Protein AF-0000000076754162 (afdb_homodimer)

Structure (mmCIF, N/CA/C/O backbone):
data_AF-0000000076754162-model_v1
#
loop_
_entity.id
_entity.type
_entity.pdbx_description
1 polymer 'Kinase, PfkB family'
#
loop_
_atom_site.group_PDB
_atom_site.id
_atom_site.type_symbol
_atom_site.label_atom_id
_atom_site.label_alt_id
_atom_site.label_comp_id
_atom_site.label_asym_id
_atom_site.label_entity_id
_atom_site.label_seq_id
_atom_site.pdbx_PDB_ins_code
_atom_site.Cartn_x
_atom_site.Cartn_y
_atom_site.Cartn_z
_atom_site.occupancy
_atom_site.B_iso_or_equiv
_atom_site.auth_seq_id
_atom_site.auth_comp_id
_atom_site.auth_asym_id
_atom_site.auth_atom_id
_atom_site.pdbx_PDB_model_num
ATOM 1 N N . MET A 1 1 ? 16.188 1.505 48.281 1 73.06 1 MET A N 1
ATOM 2 C CA . MET A 1 1 ? 14.836 0.944 48.281 1 73.06 1 MET A CA 1
ATOM 3 C C . MET A 1 1 ? 13.789 2.021 48 1 73.06 1 MET A C 1
ATOM 5 O O . MET A 1 1 ? 13.914 3.148 48.5 1 73.06 1 MET A O 1
ATOM 9 N N . LEU A 1 2 ? 12.82 1.829 47.125 1 81.56 2 LEU A N 1
ATOM 10 C CA . LEU A 1 2 ? 11.789 2.803 46.781 1 81.56 2 LEU A CA 1
ATOM 11 C C . LEU A 1 2 ? 10.68 2.809 47.812 1 81.56 2 LEU A C 1
ATOM 13 O O . LEU A 1 2 ? 10.305 1.755 48.344 1 81.56 2 LEU A O 1
ATOM 17 N N . THR A 1 3 ? 10.375 4.055 48.312 1 85.56 3 THR A N 1
ATOM 18 C CA . THR A 1 3 ? 9.172 4.156 49.125 1 85.56 3 THR A CA 1
ATOM 19 C C . THR A 1 3 ? 7.941 3.688 48.344 1 85.56 3 THR A C 1
ATOM 21 O O . THR A 1 3 ? 7.969 3.607 47.125 1 85.56 3 THR A O 1
ATOM 24 N N . PRO A 1 4 ? 7.012 3.34 49.125 1 84.44 4 PRO A N 1
ATOM 25 C CA . PRO A 1 4 ? 5.793 2.916 48.438 1 84.44 4 PRO A CA 1
ATOM 26 C C . PRO A 1 4 ? 5.293 3.957 47.438 1 84.44 4 PRO A C 1
ATOM 28 O O . PRO A 1 4 ? 4.867 3.604 46.344 1 84.44 4 PRO A O 1
ATOM 31 N N . ASN A 1 5 ? 5.359 5.281 47.875 1 86.5 5 ASN A N 1
ATOM 32 C CA . ASN A 1 5 ? 4.918 6.328 46.938 1 86.5 5 ASN A CA 1
ATOM 33 C C . ASN A 1 5 ? 5.855 6.453 45.75 1 86.5 5 ASN A C 1
ATOM 35 O O . ASN A 1 5 ? 5.402 6.68 44.625 1 86.5 5 ASN A O 1
ATOM 39 N N . GLU A 1 6 ? 7.074 6.328 46.031 1 84.25 6 GLU A N 1
ATOM 40 C CA . GLU A 1 6 ? 8.047 6.328 44.938 1 84.25 6 GLU A CA 1
ATOM 41 C C . GLU A 1 6 ? 7.793 5.172 43.969 1 84.25 6 GLU A C 1
ATOM 43 O O . GLU A 1 6 ? 7.836 5.352 42.75 1 84.25 6 GLU A O 1
ATOM 48 N N . ALA A 1 7 ? 7.613 4.051 44.438 1 82.62 7 ALA A N 1
ATOM 49 C CA . ALA A 1 7 ? 7.344 2.871 43.625 1 82.62 7 ALA A CA 1
ATOM 50 C C . ALA A 1 7 ? 6.074 3.055 42.781 1 82.62 7 ALA A C 1
ATOM 52 O O . ALA A 1 7 ? 6.023 2.654 41.625 1 82.62 7 ALA A O 1
ATOM 53 N N . LYS A 1 8 ? 5.078 3.65 43.375 1 84.19 8 LYS A N 1
ATOM 54 C CA . LYS A 1 8 ? 3.824 3.916 42.656 1 84.19 8 LYS A CA 1
ATOM 55 C C . LYS A 1 8 ? 4.02 4.93 41.531 1 84.19 8 LYS A C 1
ATOM 57 O O . LYS A 1 8 ? 3.506 4.75 40.438 1 84.19 8 LYS A O 1
ATOM 62 N N . VAL A 1 9 ? 4.758 5.984 41.969 1 79.38 9 VAL A N 1
ATOM 63 C CA . VAL A 1 9 ? 5.051 6.984 40.938 1 79.38 9 VAL A CA 1
ATOM 64 C C . VAL A 1 9 ? 5.82 6.344 39.781 1 79.38 9 VAL A C 1
ATOM 66 O O . VAL A 1 9 ? 5.496 6.559 38.625 1 79.38 9 VAL A O 1
ATOM 69 N N . LEU A 1 10 ? 6.703 5.586 40.062 1 76 10 LEU A N 1
ATOM 70 C CA . LEU A 1 10 ? 7.52 4.922 39.062 1 76 10 LEU A CA 1
ATOM 71 C C . LEU A 1 10 ? 6.676 3.982 38.219 1 76 10 LEU A C 1
ATOM 73 O O . LEU A 1 10 ? 6.816 3.953 37 1 76 10 LEU A O 1
ATOM 77 N N . ALA A 1 11 ? 5.828 3.219 38.75 1 78.19 11 ALA A N 1
ATOM 78 C CA . ALA A 1 11 ? 4.945 2.305 38.031 1 78.19 11 ALA A CA 1
ATOM 79 C C . ALA A 1 11 ? 4.027 3.066 37.062 1 78.19 11 ALA A C 1
ATOM 81 O O . ALA A 1 11 ? 3.807 2.637 35.938 1 78.19 11 ALA A O 1
ATOM 82 N N . LEU A 1 12 ? 3.547 4.211 37.656 1 75.31 12 LEU A N 1
ATOM 83 C CA . LEU A 1 12 ? 2.641 5.016 36.844 1 75.31 12 LEU A CA 1
ATOM 84 C C . LEU A 1 12 ? 3.377 5.641 35.656 1 75.31 12 LEU A C 1
ATOM 86 O O . LEU A 1 12 ? 2.824 5.742 34.562 1 75.31 12 LEU A O 1
ATOM 90 N N . ILE A 1 13 ? 4.594 5.992 35.938 1 70.38 13 ILE A N 1
ATOM 91 C CA . ILE A 1 13 ? 5.426 6.555 34.875 1 70.38 13 ILE A CA 1
ATOM 92 C C . ILE A 1 13 ? 5.789 5.469 33.875 1 70.38 13 ILE A C 1
ATOM 94 O O . ILE A 1 13 ? 5.797 5.707 32.656 1 70.38 13 ILE A O 1
ATOM 98 N N . GLU A 1 14 ? 5.945 4.301 34.344 1 68.06 14 GLU A N 1
ATOM 99 C CA . GLU A 1 14 ? 6.27 3.18 33.469 1 68.06 14 GLU A CA 1
ATOM 100 C C . GLU A 1 14 ? 5.07 2.785 32.594 1 68.06 14 GLU A C 1
ATOM 102 O O . GLU A 1 14 ? 5.23 2.396 31.438 1 68.06 14 GLU A O 1
ATOM 107 N N . GLU A 1 15 ? 3.955 2.84 33.188 1 65.31 15 GLU A N 1
ATOM 108 C CA . GLU A 1 15 ? 2.717 2.557 32.469 1 65.31 15 GLU A CA 1
ATOM 109 C C . GLU A 1 15 ? 2.488 3.562 31.344 1 65.31 15 GLU A C 1
ATOM 111 O O . GLU A 1 15 ? 2.088 3.189 30.234 1 65.31 15 GLU A O 1
ATOM 116 N N . ASP A 1 16 ? 2.715 4.84 31.781 1 60.84 16 ASP A N 1
ATOM 117 C CA . ASP A 1 16 ? 2.574 5.938 30.844 1 60.84 16 ASP A CA 1
ATOM 118 C C . ASP A 1 16 ? 3.613 7.027 31.094 1 60.84 16 ASP A C 1
ATOM 120 O O . ASP A 1 16 ? 3.422 7.875 31.969 1 60.84 16 ASP A O 1
ATOM 124 N N . PRO A 1 17 ? 4.672 6.844 30.328 1 57.84 17 PRO A N 1
ATOM 125 C CA . PRO A 1 17 ? 5.773 7.77 30.594 1 57.84 17 PRO A CA 1
ATOM 126 C C . PRO A 1 17 ? 5.426 9.219 30.25 1 57.84 17 PRO A C 1
ATOM 128 O O . PRO A 1 17 ? 6.191 10.133 30.578 1 57.84 17 PRO A O 1
ATOM 131 N N . PHE A 1 18 ? 4.23 9.398 29.828 1 54.72 18 PHE A N 1
ATOM 132 C CA . PHE A 1 18 ? 3.871 10.742 29.406 1 54.72 18 PHE A CA 1
ATOM 133 C C . PHE A 1 18 ? 2.963 11.414 30.422 1 54.72 18 PHE A C 1
ATOM 135 O O . PHE A 1 18 ? 2.494 12.531 30.203 1 54.72 18 PHE A O 1
ATOM 142 N N . ARG A 1 19 ? 2.793 10.75 31.578 1 65 19 ARG A N 1
ATOM 143 C CA . ARG A 1 19 ? 1.971 11.336 32.625 1 65 19 ARG A CA 1
ATOM 144 C C . ARG A 1 19 ? 2.654 12.555 33.25 1 65 19 ARG A C 1
ATOM 146 O O . ARG A 1 19 ? 3.846 12.516 33.562 1 65 19 ARG A O 1
ATOM 153 N N . THR A 1 20 ? 1.903 13.68 33.25 1 64.88 20 THR A N 1
ATOM 154 C CA . THR A 1 20 ? 2.4 14.891 33.906 1 64.88 20 THR A CA 1
ATOM 155 C C . THR A 1 20 ? 2.424 14.719 35.406 1 64.88 20 THR A C 1
ATOM 157 O O . THR A 1 20 ? 1.807 13.797 35.938 1 64.88 20 THR A O 1
ATOM 160 N N . GLN A 1 21 ? 3.289 15.617 36.031 1 69 21 GLN A N 1
ATOM 161 C CA . GLN A 1 21 ? 3.316 15.602 37.469 1 69 21 GLN A CA 1
ATOM 162 C C . GLN A 1 21 ? 1.923 15.836 38.062 1 69 21 GLN A C 1
ATOM 164 O O . GLN A 1 21 ? 1.553 15.219 39.062 1 69 21 GLN A O 1
ATOM 169 N N . GLN A 1 22 ? 1.199 16.547 37.25 1 68.69 22 GLN A N 1
ATOM 170 C CA . GLN A 1 22 ? -0.161 16.812 37.719 1 68.69 22 GLN A CA 1
ATOM 171 C C . GLN A 1 22 ? -1.04 15.578 37.594 1 68.69 22 GLN A C 1
ATOM 173 O O . GLN A 1 22 ? -1.823 15.273 38.5 1 68.69 22 GLN A O 1
ATOM 178 N N . GLU A 1 23 ? -0.893 14.852 36.531 1 70.56 23 GLU A N 1
ATOM 179 C CA . GLU A 1 23 ? -1.645 13.617 36.344 1 70.56 23 GLU A CA 1
ATOM 180 C C . GLU A 1 23 ? -1.269 12.586 37.406 1 70.56 23 GLU A C 1
ATOM 182 O O . GLU A 1 23 ? -2.139 11.906 37.938 1 70.56 23 GLU A O 1
ATOM 187 N N . LEU A 1 24 ? -0.094 12.555 37.656 1 77.06 24 LEU A N 1
ATOM 188 C CA . LEU A 1 24 ? 0.386 11.648 38.688 1 77.06 24 LEU A CA 1
ATOM 189 C C . LEU A 1 24 ? -0.174 12.047 40.031 1 77.06 24 LEU A C 1
ATOM 191 O O . LEU A 1 24 ? -0.569 11.18 40.844 1 77.06 24 LEU A O 1
ATOM 195 N N . ALA A 1 25 ? -0.223 13.391 40.25 1 76.94 25 ALA A N 1
ATOM 196 C CA . ALA A 1 25 ? -0.763 13.914 41.5 1 76.94 25 ALA A CA 1
ATOM 197 C C . ALA A 1 25 ? -2.221 13.5 41.688 1 76.94 25 ALA A C 1
ATOM 199 O O . ALA A 1 25 ? -2.609 13.047 42.781 1 76.94 25 ALA A O 1
ATOM 200 N N . VAL A 1 26 ? -2.93 13.578 40.625 1 79.31 26 VAL A N 1
ATOM 201 C CA . VAL A 1 26 ? -4.344 13.219 40.656 1 79.31 26 VAL A CA 1
ATOM 202 C C . VAL A 1 26 ? -4.496 11.719 40.875 1 79.31 26 VAL A C 1
ATOM 204 O O . VAL A 1 26 ? -5.273 11.281 41.719 1 79.31 26 VAL A O 1
ATOM 207 N N . LEU A 1 27 ? -3.736 10.969 40.188 1 80.62 27 LEU A N 1
ATOM 208 C CA . LEU A 1 27 ? -3.834 9.516 40.25 1 80.62 27 LEU A CA 1
ATOM 209 C C . LEU A 1 27 ? -3.418 9 41.594 1 80.62 27 LEU A C 1
ATOM 211 O O . LEU A 1 27 ? -3.961 8 42.094 1 80.62 27 LEU A O 1
ATOM 215 N N . MET A 1 28 ? -2.588 9.75 42.25 1 84.38 28 MET A N 1
ATOM 216 C CA . MET A 1 28 ? -2.025 9.281 43.5 1 84.38 28 MET A CA 1
ATOM 217 C C . MET A 1 28 ? -2.701 9.961 44.688 1 84.38 28 MET A C 1
ATOM 219 O O . MET A 1 28 ? -2.488 9.57 45.844 1 84.38 28 MET A O 1
ATOM 223 N N . GLY A 1 29 ? -3.531 10.992 44.312 1 84.5 29 GLY A N 1
ATOM 224 C CA . GLY A 1 29 ? -4.203 11.727 45.375 1 84.5 29 GLY A CA 1
ATOM 225 C C . GLY A 1 29 ? -3.254 12.539 46.25 1 84.5 29 GLY A C 1
ATOM 226 O O . GLY A 1 29 ? -3.428 12.625 47.438 1 84.5 29 GLY A O 1
ATOM 227 N N . ILE A 1 30 ? -2.188 12.984 45.75 1 87.5 30 ILE A N 1
ATOM 228 C CA . ILE A 1 30 ? -1.216 13.82 46.469 1 87.5 30 ILE A CA 1
ATOM 229 C C . ILE A 1 30 ? -1.007 15.117 45.688 1 87.5 30 ILE A C 1
ATOM 231 O O . ILE A 1 30 ? -1.525 15.281 44.594 1 87.5 30 ILE A O 1
ATOM 235 N N . SER A 1 31 ? -0.376 16.016 46.375 1 81.12 31 SER A N 1
ATOM 236 C CA . SER A 1 31 ? -0.137 17.297 45.719 1 81.12 31 SER A CA 1
ATOM 237 C C . SER A 1 31 ? 0.893 17.172 44.594 1 81.12 31 SER A C 1
ATOM 239 O O . SER A 1 31 ? 1.726 16.266 44.625 1 81.12 31 SER A O 1
ATOM 241 N N . ARG A 1 32 ? 0.762 18.125 43.656 1 79.25 32 ARG A N 1
ATOM 242 C CA . ARG A 1 32 ? 1.742 18.172 42.562 1 79.25 32 ARG A CA 1
ATOM 243 C C . ARG A 1 32 ? 3.15 18.375 43.125 1 79.25 32 ARG A C 1
ATOM 245 O O . ARG A 1 32 ? 4.109 17.797 42.625 1 79.25 32 ARG A O 1
ATOM 252 N N . SER A 1 33 ? 3.162 19.125 44.156 1 81.06 33 SER A N 1
ATOM 253 C CA . SER A 1 33 ? 4.461 19.391 44.781 1 81.06 33 SER A CA 1
ATOM 254 C C . SER A 1 33 ? 5.055 18.125 45.375 1 81.06 33 SER A C 1
ATOM 256 O O . SER A 1 33 ? 6.266 17.891 45.281 1 81.06 33 SER A O 1
ATOM 258 N N . THR A 1 34 ? 4.293 17.312 45.906 1 84.88 34 THR A N 1
ATOM 259 C CA . THR A 1 34 ? 4.75 16.047 46.469 1 84.88 34 THR A CA 1
ATOM 260 C C . THR A 1 34 ? 5.219 15.102 45.375 1 84.88 34 THR A C 1
ATOM 262 O O . THR A 1 34 ? 6.238 14.422 45.5 1 84.88 34 THR A O 1
ATOM 265 N N . VAL A 1 35 ? 4.418 15.086 44.25 1 80.62 35 VAL A N 1
ATOM 266 C CA . VAL A 1 35 ? 4.82 14.258 43.125 1 80.62 35 VAL A CA 1
ATOM 267 C C . VAL A 1 35 ? 6.184 14.711 42.594 1 80.62 35 VAL A C 1
ATOM 269 O O . VAL A 1 35 ? 7.059 13.883 42.344 1 80.62 35 VAL A O 1
ATOM 272 N N . ALA A 1 36 ? 6.336 15.969 42.531 1 74.62 36 ALA A N 1
ATOM 273 C CA . ALA A 1 36 ? 7.609 16.531 42.094 1 74.62 36 ALA A CA 1
ATOM 274 C C . ALA A 1 36 ? 8.75 16.078 43 1 74.62 36 ALA A C 1
ATOM 276 O O . ALA A 1 36 ? 9.828 15.727 42.531 1 74.62 36 ALA A O 1
ATOM 277 N N . SER A 1 37 ? 8.508 16.062 44.219 1 80.56 37 SER A N 1
ATOM 278 C CA . SER A 1 37 ? 9.508 15.633 45.188 1 80.56 37 SER A CA 1
ATOM 279 C C . SER A 1 37 ? 9.82 14.148 45.031 1 80.56 37 SER A C 1
ATOM 281 O O . SER A 1 37 ? 10.984 13.742 45.156 1 80.56 37 SER A O 1
ATOM 283 N N . LEU A 1 38 ? 8.828 13.375 44.812 1 82.06 38 LEU A N 1
ATOM 284 C CA . LEU A 1 38 ? 9.016 11.945 44.625 1 82.06 38 LEU A CA 1
ATOM 285 C C . LEU A 1 38 ? 9.836 11.656 43.375 1 82.06 38 LEU A C 1
ATOM 287 O O . LEU A 1 38 ? 10.711 10.789 43.375 1 82.06 38 LEU A O 1
ATOM 291 N N . ILE A 1 39 ? 9.516 12.375 42.312 1 76.25 39 ILE A N 1
ATOM 292 C CA . ILE A 1 39 ? 10.227 12.211 41.062 1 76.25 39 ILE A CA 1
ATOM 293 C C . ILE A 1 39 ? 11.695 12.602 41.25 1 76.25 39 ILE A C 1
ATOM 295 O O . ILE A 1 39 ? 12.594 11.891 40.781 1 76.25 39 ILE A O 1
ATOM 299 N N . SER A 1 40 ? 11.859 13.695 41.906 1 73.88 40 SER A N 1
ATOM 300 C CA . SER A 1 40 ? 13.211 14.109 42.25 1 73.88 40 SER A CA 1
ATOM 301 C C . SER A 1 40 ? 13.945 13.023 43.031 1 73.88 40 SER A C 1
ATOM 303 O O . SER A 1 40 ? 15.125 12.75 42.781 1 73.88 40 SER A O 1
ATOM 305 N N . SER A 1 41 ? 13.25 12.445 43.906 1 79.06 41 SER A N 1
ATOM 306 C CA . SER A 1 41 ? 13.836 11.367 44.719 1 79.06 41 SER A CA 1
ATOM 307 C C . SER A 1 41 ? 14.164 10.156 43.844 1 79.06 41 SER A C 1
ATOM 309 O O . SER A 1 41 ? 15.234 9.562 44 1 79.06 41 SER A O 1
ATOM 311 N N . LEU A 1 42 ? 13.289 9.773 42.969 1 77.38 42 LEU A N 1
ATOM 312 C CA . LEU A 1 42 ? 13.508 8.641 42.094 1 77.38 42 LEU A CA 1
ATOM 313 C C . LEU A 1 42 ? 14.703 8.883 41.188 1 77.38 42 LEU A C 1
ATOM 315 O O . LEU A 1 42 ? 15.469 7.953 40.875 1 77.38 42 LEU A O 1
ATOM 319 N N . MET A 1 43 ? 14.859 10.141 40.719 1 70.81 43 MET A N 1
ATOM 320 C CA . MET A 1 43 ? 16 10.523 39.906 1 70.81 43 MET A CA 1
ATOM 321 C C . MET A 1 43 ? 17.297 10.398 40.688 1 70.81 43 MET A C 1
ATOM 323 O O . MET A 1 43 ? 18.297 9.891 40.156 1 70.81 43 MET A O 1
ATOM 327 N N . GLN A 1 44 ? 17.203 10.82 41.844 1 72.19 44 GLN A N 1
ATOM 328 C CA . GLN A 1 44 ? 18.375 10.719 42.719 1 72.19 44 GLN A CA 1
ATOM 329 C C . GLN A 1 44 ? 18.75 9.266 42.969 1 72.19 44 GLN A C 1
ATOM 331 O O . GLN A 1 44 ? 19.922 8.938 43.094 1 72.19 44 GLN A O 1
ATOM 336 N N . LYS A 1 45 ? 17.719 8.586 42.938 1 73.62 45 LYS A N 1
ATOM 337 C CA . LYS A 1 45 ? 17.953 7.168 43.188 1 73.62 45 LYS A CA 1
ATOM 338 C C . LYS A 1 45 ? 18.25 6.402 41.906 1 73.62 45 LYS A C 1
ATOM 340 O O . LYS A 1 45 ? 18.328 5.172 41.938 1 73.62 45 LYS A O 1
ATOM 345 N N . HIS A 1 46 ? 18.344 7.137 40.844 1 66.62 46 HIS A N 1
ATOM 346 C CA . HIS A 1 46 ? 18.656 6.625 39.5 1 66.62 46 HIS A CA 1
ATOM 347 C C . HIS A 1 46 ? 17.641 5.586 39.062 1 66.62 46 HIS A C 1
ATOM 349 O O . HIS A 1 46 ? 17.984 4.621 38.375 1 66.62 46 HIS A O 1
ATOM 355 N N . GLN A 1 47 ? 16.5 5.66 39.562 1 67 47 GLN A N 1
ATOM 356 C CA . GLN A 1 47 ? 15.422 4.758 39.188 1 67 47 GLN A CA 1
ATOM 357 C C . GLN A 1 47 ? 14.617 5.332 38.031 1 67 47 GLN A C 1
ATOM 359 O O . GLN A 1 47 ? 13.844 4.617 37.375 1 67 47 GLN A O 1
ATOM 364 N N . LEU A 1 48 ? 14.492 6.406 38.188 1 58.75 48 LEU A N 1
ATOM 365 C CA . LEU A 1 48 ? 13.953 7.145 37.062 1 58.75 48 LEU A CA 1
ATOM 366 C C . LEU A 1 48 ? 15.055 7.949 36.375 1 58.75 48 LEU A C 1
ATOM 368 O O . LEU A 1 48 ? 15.82 8.648 37.031 1 58.75 48 LEU A O 1
ATOM 372 N N . ARG A 1 49 ? 15.484 7.531 35.469 1 51.25 49 ARG A N 1
ATOM 373 C CA . ARG A 1 49 ? 16.438 8.344 34.719 1 51.25 49 ARG A CA 1
ATOM 374 C C . ARG A 1 49 ? 15.836 9.695 34.344 1 51.25 49 ARG A C 1
ATOM 376 O O . ARG A 1 49 ? 14.719 9.766 33.844 1 51.25 49 ARG A O 1
ATOM 383 N N . GLY A 1 50 ? 16.219 10.68 35.219 1 41.97 50 GLY A N 1
ATOM 384 C CA . GLY A 1 50 ? 15.719 12 35.562 1 41.97 50 GLY A CA 1
ATOM 385 C C . GLY A 1 50 ? 15.062 12.703 34.375 1 41.97 50 GLY A C 1
ATOM 386 O O . GLY A 1 50 ? 14.023 13.352 34.531 1 41.97 50 GLY A O 1
ATOM 387 N N . ARG A 1 51 ? 16.031 13.195 33.562 1 38.31 51 ARG A N 1
ATOM 388 C CA . ARG A 1 51 ? 15.75 14.406 32.781 1 38.31 51 ARG A CA 1
ATOM 389 C C . ARG A 1 51 ? 14.477 14.242 31.969 1 38.31 51 ARG A C 1
ATOM 391 O O . ARG A 1 51 ? 13.812 15.227 31.641 1 38.31 51 ARG A O 1
ATOM 398 N N . ALA A 1 52 ? 14.227 13.164 31.609 1 37.94 52 ALA A N 1
ATOM 399 C CA . ALA A 1 52 ? 13.125 13.062 30.656 1 37.94 52 ALA A CA 1
ATOM 400 C C . ALA A 1 52 ? 11.781 13.281 31.328 1 37.94 52 ALA A C 1
ATOM 402 O O . ALA A 1 52 ? 10.883 13.914 30.766 1 37.94 52 ALA A O 1
ATOM 403 N N . TYR A 1 53 ? 11.477 12.703 32.562 1 39.81 53 TYR A N 1
ATOM 404 C CA . TYR A 1 53 ? 10.219 12.914 33.281 1 39.81 53 TYR A CA 1
ATOM 405 C C . TYR A 1 53 ? 10.172 14.305 33.906 1 39.81 53 TYR A C 1
ATOM 407 O O . TYR A 1 53 ? 9.109 14.93 33.969 1 39.81 53 TYR A O 1
ATOM 415 N N . ILE A 1 54 ? 11.047 14.578 34.906 1 37.31 54 ILE A N 1
ATOM 416 C CA . ILE A 1 54 ? 10.992 15.875 35.594 1 37.31 54 ILE A CA 1
ATOM 417 C C . ILE A 1 54 ? 10.805 16.984 34.562 1 37.31 54 ILE A C 1
ATOM 419 O O . ILE A 1 54 ? 9.977 17.875 34.75 1 37.31 54 ILE A O 1
ATOM 423 N N . LEU A 1 55 ? 11.945 17.359 33.969 1 36.19 55 LEU A N 1
ATOM 424 C CA . LEU A 1 55 ? 12.117 18.562 33.188 1 36.19 55 LEU A CA 1
ATOM 425 C C . LEU A 1 55 ? 11.07 18.641 32.094 1 36.19 55 LEU A C 1
ATOM 427 O O . LEU A 1 55 ? 10.617 19.734 31.734 1 36.19 55 LEU A O 1
ATOM 431 N N . ASN A 1 56 ? 11.234 17.891 31.078 1 39.16 56 ASN A N 1
ATOM 432 C CA . ASN A 1 56 ? 10.672 18.359 29.828 1 39.16 56 ASN A CA 1
ATOM 433 C C . ASN A 1 56 ? 9.148 18.406 29.859 1 39.16 56 ASN A C 1
ATOM 435 O O . ASN A 1 56 ? 8.492 17.375 29.766 1 39.16 56 ASN A O 1
ATOM 439 N N . GLU A 1 57 ? 8.57 19.031 30.875 1 45.59 57 GLU A N 1
ATOM 440 C CA . GLU A 1 57 ? 7.207 19.5 30.625 1 45.59 57 GLU A CA 1
ATOM 441 C C . GLU A 1 57 ? 6.91 19.547 29.125 1 45.59 57 GLU A C 1
ATOM 443 O O . GLU A 1 57 ? 7.012 20.594 28.5 1 45.59 57 GLU A O 1
ATOM 448 N N . ALA A 1 58 ? 7.371 18.688 28.656 1 53.75 58 ALA A N 1
ATOM 449 C CA . ALA A 1 58 ? 7.184 18.688 27.203 1 53.75 58 ALA A CA 1
ATOM 450 C C . ALA A 1 58 ? 5.785 19.156 26.828 1 53.75 58 ALA A C 1
ATOM 452 O O . ALA A 1 58 ? 4.801 18.781 27.469 1 53.75 58 ALA A O 1
ATOM 453 N N . ARG A 1 59 ? 5.742 20.484 26.375 1 69.38 59 ARG A N 1
ATOM 454 C CA . ARG A 1 59 ? 4.492 21 25.828 1 69.38 59 ARG A CA 1
ATOM 455 C C . ARG A 1 59 ? 3.668 19.875 25.203 1 69.38 59 ARG A C 1
ATOM 457 O O . ARG A 1 59 ? 4.215 19 24.531 1 69.38 59 ARG A O 1
ATOM 464 N N . ARG A 1 60 ? 2.475 19.797 25.844 1 85.25 60 ARG A N 1
ATOM 465 C CA . ARG A 1 60 ? 1.508 18.875 25.234 1 85.25 60 ARG A CA 1
ATOM 466 C C . ARG A 1 60 ? 0.917 19.484 23.969 1 85.25 60 ARG A C 1
ATOM 468 O O . ARG A 1 60 ? -0.006 20.297 24.031 1 85.25 60 ARG A O 1
ATOM 475 N N . ILE A 1 61 ? 1.554 19.203 22.875 1 96.56 61 ILE A N 1
ATOM 476 C CA . ILE A 1 61 ? 1.054 19.672 21.594 1 96.56 61 ILE A CA 1
ATOM 477 C C . ILE A 1 61 ? 0.227 18.578 20.922 1 96.56 61 ILE A C 1
ATOM 479 O O . ILE A 1 61 ? 0.706 17.453 20.75 1 96.56 61 ILE A O 1
ATOM 483 N N . TYR A 1 62 ? -1.049 18.828 20.688 1 98.25 62 TYR A N 1
ATOM 484 C CA . TYR A 1 62 ? -1.907 17.875 19.984 1 98.25 62 TYR A CA 1
ATOM 485 C C . TYR A 1 62 ? -2.109 18.297 18.531 1 98.25 62 TYR A C 1
ATOM 487 O O . TYR A 1 62 ? -2.566 19.406 18.25 1 98.25 62 TYR A O 1
ATOM 495 N N . CYS A 1 63 ? -1.664 17.484 17.672 1 98.81 63 CYS A N 1
ATOM 496 C CA . CYS A 1 63 ? -2.018 17.578 16.25 1 98.81 63 CYS A CA 1
ATOM 497 C C . CYS A 1 63 ? -3.205 16.688 15.922 1 98.81 63 CYS A C 1
ATOM 499 O O . CYS A 1 63 ? -3.143 15.469 16.109 1 98.81 63 CYS A O 1
ATOM 501 N N . ILE A 1 64 ? -4.277 17.266 15.43 1 98.88 64 ILE A N 1
ATOM 502 C CA . ILE A 1 64 ? -5.527 16.547 15.227 1 98.88 64 ILE A CA 1
ATOM 503 C C . ILE A 1 64 ? -5.977 16.672 13.773 1 98.88 64 ILE A C 1
ATOM 505 O O . ILE A 1 64 ? -6.281 17.781 13.312 1 98.88 64 ILE A O 1
ATOM 509 N N . GLY A 1 65 ? -5.984 15.609 13.055 1 98.69 65 GLY A N 1
ATOM 510 C CA . GLY A 1 65 ? -6.387 15.719 11.664 1 98.69 65 GLY A CA 1
ATOM 511 C C . GLY A 1 65 ? -5.949 14.531 10.828 1 98.69 65 GLY A C 1
ATOM 512 O O . GLY A 1 65 ? -5.957 13.391 11.297 1 98.69 65 GLY A O 1
ATOM 513 N N . GLY A 1 66 ? -5.668 14.797 9.555 1 97.88 66 GLY A N 1
ATOM 514 C CA . GLY A 1 66 ? -5.555 13.719 8.586 1 97.88 66 GLY A CA 1
ATOM 515 C C . GLY A 1 66 ? -4.152 13.156 8.477 1 97.88 66 GLY A C 1
ATOM 516 O O . GLY A 1 66 ? -3.17 13.891 8.633 1 97.88 66 GLY A O 1
ATOM 517 N N . MET A 1 67 ? -4.039 11.875 8.227 1 97.56 67 MET A N 1
ATOM 518 C CA . MET A 1 67 ? -2.877 11.133 7.738 1 97.56 67 MET A CA 1
ATOM 519 C C . MET A 1 67 ? -3.266 10.203 6.594 1 97.56 67 MET A C 1
ATOM 521 O O . MET A 1 67 ? -4.363 9.648 6.59 1 97.56 67 MET A O 1
ATOM 525 N N . ASN A 1 68 ? -2.428 10.141 5.641 1 96.06 68 ASN A N 1
ATOM 526 C CA . ASN A 1 68 ? -2.807 9.289 4.516 1 96.06 68 ASN A CA 1
ATOM 527 C C . ASN A 1 68 ? -1.582 8.766 3.773 1 96.06 68 ASN A C 1
ATOM 529 O O . ASN A 1 68 ? -0.459 9.203 4.027 1 96.06 68 ASN A O 1
ATOM 533 N N . ILE A 1 69 ? -1.799 7.75 2.914 1 94.38 69 ILE A N 1
ATOM 534 C CA . ILE A 1 69 ? -0.822 7.258 1.95 1 94.38 69 ILE A CA 1
ATOM 535 C C . ILE A 1 69 ? -1.031 7.949 0.604 1 94.38 69 ILE A C 1
ATOM 537 O O . ILE A 1 69 ? -2.156 8.023 0.106 1 94.38 69 ILE A O 1
ATOM 541 N N . ASP A 1 70 ? 0.032 8.438 0.138 1 92.62 70 ASP A N 1
ATOM 542 C CA . ASP A 1 70 ? 0.03 9.016 -1.203 1 92.62 70 ASP A CA 1
ATOM 543 C C . ASP A 1 70 ? 0.738 8.094 -2.197 1 92.62 70 ASP A C 1
ATOM 545 O O . ASP A 1 70 ? 1.892 7.719 -1.984 1 92.62 70 ASP A O 1
ATOM 549 N N . ARG A 1 71 ? 0.028 7.766 -3.268 1 90.94 71 ARG A N 1
ATOM 550 C CA . ARG A 1 71 ? 0.608 6.961 -4.34 1 90.94 71 ARG A CA 1
ATOM 551 C C . ARG A 1 71 ? 0.643 7.742 -5.648 1 90.94 71 ARG A C 1
ATOM 553 O O . ARG A 1 71 ? -0.309 8.453 -5.98 1 90.94 71 ARG A O 1
ATOM 560 N N . LYS A 1 72 ? 1.739 7.625 -6.34 1 90.56 72 LYS A N 1
ATOM 561 C CA . LYS A 1 72 ? 1.86 8.172 -7.688 1 90.56 72 LYS A CA 1
ATOM 562 C C . LYS A 1 72 ? 2.105 7.062 -8.711 1 90.56 72 LYS A C 1
ATOM 564 O O . LYS A 1 72 ? 3.035 6.27 -8.562 1 90.56 72 LYS A O 1
ATOM 569 N N . PHE A 1 73 ? 1.215 6.988 -9.727 1 93.56 73 PHE A N 1
ATOM 570 C CA . PHE A 1 73 ? 1.383 6.105 -10.875 1 93.56 73 PHE A CA 1
ATOM 571 C C . PHE A 1 73 ? 1.779 6.898 -12.117 1 93.56 73 PHE A C 1
ATOM 573 O O . PHE A 1 73 ? 1.066 7.816 -12.523 1 93.56 73 PHE A O 1
ATOM 580 N N . ARG A 1 74 ? 2.877 6.594 -12.625 1 93.06 74 ARG A N 1
ATOM 581 C CA . ARG A 1 74 ? 3.311 7.242 -13.859 1 93.06 74 ARG A CA 1
ATOM 582 C C . ARG A 1 74 ? 3.139 6.316 -15.055 1 93.06 74 ARG A C 1
ATOM 584 O O . ARG A 1 74 ? 3.75 5.246 -15.109 1 93.06 74 ARG A O 1
ATOM 591 N N . LEU A 1 75 ? 2.391 6.695 -16.016 1 93.81 75 LEU A N 1
ATOM 592 C CA . LEU A 1 75 ? 2.094 5.91 -17.219 1 93.81 75 LEU A CA 1
ATOM 593 C C . LEU A 1 75 ? 3.291 5.883 -18.156 1 93.81 75 LEU A C 1
ATOM 595 O O . LEU A 1 75 ? 3.994 6.883 -18.312 1 93.81 75 LEU A O 1
ATOM 599 N N . THR A 1 76 ? 3.645 4.656 -18.734 1 89 76 THR A N 1
ATOM 600 C CA . THR A 1 76 ? 4.637 4.531 -19.797 1 89 76 THR A CA 1
ATOM 601 C C . THR A 1 76 ? 3.994 4.738 -21.172 1 89 76 THR A C 1
ATOM 603 O O . THR A 1 76 ? 4.668 4.633 -22.203 1 89 76 THR A O 1
ATOM 606 N N . GLY A 1 77 ? 3.035 5.52 -21.469 1 88.12 77 GLY A N 1
ATOM 607 C CA . GLY A 1 77 ? 2.281 5.809 -22.672 1 88.12 77 GLY A CA 1
ATOM 608 C C . GLY A 1 77 ? 0.926 6.43 -22.391 1 88.12 77 GLY A C 1
ATOM 609 O O . GLY A 1 77 ? 0.658 6.875 -21.281 1 88.12 77 GLY A O 1
ATOM 610 N N . ALA A 1 78 ? 0.132 6.477 -23.469 1 90.06 78 ALA A N 1
ATOM 611 C CA . ALA A 1 78 ? -1.191 7.078 -23.312 1 90.06 78 ALA A CA 1
ATOM 612 C C . ALA A 1 78 ? -2.113 6.184 -22.5 1 90.06 78 ALA A C 1
ATOM 614 O O . ALA A 1 78 ? -2.074 4.957 -22.625 1 90.06 78 ALA A O 1
ATOM 615 N N . ILE A 1 79 ? -2.875 6.836 -21.672 1 91.56 79 ILE A N 1
ATOM 616 C CA . ILE A 1 79 ? -3.834 6.113 -20.844 1 91.56 79 ILE A CA 1
ATOM 617 C C . ILE A 1 79 ? -4.871 5.43 -21.734 1 91.56 79 ILE A C 1
ATOM 619 O O . ILE A 1 79 ? -5.359 6.023 -22.703 1 91.56 79 ILE A O 1
ATOM 623 N N . GLN A 1 80 ? -5.086 4.188 -21.547 1 89.75 80 GLN A N 1
ATOM 624 C CA . GLN A 1 80 ? -6.094 3.426 -22.281 1 89.75 80 GLN A CA 1
ATOM 625 C C . GLN A 1 80 ? -7.18 2.904 -21.344 1 89.75 80 GLN A C 1
ATOM 627 O O . GLN A 1 80 ? -6.883 2.189 -20.375 1 89.75 80 GLN A O 1
ATOM 632 N N . PHE A 1 81 ? -8.453 3.164 -21.672 1 88.06 81 PHE A N 1
ATOM 633 C CA . PHE A 1 81 ? -9.578 2.729 -20.844 1 88.06 81 PHE A CA 1
ATOM 634 C C . PHE A 1 81 ? -9.93 1.274 -21.141 1 88.06 81 PHE A C 1
ATOM 636 O O . PHE A 1 81 ? -9.688 0.782 -22.25 1 88.06 81 PHE A O 1
ATOM 643 N N . GLY A 1 82 ? -10.477 0.642 -20.125 1 82.69 82 GLY A N 1
ATOM 644 C CA . GLY A 1 82 ? -10.992 -0.709 -20.281 1 82.69 82 GLY A CA 1
ATOM 645 C C . GLY A 1 82 ? -9.906 -1.763 -20.328 1 82.69 82 GLY A C 1
ATOM 646 O O . GLY A 1 82 ? -10.156 -2.912 -20.703 1 82.69 82 GLY A O 1
ATOM 647 N N . THR A 1 83 ? -8.664 -1.363 -20.062 1 83.94 83 THR A N 1
ATOM 648 C CA . THR A 1 83 ? -7.562 -2.314 -20.094 1 83.94 83 THR A CA 1
ATOM 649 C C . THR A 1 83 ? -6.496 -1.947 -19.062 1 83.94 83 THR A C 1
ATOM 651 O O . THR A 1 83 ? -6.641 -0.962 -18.344 1 83.94 83 THR A O 1
ATOM 654 N N . SER A 1 84 ? -5.512 -2.797 -18.984 1 86.88 84 SER A N 1
ATOM 655 C CA . SER A 1 84 ? -4.383 -2.564 -18.094 1 86.88 84 SER A CA 1
ATOM 656 C C . SER A 1 84 ? -3.35 -1.644 -18.734 1 86.88 84 SER A C 1
ATOM 658 O O . SER A 1 84 ? -3.027 -1.786 -19.906 1 86.88 84 SER A O 1
ATOM 660 N N . ASN A 1 85 ? -2.896 -0.636 -18.016 1 92 85 ASN A N 1
ATOM 661 C CA . ASN A 1 85 ? -1.864 0.304 -18.438 1 92 85 ASN A CA 1
ATOM 662 C C . ASN A 1 85 ? -0.575 0.116 -17.641 1 92 85 ASN A C 1
ATOM 664 O O . ASN A 1 85 ? -0.598 0.097 -16.406 1 92 85 ASN A O 1
ATOM 668 N N . PRO A 1 86 ? 0.515 -0.078 -18.359 1 91.38 86 PRO A N 1
ATOM 669 C CA . PRO A 1 86 ? 1.779 -0.161 -17.625 1 91.38 86 PRO A CA 1
ATOM 670 C C . PRO A 1 86 ? 2.141 1.146 -16.922 1 91.38 86 PRO A C 1
ATOM 672 O O . PRO A 1 86 ? 1.963 2.227 -17.484 1 91.38 86 PRO A O 1
ATOM 675 N N . VAL A 1 87 ? 2.586 1.037 -15.656 1 94 87 VAL A N 1
ATOM 676 C CA . VAL A 1 87 ? 2.961 2.217 -14.883 1 94 87 VAL A CA 1
ATOM 677 C C . VAL A 1 87 ? 4.191 1.911 -14.039 1 94 87 VAL A C 1
ATOM 679 O O . VAL A 1 87 ? 4.559 0.746 -13.859 1 94 87 VAL A O 1
ATOM 682 N N . THR A 1 88 ? 4.812 2.959 -13.641 1 90.5 88 THR A N 1
ATOM 683 C CA . THR A 1 88 ? 5.668 2.918 -12.461 1 90.5 88 THR A CA 1
ATOM 684 C C . THR A 1 88 ? 4.973 3.568 -11.266 1 90.5 88 THR A C 1
ATOM 686 O O . THR A 1 88 ? 4.188 4.504 -11.43 1 90.5 88 THR A O 1
ATOM 689 N N . SER A 1 89 ? 5.258 3.021 -10.094 1 89.88 89 SER A N 1
ATOM 690 C CA . SER A 1 89 ? 4.547 3.537 -8.93 1 89.88 89 SER A CA 1
ATOM 691 C C . SER A 1 89 ? 5.52 3.93 -7.816 1 89.88 89 SER A C 1
ATOM 693 O O . SER A 1 89 ? 6.578 3.32 -7.668 1 89.88 89 SER A O 1
ATOM 695 N N . THR A 1 90 ? 5.164 4.984 -7.121 1 84.81 90 THR A N 1
ATOM 696 C CA . THR A 1 90 ? 5.871 5.398 -5.914 1 84.81 90 THR A CA 1
ATOM 697 C C . THR A 1 90 ? 4.891 5.652 -4.773 1 84.81 90 THR A C 1
ATOM 699 O O . THR A 1 90 ? 3.719 5.953 -5.012 1 84.81 90 THR A O 1
ATOM 702 N N . LEU A 1 91 ? 5.375 5.387 -3.557 1 86.81 91 LEU A N 1
ATOM 703 C CA . LEU A 1 91 ? 4.559 5.543 -2.357 1 86.81 91 LEU A CA 1
ATOM 704 C C . LEU A 1 91 ? 5.191 6.547 -1.396 1 86.81 91 LEU A C 1
ATOM 706 O O . LEU A 1 91 ? 6.414 6.578 -1.242 1 86.81 91 LEU A O 1
ATOM 710 N N . SER A 1 92 ? 4.402 7.434 -0.786 1 88.06 92 SER A N 1
ATOM 711 C CA . SER A 1 92 ? 4.84 8.32 0.285 1 88.06 92 SER A CA 1
ATOM 712 C C . SER A 1 92 ? 3.744 8.508 1.33 1 88.06 92 SER A C 1
ATOM 714 O O . SER A 1 92 ? 2.588 8.156 1.096 1 88.06 92 SER A O 1
ATOM 716 N N . VAL A 1 93 ? 4.148 8.922 2.5 1 93.75 93 VAL A N 1
ATOM 717 C CA . VAL A 1 93 ? 3.193 9.219 3.562 1 93.75 93 VAL A CA 1
ATOM 718 C C . VAL A 1 93 ? 2.818 10.695 3.52 1 93.75 93 VAL A C 1
ATOM 720 O O . VAL A 1 93 ? 3.67 11.555 3.271 1 93.75 93 VAL A O 1
ATOM 723 N N . GLY A 1 94 ? 1.507 10.93 3.686 1 95.44 94 GLY A N 1
ATOM 724 C CA . GLY A 1 94 ? 1.03 12.297 3.625 1 95.44 94 GLY A CA 1
ATOM 725 C C . GLY A 1 94 ? 0.006 12.625 4.695 1 95.44 94 GLY A C 1
ATOM 726 O O . GLY A 1 94 ? -0.036 11.969 5.738 1 95.44 94 GLY A O 1
ATOM 727 N N . GLY A 1 95 ? -0.707 13.695 4.406 1 96.19 95 GLY A N 1
ATOM 728 C CA . GLY A 1 95 ? -1.62 14.297 5.367 1 96.19 95 GLY A CA 1
ATOM 729 C C . GLY A 1 95 ? -1.091 15.578 5.973 1 96.19 95 GLY A C 1
ATOM 730 O O . GLY A 1 95 ? 0.013 15.602 6.523 1 96.19 95 GLY A O 1
ATOM 731 N N . VAL A 1 96 ? -1.908 16.5 5.891 1 97 96 VAL A N 1
ATOM 732 C CA . VAL A 1 96 ? -1.46 17.828 6.297 1 97 96 VAL A CA 1
ATOM 733 C C . VAL A 1 96 ? -1.025 17.812 7.762 1 97 96 VAL A C 1
ATOM 735 O O . VAL A 1 96 ? 0.13 18.094 8.078 1 97 96 VAL A O 1
ATOM 738 N N . VAL A 1 97 ? -1.863 17.422 8.648 1 98.06 97 VAL A N 1
ATOM 739 C CA . VAL A 1 97 ? -1.568 17.484 10.078 1 98.06 97 VAL A CA 1
ATOM 740 C C . VAL A 1 97 ? -0.476 16.469 10.422 1 98.06 97 VAL A C 1
ATOM 742 O O . VAL A 1 97 ? 0.361 16.734 11.289 1 98.06 97 VAL A O 1
ATOM 745 N N . ARG A 1 98 ? -0.503 15.312 9.805 1 98.38 98 ARG A N 1
ATOM 746 C CA . ARG A 1 98 ? 0.57 14.352 10.016 1 98.38 98 ARG A CA 1
ATOM 747 C C . ARG A 1 98 ? 1.921 14.938 9.625 1 98.38 98 ARG A C 1
ATOM 749 O O . ARG A 1 98 ? 2.904 14.789 10.352 1 98.38 98 ARG A O 1
ATOM 756 N N . ASN A 1 99 ? 1.984 15.555 8.453 1 98.12 99 ASN A N 1
ATOM 757 C CA . ASN A 1 99 ? 3.221 16.188 8 1 98.12 99 ASN A CA 1
ATOM 758 C C . ASN A 1 99 ? 3.684 17.266 8.961 1 98.12 99 ASN A C 1
ATOM 760 O O . ASN A 1 99 ? 4.871 17.359 9.281 1 98.12 99 ASN A O 1
ATOM 764 N N . VAL A 1 100 ? 2.76 18.062 9.398 1 98.81 100 VAL A N 1
ATOM 765 C CA . VAL A 1 100 ? 3.082 19.125 10.352 1 98.81 100 VAL A CA 1
ATOM 766 C C . VAL A 1 100 ? 3.613 18.516 11.641 1 98.81 100 VAL A C 1
ATOM 768 O O . VAL A 1 100 ? 4.625 18.969 12.188 1 98.81 100 VAL A O 1
ATOM 771 N N . ALA A 1 101 ? 2.957 17.453 12.102 1 98.69 101 ALA A N 1
ATOM 772 C CA . ALA A 1 101 ? 3.373 16.766 13.32 1 98.69 101 ALA A CA 1
ATOM 773 C C . ALA A 1 101 ? 4.793 16.219 13.188 1 98.69 101 ALA A C 1
ATOM 775 O O . ALA A 1 101 ? 5.613 16.391 14.094 1 98.69 101 ALA A O 1
ATOM 776 N N . GLU A 1 102 ? 5.055 15.609 12.094 1 98.44 102 GLU A N 1
ATOM 777 C CA . GLU A 1 102 ? 6.395 15.062 11.906 1 98.44 102 GLU A CA 1
ATOM 778 C C . GLU A 1 102 ? 7.445 16.172 11.852 1 98.44 102 GLU A C 1
ATOM 780 O O . GLU A 1 102 ? 8.531 16.016 12.414 1 98.44 102 GLU A O 1
ATOM 785 N N . ASN A 1 103 ? 7.145 17.25 11.109 1 98.75 103 ASN A N 1
ATOM 786 C CA . ASN A 1 103 ? 8.055 18.391 11.109 1 98.75 103 ASN A CA 1
ATOM 787 C C . ASN A 1 103 ? 8.367 18.859 12.523 1 98.75 103 ASN A C 1
ATOM 789 O O . ASN A 1 103 ? 9.531 19.016 12.898 1 98.75 103 ASN A O 1
ATOM 793 N N . LEU A 1 104 ? 7.344 19.078 13.305 1 98.5 104 LEU A N 1
ATOM 794 C CA . LEU A 1 104 ? 7.508 19.578 14.664 1 98.5 104 LEU A CA 1
ATOM 795 C C . LEU A 1 104 ? 8.281 18.578 15.523 1 98.5 104 LEU A C 1
ATOM 797 O O . LEU A 1 104 ? 9.125 18.969 16.328 1 98.5 104 LEU A O 1
ATOM 801 N N . GLY A 1 105 ? 7.938 17.312 15.344 1 97.25 105 GLY A N 1
ATOM 802 C CA . GLY A 1 105 ? 8.703 16.281 16.031 1 97.25 105 GLY A CA 1
ATOM 803 C C . GLY A 1 105 ? 10.188 16.328 15.711 1 97.25 105 GLY A C 1
ATOM 804 O O . GLY A 1 105 ? 11.023 16.266 16.609 1 97.25 105 GLY A O 1
ATOM 805 N N . ARG A 1 106 ? 10.523 16.422 14.445 1 96.81 106 ARG A N 1
ATOM 806 C CA . ARG A 1 106 ? 11.914 16.516 14.016 1 96.81 106 ARG A CA 1
ATOM 807 C C . ARG A 1 106 ? 12.578 17.766 14.578 1 96.81 106 ARG A C 1
ATOM 809 O O . ARG A 1 106 ? 13.781 17.766 14.836 1 96.81 106 ARG A O 1
ATOM 816 N N . LEU A 1 107 ? 11.773 18.75 14.836 1 97 107 LEU A N 1
ATOM 817 C CA . LEU A 1 107 ? 12.273 20.016 15.398 1 97 107 LEU A CA 1
ATOM 818 C C . LEU A 1 107 ? 12.367 19.922 16.922 1 97 107 LEU A C 1
ATOM 820 O O . LEU A 1 107 ? 12.617 20.938 17.594 1 97 107 LEU A O 1
ATOM 824 N N . GLY A 1 108 ? 12.07 18.797 17.531 1 92.81 108 GLY A N 1
ATOM 825 C CA . GLY A 1 108 ? 12.32 18.547 18.938 1 92.81 108 GLY A CA 1
ATOM 826 C C . GLY A 1 108 ? 11.102 18.766 19.812 1 92.81 108 GLY A C 1
ATOM 827 O O . GLY A 1 108 ? 11.203 18.766 21.031 1 92.81 108 GLY A O 1
ATOM 828 N N . GLN A 1 109 ? 9.953 18.984 19.203 1 94.12 109 GLN A N 1
ATOM 829 C CA . GLN A 1 109 ? 8.734 19.172 19.984 1 94.12 109 GLN A CA 1
ATOM 830 C C . GLN A 1 109 ? 8.078 17.844 20.344 1 94.12 109 GLN A C 1
ATOM 832 O O . GLN A 1 109 ? 8.148 16.891 19.547 1 94.12 109 GLN A O 1
ATOM 837 N N . SER A 1 110 ? 7.516 17.781 21.484 1 92.31 110 SER A N 1
ATOM 838 C CA . SER A 1 110 ? 6.727 16.609 21.875 1 92.31 110 SER A CA 1
ATOM 839 C C . SER A 1 110 ? 5.297 16.719 21.359 1 92.31 110 SER A C 1
ATOM 841 O O . SER A 1 110 ? 4.477 17.438 21.922 1 92.31 110 SER A O 1
ATOM 843 N N . VAL A 1 111 ? 4.996 15.961 20.312 1 96.44 111 VAL A N 1
ATOM 844 C CA . VAL A 1 111 ? 3.719 16.094 19.609 1 96.44 111 VAL A CA 1
ATOM 845 C C . VAL A 1 111 ? 2.939 14.781 19.719 1 96.44 111 VAL A C 1
ATOM 847 O O . VAL A 1 111 ? 3.502 13.703 19.531 1 96.44 111 VAL A O 1
ATOM 850 N N . GLN A 1 112 ? 1.692 14.859 20.078 1 96.81 112 GLN A N 1
ATOM 851 C CA . GLN A 1 112 ? 0.761 13.734 20.016 1 96.81 112 GLN A CA 1
ATOM 852 C C . GLN A 1 112 ? -0.187 13.883 18.828 1 96.81 112 GLN A C 1
ATOM 854 O O . GLN A 1 112 ? -0.768 14.945 18.609 1 96.81 112 GLN A O 1
ATOM 859 N N . LEU A 1 113 ? -0.269 12.812 18.062 1 98.38 113 LEU A N 1
ATOM 860 C CA . LEU A 1 113 ? -1.169 12.828 16.922 1 98.38 113 LEU A CA 1
ATOM 861 C C . LEU A 1 113 ? -2.49 12.141 17.266 1 98.38 113 LEU A C 1
ATOM 863 O O . LEU A 1 113 ? -2.504 11.008 17.734 1 98.38 113 LEU A O 1
ATOM 867 N N . LEU A 1 114 ? -3.572 12.867 17.141 1 98.62 114 LEU A N 1
ATOM 868 C CA . LEU A 1 114 ? -4.914 12.289 17.172 1 98.62 114 LEU A CA 1
ATOM 869 C C . LEU A 1 114 ? -5.488 12.18 15.766 1 98.62 114 LEU A C 1
ATOM 871 O O . LEU A 1 114 ? -5.676 13.195 15.086 1 98.62 114 LEU A O 1
ATOM 875 N N . SER A 1 115 ? -5.652 11.008 15.32 1 98.75 115 SER A N 1
ATOM 876 C CA . SER A 1 115 ? -6.16 10.695 13.984 1 98.75 115 SER A CA 1
ATOM 877 C C . SER A 1 115 ? -6.836 9.328 13.953 1 98.75 115 SER A C 1
ATOM 879 O O . SER A 1 115 ? -7.012 8.695 15 1 98.75 115 SER A O 1
ATOM 881 N N . VAL A 1 116 ? -7.363 8.977 12.742 1 98.62 116 VAL A N 1
ATOM 882 C CA . VAL A 1 116 ? -8.023 7.691 12.562 1 98.62 116 VAL A CA 1
ATOM 883 C C . VAL A 1 116 ? -7.359 6.93 11.414 1 98.62 116 VAL A C 1
ATOM 885 O O . VAL A 1 116 ? -6.801 7.539 10.5 1 98.62 116 VAL A O 1
ATOM 888 N N . ALA A 1 117 ? -7.352 5.645 11.508 1 97.81 117 ALA A N 1
ATOM 889 C CA . ALA A 1 117 ? -6.805 4.762 10.484 1 97.81 117 ALA A CA 1
ATOM 890 C C . ALA A 1 117 ? -7.527 3.418 10.477 1 97.81 117 ALA A C 1
ATOM 892 O O . ALA A 1 117 ? -8.242 3.086 11.422 1 97.81 117 ALA A O 1
ATOM 893 N N . GLY A 1 118 ? -7.426 2.742 9.359 1 94.62 118 GLY A N 1
ATOM 894 C CA . GLY A 1 118 ? -7.891 1.363 9.328 1 94.62 118 GLY A CA 1
ATOM 895 C C . GLY A 1 118 ? -6.945 0.401 10.023 1 94.62 118 GLY A C 1
ATOM 896 O O . GLY A 1 118 ? -5.871 0.797 10.484 1 94.62 118 GLY A O 1
ATOM 897 N N . LEU A 1 119 ? -7.434 -0.826 10.258 1 90.19 119 LEU A N 1
ATOM 898 C CA . LEU A 1 119 ? -6.551 -1.923 10.641 1 90.19 119 LEU A CA 1
ATOM 899 C C . LEU A 1 119 ? -5.918 -2.564 9.414 1 90.19 119 LEU A C 1
ATOM 901 O O . LEU A 1 119 ? -6.328 -3.645 8.984 1 90.19 119 LEU A O 1
ATOM 905 N N . ASP A 1 120 ? -4.875 -1.812 8.93 1 85.94 120 ASP A N 1
ATOM 906 C CA . ASP A 1 120 ? -4.352 -2.268 7.645 1 85.94 120 ASP A CA 1
ATOM 907 C C . ASP A 1 120 ? -2.885 -1.881 7.48 1 85.94 120 ASP A C 1
ATOM 909 O O . ASP A 1 120 ? -2.297 -1.261 8.367 1 85.94 120 ASP A O 1
ATOM 913 N N . GLN A 1 121 ? -2.305 -2.285 6.395 1 82.12 121 GLN A N 1
ATOM 914 C CA . GLN A 1 121 ? -0.878 -2.119 6.133 1 82.12 121 GLN A CA 1
ATOM 915 C C . GLN A 1 121 ? -0.534 -0.658 5.863 1 82.12 121 GLN A C 1
ATOM 917 O O . GLN A 1 121 ? 0.576 -0.211 6.164 1 82.12 121 GLN A O 1
ATOM 922 N N . ASP A 1 122 ? -1.502 -0.033 5.219 1 90.5 122 ASP A N 1
ATOM 923 C CA . ASP A 1 122 ? -1.248 1.383 4.973 1 90.5 122 ASP A CA 1
ATOM 924 C C . ASP A 1 122 ? -0.96 2.125 6.273 1 90.5 122 ASP A C 1
ATOM 926 O O . ASP A 1 122 ? 0.015 2.873 6.367 1 90.5 122 ASP A O 1
ATOM 930 N N . TYR A 1 123 ? -1.721 1.823 7.324 1 94.62 123 TYR A N 1
ATOM 931 C CA . TYR A 1 123 ? -1.452 2.443 8.617 1 94.62 123 TYR A CA 1
ATOM 932 C C . TYR A 1 123 ? -0.129 1.952 9.195 1 94.62 123 TYR A C 1
ATOM 934 O O . TYR A 1 123 ? 0.62 2.727 9.789 1 94.62 123 TYR A O 1
ATOM 942 N N . ASP A 1 124 ? 0.144 0.735 9.023 1 88.19 124 ASP A N 1
ATOM 943 C CA . ASP A 1 124 ? 1.413 0.212 9.523 1 88.19 124 ASP A CA 1
ATOM 944 C C . ASP A 1 124 ? 2.594 0.973 8.922 1 88.19 124 ASP A C 1
ATOM 946 O O . ASP A 1 124 ? 3.57 1.258 9.617 1 88.19 124 ASP A O 1
ATOM 950 N N . TRP A 1 125 ? 2.475 1.282 7.734 1 87.88 125 TRP A N 1
ATOM 951 C CA . TRP A 1 125 ? 3.549 2.002 7.059 1 87.88 125 TRP A CA 1
ATOM 952 C C . TRP A 1 125 ? 3.641 3.439 7.559 1 87.88 125 TRP A C 1
ATOM 954 O O . TRP A 1 125 ? 4.738 3.951 7.797 1 87.88 125 TRP A O 1
ATOM 964 N N . ILE A 1 126 ? 2.508 4.07 7.68 1 95.62 126 ILE A N 1
ATOM 965 C CA . ILE A 1 126 ? 2.492 5.43 8.219 1 95.62 126 ILE A CA 1
ATOM 966 C C . ILE A 1 126 ? 3.164 5.453 9.586 1 95.62 126 ILE A C 1
ATOM 968 O O . ILE A 1 126 ? 4.012 6.305 9.852 1 95.62 126 ILE A O 1
ATOM 972 N N . LYS A 1 127 ? 2.793 4.508 10.398 1 94.5 127 LYS A N 1
ATOM 973 C CA . LYS A 1 127 ? 3.336 4.422 11.75 1 94.5 127 LYS A CA 1
ATOM 974 C C . LYS A 1 127 ? 4.848 4.223 11.727 1 94.5 127 LYS A C 1
ATOM 976 O O . LYS A 1 127 ? 5.578 4.887 12.461 1 94.5 127 LYS A O 1
ATOM 981 N N . GLN A 1 128 ? 5.312 3.393 10.883 1 88 128 GLN A N 1
ATOM 982 C CA . GLN A 1 128 ? 6.742 3.117 10.766 1 88 128 GLN A CA 1
ATOM 983 C C . GLN A 1 128 ? 7.516 4.375 10.383 1 88 128 GLN A C 1
ATOM 985 O O . GLN A 1 128 ? 8.617 4.605 10.883 1 88 128 GLN A O 1
ATOM 990 N N . GLN A 1 129 ? 6.938 5.176 9.555 1 90.88 129 GLN A N 1
ATOM 991 C CA . GLN A 1 129 ? 7.629 6.352 9.031 1 90.88 129 GLN A CA 1
ATOM 992 C C . GLN A 1 129 ? 7.543 7.52 10.008 1 90.88 129 GLN A C 1
ATOM 994 O O . GLN A 1 129 ? 8.359 8.438 9.961 1 90.88 129 GLN A O 1
ATOM 999 N N . THR A 1 130 ? 6.586 7.492 10.906 1 96.69 130 THR A N 1
ATOM 1000 C CA . THR A 1 130 ? 6.238 8.711 11.633 1 96.69 130 THR A CA 1
ATOM 1001 C C . THR A 1 130 ? 6.527 8.555 13.117 1 96.69 130 THR A C 1
ATOM 1003 O O . THR A 1 130 ? 6.883 9.523 13.797 1 96.69 130 THR A O 1
ATOM 1006 N N . GLN A 1 131 ? 6.523 7.324 13.672 1 94.19 131 GLN A N 1
ATOM 1007 C CA . GLN A 1 131 ? 6.426 7.094 15.109 1 94.19 131 GLN A CA 1
ATOM 1008 C C . GLN A 1 131 ? 7.719 7.484 15.812 1 94.19 131 GLN A C 1
ATOM 1010 O O . GLN A 1 131 ? 7.723 7.719 17.031 1 94.19 131 GLN A O 1
ATOM 1015 N N . ALA A 1 132 ? 8.844 7.57 15.109 1 93.06 132 ALA A N 1
ATOM 1016 C CA . ALA A 1 132 ? 10.109 7.988 15.719 1 93.06 132 ALA A CA 1
ATOM 1017 C C . ALA A 1 132 ? 10.055 9.453 16.141 1 93.06 132 ALA A C 1
ATOM 1019 O O . ALA A 1 132 ? 10.812 9.891 17 1 93.06 132 ALA A O 1
ATOM 1020 N N . TYR A 1 133 ? 9.102 10.227 15.625 1 95.56 133 TYR A N 1
ATOM 1021 C CA . TYR A 1 133 ? 9.086 11.68 15.805 1 95.56 133 TYR A CA 1
ATOM 1022 C C . TYR A 1 133 ? 7.777 12.133 16.438 1 95.56 133 TYR A C 1
ATOM 1024 O O . TYR A 1 133 ? 7.699 13.242 16.984 1 95.56 133 TYR A O 1
ATOM 1032 N N . VAL A 1 134 ? 6.754 11.328 16.328 1 97.25 134 VAL A N 1
ATOM 1033 C CA . VAL A 1 134 ? 5.406 11.688 16.75 1 97.25 134 VAL A CA 1
ATOM 1034 C C . VAL A 1 134 ? 4.82 10.57 17.609 1 97.25 134 VAL A C 1
ATOM 1036 O O . VAL A 1 134 ? 4.953 9.391 17.281 1 97.25 134 VAL A O 1
ATOM 1039 N N . ASP A 1 135 ? 4.277 10.93 18.797 1 95.5 135 ASP A N 1
ATOM 1040 C CA . ASP A 1 135 ? 3.527 9.953 19.578 1 95.5 135 ASP A CA 1
ATOM 1041 C C . ASP A 1 135 ? 2.215 9.586 18.891 1 95.5 135 ASP A C 1
ATOM 1043 O O . ASP A 1 135 ? 1.288 10.391 18.828 1 95.5 135 ASP A O 1
ATOM 1047 N N . MET A 1 136 ? 2.1 8.398 18.406 1 96.75 136 MET A N 1
ATOM 1048 C CA . MET A 1 136 ? 0.94 7.941 17.641 1 96.75 136 MET A CA 1
ATOM 1049 C C . MET A 1 136 ? 0.097 6.969 18.453 1 96.75 136 MET A C 1
ATOM 1051 O O . MET A 1 136 ? -0.761 6.273 17.906 1 96.75 136 MET A O 1
ATOM 1055 N N . SER A 1 137 ? 0.319 6.906 19.766 1 93.44 137 SER A N 1
ATOM 1056 C CA . SER A 1 137 ? -0.301 5.906 20.625 1 93.44 137 SER A CA 1
ATOM 1057 C C . SER A 1 137 ? -1.811 6.105 20.719 1 93.44 137 SER A C 1
ATOM 1059 O O . SER A 1 137 ? -2.545 5.184 21.078 1 93.44 137 SER A O 1
ATOM 1061 N N . GLN A 1 138 ? -2.307 7.301 20.297 1 93.5 138 GLN A N 1
ATOM 1062 C CA . GLN A 1 138 ? -3.729 7.59 20.438 1 93.5 138 GLN A CA 1
ATOM 1063 C C . GLN A 1 138 ? -4.434 7.609 19.094 1 93.5 138 GLN A C 1
ATOM 1065 O O . GLN A 1 138 ? -5.566 8.094 18.984 1 93.5 138 GLN A O 1
ATOM 1070 N N . VAL A 1 139 ? -3.768 7.184 18.047 1 97.94 139 VAL A N 1
ATOM 1071 C CA . VAL A 1 139 ? -4.453 7.012 16.781 1 97.94 139 VAL A CA 1
ATOM 1072 C C . VAL A 1 139 ? -5.504 5.906 16.906 1 97.94 139 VAL A C 1
ATOM 1074 O O . VAL A 1 139 ? -5.199 4.801 17.359 1 97.94 139 VAL A O 1
ATOM 1077 N N . THR A 1 140 ? -6.738 6.27 16.562 1 98.06 140 THR A N 1
ATOM 1078 C CA . THR A 1 140 ? -7.836 5.312 16.656 1 98.06 140 THR A CA 1
ATOM 1079 C C . THR A 1 140 ? -7.906 4.453 15.391 1 98.06 140 THR A C 1
ATOM 1081 O O . THR A 1 140 ? -8.031 4.98 14.281 1 98.06 140 THR A O 1
ATOM 1084 N N . GLN A 1 141 ? -7.777 3.172 15.562 1 96.81 141 GLN A N 1
ATOM 1085 C CA . GLN A 1 141 ? -7.926 2.266 14.43 1 96.81 141 GLN A CA 1
ATOM 1086 C C . GLN A 1 141 ? -9.359 1.758 14.312 1 96.81 141 GLN A C 1
ATOM 1088 O O . GLN A 1 141 ? -9.961 1.355 15.305 1 96.81 141 GLN A O 1
ATOM 1093 N N . ILE A 1 142 ? -9.922 1.89 13.148 1 95.94 142 ILE A N 1
ATOM 1094 C CA . ILE A 1 142 ? -11.281 1.479 12.844 1 95.94 142 ILE A CA 1
ATOM 1095 C C . ILE A 1 142 ? -11.266 0.257 11.93 1 95.94 142 ILE A C 1
ATOM 1097 O O . ILE A 1 142 ? -11 0.376 10.727 1 95.94 142 ILE A O 1
ATOM 1101 N N . PRO A 1 143 ? -11.57 -0.948 12.391 1 89.44 143 PRO A N 1
ATOM 1102 C CA . PRO A 1 143 ? -11.414 -2.199 11.641 1 89.44 143 PRO A CA 1
ATOM 1103 C C . PRO A 1 143 ? -12.211 -2.221 10.344 1 89.44 143 PRO A C 1
ATOM 1105 O O . PRO A 1 143 ? -11.766 -2.803 9.352 1 89.44 143 PRO A O 1
ATOM 1108 N N . GLU A 1 144 ? -13.352 -1.577 10.297 1 88.06 144 GLU A N 1
ATOM 1109 C CA . GLU A 1 144 ? -14.258 -1.688 9.156 1 88.06 144 GLU A CA 1
ATOM 1110 C C . GLU A 1 144 ? -13.953 -0.624 8.109 1 88.06 144 GLU A C 1
ATOM 1112 O O . GLU A 1 144 ? -14.68 -0.496 7.117 1 88.06 144 GLU A O 1
ATOM 1117 N N . ALA A 1 145 ? -12.906 0.131 8.305 1 91.56 145 ALA A N 1
ATOM 1118 C CA . ALA A 1 145 ? -12.578 1.217 7.387 1 91.56 145 ALA A CA 1
ATOM 1119 C C . ALA A 1 145 ? -11.148 1.081 6.871 1 91.56 145 ALA A C 1
ATOM 1121 O O . ALA A 1 145 ? -10.312 0.425 7.496 1 91.56 145 ALA A O 1
ATOM 1122 N N . ALA A 1 146 ? -10.922 1.683 5.668 1 92.19 146 ALA A N 1
ATOM 1123 C CA . ALA A 1 146 ? -9.578 1.729 5.105 1 92.19 146 ALA A CA 1
ATOM 1124 C C . ALA A 1 146 ? -8.852 3.008 5.52 1 92.19 146 ALA A C 1
ATOM 1126 O O . ALA A 1 146 ? -9.469 4.078 5.594 1 92.19 146 ALA A O 1
ATOM 1127 N N . THR A 1 147 ? -7.57 2.812 5.816 1 95.81 147 THR A N 1
ATOM 1128 C CA . THR A 1 147 ? -6.75 4.008 5.98 1 95.81 147 THR A CA 1
ATOM 1129 C C . THR A 1 147 ? -6.852 4.906 4.75 1 95.81 147 THR A C 1
ATOM 1131 O O . THR A 1 147 ? -6.867 4.418 3.619 1 95.81 147 THR A O 1
ATOM 1134 N N . SER A 1 148 ? -6.906 6.207 4.977 1 96.62 148 SER A N 1
ATOM 1135 C CA . SER A 1 148 ? -7.035 7.18 3.898 1 96.62 148 SER A CA 1
ATOM 1136 C C . SER A 1 148 ? -5.895 7.051 2.896 1 96.62 148 SER A C 1
ATOM 1138 O O . SER A 1 148 ? -4.734 6.895 3.287 1 96.62 148 SER A O 1
ATOM 1140 N N . THR A 1 149 ? -6.238 7.141 1.584 1 94.75 149 THR A N 1
ATOM 1141 C CA . THR A 1 149 ? -5.242 7.07 0.521 1 94.75 149 THR A CA 1
ATOM 1142 C C . THR A 1 149 ? -5.574 8.055 -0.599 1 94.75 149 THR A C 1
ATOM 1144 O O . THR A 1 149 ? -6.746 8.367 -0.83 1 94.75 149 THR A O 1
ATOM 1147 N N . TYR A 1 150 ? -4.598 8.602 -1.158 1 93.56 150 TYR A N 1
ATOM 1148 C CA . TYR A 1 150 ? -4.68 9.422 -2.361 1 93.56 150 TYR A CA 1
ATOM 1149 C C . TYR A 1 150 ? -3.771 8.875 -3.457 1 93.56 150 TYR A C 1
ATOM 1151 O O . TYR A 1 150 ? -2.57 8.695 -3.242 1 93.56 150 TYR A O 1
ATOM 1159 N N . SER A 1 151 ? -4.312 8.539 -4.676 1 94.44 151 SER A N 1
ATOM 1160 C CA . SER A 1 151 ? -3.555 8.008 -5.801 1 94.44 151 SER A CA 1
ATOM 1161 C C . SER A 1 151 ? -3.652 8.922 -7.02 1 94.44 151 SER A C 1
ATOM 1163 O O . SER A 1 151 ? -4.742 9.148 -7.543 1 94.44 151 SER A O 1
ATOM 1165 N N . ALA A 1 152 ? -2.531 9.445 -7.418 1 92.88 152 ALA A N 1
ATOM 1166 C CA . ALA A 1 152 ? -2.463 10.266 -8.625 1 92.88 152 ALA A CA 1
ATOM 1167 C C . ALA A 1 152 ? -1.948 9.453 -9.812 1 92.88 152 ALA A C 1
ATOM 1169 O O . ALA A 1 152 ? -0.94 8.75 -9.695 1 92.88 152 ALA A O 1
ATOM 1170 N N . ILE A 1 153 ? -2.637 9.461 -10.898 1 94.56 153 ILE A N 1
ATOM 1171 C CA . ILE A 1 153 ? -2.215 8.852 -12.156 1 94.56 153 ILE A CA 1
ATOM 1172 C C . ILE A 1 153 ? -1.704 9.938 -13.102 1 94.56 153 ILE A C 1
ATOM 1174 O O . ILE A 1 153 ? -2.469 10.797 -13.539 1 94.56 153 ILE A O 1
ATOM 1178 N N . LEU A 1 154 ? -0.433 9.891 -13.414 1 93.75 154 LEU A N 1
ATOM 1179 C CA . LEU A 1 154 ? 0.256 10.93 -14.172 1 93.75 154 LEU A CA 1
ATOM 1180 C C . LEU A 1 154 ? 0.661 10.414 -15.547 1 93.75 154 LEU A C 1
ATOM 1182 O O . LEU A 1 154 ? 0.994 9.234 -15.703 1 93.75 154 LEU A O 1
ATOM 1186 N N . ASP A 1 155 ? 0.636 11.281 -16.516 1 92.19 155 ASP A N 1
ATOM 1187 C CA . ASP A 1 155 ? 1.173 10.898 -17.812 1 92.19 155 ASP A CA 1
ATOM 1188 C C . ASP A 1 155 ? 2.695 11.023 -17.844 1 92.19 155 ASP A C 1
ATOM 1190 O O . ASP A 1 155 ? 3.318 11.281 -16.812 1 92.19 155 ASP A O 1
ATOM 1194 N N . GLU A 1 156 ? 3.287 10.82 -18.969 1 88.19 156 GLU A N 1
ATOM 1195 C CA . GLU A 1 156 ? 4.742 10.805 -19.094 1 88.19 156 GLU A CA 1
ATOM 1196 C C . GLU A 1 156 ? 5.348 12.172 -18.797 1 88.19 156 GLU A C 1
ATOM 1198 O O . GLU A 1 156 ? 6.484 12.258 -18.328 1 88.19 156 GLU A O 1
ATOM 1203 N N . SER A 1 157 ? 4.566 13.25 -18.969 1 85.56 157 SER A N 1
ATOM 1204 C CA . SER A 1 157 ? 5.039 14.609 -18.734 1 85.56 157 SER A CA 1
ATOM 1205 C C . SER A 1 157 ? 4.875 15.008 -17.266 1 85.56 157 SER A C 1
ATOM 1207 O O . SER A 1 157 ? 5.371 16.047 -16.844 1 85.56 157 SER A O 1
ATOM 1209 N N . GLY A 1 158 ? 4.168 14.141 -16.547 1 85.06 158 GLY A N 1
ATOM 1210 C CA . GLY A 1 158 ? 3.963 14.438 -15.141 1 85.06 158 GLY A CA 1
ATOM 1211 C C . GLY A 1 158 ? 2.631 15.109 -14.859 1 85.06 158 GLY A C 1
ATOM 1212 O O . GLY A 1 158 ? 2.334 15.453 -13.719 1 85.06 158 GLY A O 1
ATOM 1213 N N . ASP A 1 159 ? 1.862 15.273 -15.906 1 85.5 159 ASP A N 1
ATOM 1214 C CA . ASP A 1 159 ? 0.549 15.883 -15.727 1 85.5 159 ASP A CA 1
ATOM 1215 C C . ASP A 1 159 ? -0.456 14.875 -15.18 1 85.5 159 ASP A C 1
ATOM 1217 O O . ASP A 1 159 ? -0.498 13.727 -15.633 1 85.5 159 ASP A O 1
ATOM 1221 N N . MET A 1 160 ? -1.235 15.32 -14.258 1 88.19 160 MET A N 1
ATOM 1222 C CA . MET A 1 160 ? -2.217 14.43 -13.641 1 88.19 160 MET A CA 1
ATOM 1223 C C . MET A 1 160 ? -3.377 14.156 -14.594 1 88.19 160 MET A C 1
ATOM 1225 O O . MET A 1 160 ? -4.047 15.086 -15.039 1 88.19 160 MET A O 1
ATOM 1229 N N . GLN A 1 161 ? -3.613 12.969 -14.867 1 90.31 161 GLN A N 1
ATOM 1230 C CA . GLN A 1 161 ? -4.715 12.555 -15.734 1 90.31 161 GLN A CA 1
ATOM 1231 C C . GLN A 1 161 ? -5.965 12.242 -14.914 1 90.31 161 GLN A C 1
ATOM 1233 O O . GLN A 1 161 ? -7.082 12.547 -15.344 1 90.31 161 GLN A O 1
ATOM 1238 N N . LEU A 1 162 ? -5.715 11.656 -13.805 1 92.5 162 LEU A N 1
ATOM 1239 C CA . LEU A 1 162 ? -6.758 11.164 -12.914 1 92.5 162 LEU A CA 1
ATOM 1240 C C . LEU A 1 162 ? -6.227 11 -11.492 1 92.5 162 LEU A C 1
ATOM 1242 O O . LEU A 1 162 ? -5.055 10.672 -11.297 1 92.5 162 LEU A O 1
ATOM 1246 N N . ALA A 1 163 ? -7.117 11.289 -10.547 1 93.06 163 ALA A N 1
ATOM 1247 C CA . ALA A 1 163 ? -6.734 10.992 -9.172 1 93.06 163 ALA A CA 1
ATOM 1248 C C . ALA A 1 163 ? -7.855 10.258 -8.445 1 93.06 163 ALA A C 1
ATOM 1250 O O . ALA A 1 163 ? -9.031 10.391 -8.805 1 93.06 163 ALA A O 1
ATOM 1251 N N . LEU A 1 164 ? -7.492 9.383 -7.539 1 94.88 164 LEU A N 1
ATOM 1252 C CA . LEU A 1 164 ? -8.406 8.609 -6.703 1 94.88 164 LEU A CA 1
ATOM 1253 C C . LEU A 1 164 ? -8.195 8.938 -5.227 1 94.88 164 LEU A C 1
ATOM 1255 O O . LEU A 1 164 ? -7.066 8.945 -4.738 1 94.88 164 LEU A O 1
ATOM 1259 N N . ALA A 1 165 ? -9.266 9.25 -4.555 1 93.25 165 ALA A N 1
ATOM 1260 C CA . ALA A 1 165 ? -9.18 9.633 -3.146 1 93.25 165 ALA A CA 1
ATOM 1261 C C . ALA A 1 165 ? -10.102 8.773 -2.285 1 93.25 165 ALA A C 1
ATOM 1263 O O . ALA A 1 165 ? -11.32 8.812 -2.439 1 93.25 165 ALA A O 1
ATOM 1264 N N . ASP A 1 166 ? -9.531 7.93 -1.484 1 95.19 166 ASP A N 1
ATOM 1265 C CA . ASP A 1 166 ? -10.25 7.242 -0.418 1 95.19 166 ASP A CA 1
ATOM 1266 C C . ASP A 1 166 ? -10.047 7.945 0.922 1 95.19 166 ASP A C 1
ATOM 1268 O O . ASP A 1 166 ? -9.094 7.652 1.648 1 95.19 166 ASP A O 1
ATOM 1272 N N . MET A 1 167 ? -10.992 8.805 1.287 1 93 167 MET A N 1
ATOM 1273 C CA . MET A 1 167 ? -10.836 9.688 2.441 1 93 167 MET A CA 1
ATOM 1274 C C . MET A 1 167 ? -11.992 9.516 3.416 1 93 167 MET A C 1
ATOM 1276 O O . MET A 1 167 ? -12.125 10.281 4.375 1 93 167 MET A O 1
ATOM 1280 N N . ALA A 1 168 ? -12.812 8.508 3.254 1 93.56 168 ALA A N 1
ATOM 1281 C CA . ALA A 1 168 ? -14.07 8.383 3.986 1 93.56 168 ALA A CA 1
ATOM 1282 C C . ALA A 1 168 ? -13.82 8.25 5.488 1 93.56 168 ALA A C 1
ATOM 1284 O O . ALA A 1 168 ? -14.633 8.695 6.301 1 93.56 168 ALA A O 1
ATOM 1285 N N . ILE A 1 169 ? -12.75 7.703 5.836 1 96.69 169 ILE A N 1
ATOM 1286 C CA . ILE A 1 169 ? -12.477 7.414 7.238 1 96.69 169 ILE A CA 1
ATOM 1287 C C . ILE A 1 169 ? -12.375 8.719 8.023 1 96.69 169 ILE A C 1
ATOM 1289 O O . ILE A 1 169 ? -12.602 8.742 9.234 1 96.69 169 ILE A O 1
ATOM 1293 N N . ALA A 1 170 ? -12.016 9.836 7.363 1 96.81 170 ALA A N 1
ATOM 1294 C CA . ALA A 1 170 ? -11.867 11.133 8.023 1 96.81 170 ALA A CA 1
ATOM 1295 C C . ALA A 1 170 ? -13.172 11.57 8.672 1 96.81 170 ALA A C 1
ATOM 1297 O O . ALA A 1 170 ? -13.164 12.289 9.68 1 96.81 170 ALA A O 1
ATOM 1298 N N . ASP A 1 171 ? -14.305 11.086 8.133 1 96.75 171 ASP A N 1
ATOM 1299 C CA . ASP A 1 171 ? -15.617 11.438 8.664 1 96.75 171 ASP A CA 1
ATOM 1300 C C . ASP A 1 171 ? -15.82 10.867 10.062 1 96.75 171 ASP A C 1
ATOM 1302 O O . ASP A 1 171 ? -16.703 11.312 10.805 1 96.75 171 ASP A O 1
ATOM 1306 N N . GLN A 1 172 ? -14.992 9.898 10.414 1 97.75 172 GLN A N 1
ATOM 1307 C CA . GLN A 1 172 ? -15.102 9.273 11.727 1 97.75 172 GLN A CA 1
ATOM 1308 C C . GLN A 1 172 ? -14.484 10.156 12.805 1 97.75 172 GLN A C 1
ATOM 1310 O O . GLN A 1 172 ? -14.695 9.922 14 1 97.75 172 GLN A O 1
ATOM 1315 N N . MET A 1 173 ? -13.773 11.172 12.391 1 98.62 173 MET A N 1
ATOM 1316 C CA . MET A 1 173 ? -13.266 12.141 13.359 1 98.62 173 MET A CA 1
ATOM 1317 C C . MET A 1 173 ? -14.359 13.125 13.766 1 98.62 173 MET A C 1
ATOM 1319 O O . MET A 1 173 ? -14.156 14.336 13.727 1 98.62 173 MET A O 1
ATOM 1323 N N . ASP A 1 174 ? -15.445 12.578 14.25 1 98.38 174 ASP A N 1
ATOM 1324 C CA . ASP A 1 174 ? -16.641 13.344 14.578 1 98.38 174 ASP A CA 1
ATOM 1325 C C . ASP A 1 174 ? -16.656 13.742 16.062 1 98.38 174 ASP A C 1
ATOM 1327 O O . ASP A 1 174 ? -15.656 13.555 16.766 1 98.38 174 ASP A O 1
ATOM 1331 N N . LEU A 1 175 ? -17.75 14.328 16.531 1 98.25 175 LEU A N 1
ATOM 1332 C CA . LEU A 1 175 ? -17.875 14.852 17.891 1 98.25 175 LEU A CA 1
ATOM 1333 C C . LEU A 1 175 ? -17.75 13.734 18.922 1 98.25 175 LEU A C 1
ATOM 1335 O O . LEU A 1 175 ? -17.141 13.922 19.969 1 98.25 175 LEU A O 1
ATOM 1339 N N . ASP A 1 176 ? -18.359 12.57 18.609 1 98 176 ASP A N 1
ATOM 1340 C CA . ASP A 1 176 ? -18.281 11.438 19.516 1 98 176 ASP A CA 1
ATOM 1341 C C . ASP A 1 176 ? -16.828 10.977 19.688 1 98 176 ASP A C 1
ATOM 1343 O O . ASP A 1 176 ? -16.406 10.672 20.797 1 98 176 ASP A O 1
ATOM 1347 N N . TRP A 1 177 ? -16.109 10.945 18.656 1 98.25 177 TRP A N 1
ATOM 1348 C CA . TRP A 1 177 ? -14.711 10.523 18.672 1 98.25 177 TRP A CA 1
ATOM 1349 C C . TRP A 1 177 ? -13.852 11.492 19.469 1 98.25 177 TRP A C 1
ATOM 1351 O O . TRP A 1 177 ? -13.133 11.086 20.391 1 98.25 177 TRP A O 1
ATOM 1361 N N . ILE A 1 178 ? -13.953 12.82 19.219 1 98.56 178 ILE A N 1
ATOM 1362 C CA . ILE A 1 178 ? -13.031 13.789 19.797 1 98.56 178 ILE A CA 1
ATOM 1363 C C . ILE A 1 178 ? -13.359 13.992 21.266 1 98.56 178 ILE A C 1
ATOM 1365 O O . ILE A 1 178 ? -12.469 14.281 22.078 1 98.56 178 ILE A O 1
ATOM 1369 N N . SER A 1 179 ? -14.633 13.836 21.656 1 96.44 179 SER A N 1
ATOM 1370 C CA . SER A 1 179 ? -15.055 14.055 23.031 1 96.44 179 SER A CA 1
ATOM 1371 C C . SER A 1 179 ? -14.352 13.094 24 1 96.44 179 SER A C 1
ATOM 1373 O O . SER A 1 179 ? -14.164 13.406 25.172 1 96.44 179 SER A O 1
ATOM 1375 N N . GLN A 1 180 ? -13.922 11.969 23.453 1 95.06 180 GLN A N 1
ATOM 1376 C CA . GLN A 1 180 ? -13.219 10.984 24.266 1 95.06 180 GLN A CA 1
ATOM 1377 C C . GLN A 1 180 ? -11.875 11.531 24.75 1 95.06 180 GLN A C 1
ATOM 1379 O O . GLN A 1 180 ? -11.336 11.062 25.75 1 95.06 180 GLN A O 1
ATOM 1384 N N . PHE A 1 181 ? -11.383 12.531 24.094 1 95.75 181 PHE A N 1
ATOM 1385 C CA . PHE A 1 181 ? -10.062 13.07 24.406 1 95.75 181 PHE A CA 1
ATOM 1386 C C . PHE A 1 181 ? -10.188 14.367 25.203 1 95.75 181 PHE A C 1
ATOM 1388 O O . PHE A 1 181 ? -9.18 14.984 25.547 1 95.75 181 PHE A O 1
ATOM 1395 N N . ALA A 1 182 ? -11.383 14.805 25.562 1 92.88 182 ALA A N 1
ATOM 1396 C CA . ALA A 1 182 ? -11.648 16.125 26.125 1 92.88 182 ALA A CA 1
ATOM 1397 C C . ALA A 1 182 ? -10.812 16.359 27.391 1 92.88 182 ALA A C 1
ATOM 1399 O O . ALA A 1 182 ? -10.195 17.406 27.531 1 92.88 182 ALA A O 1
ATOM 1400 N N . PRO A 1 183 ? -10.734 15.391 28.297 1 88.44 183 PRO A N 1
ATOM 1401 C CA . PRO A 1 183 ? -9.953 15.633 29.516 1 88.44 183 PRO A CA 1
ATOM 1402 C C . PRO A 1 183 ? -8.484 15.922 29.219 1 88.44 183 PRO A C 1
ATOM 1404 O O . PRO A 1 183 ? -7.867 16.734 29.906 1 88.44 183 PRO A O 1
ATOM 1407 N N . ARG A 1 184 ? -7.922 15.328 28.234 1 89.56 184 ARG A N 1
ATOM 1408 C CA . ARG A 1 184 ? -6.523 15.531 27.859 1 89.56 184 ARG A CA 1
ATOM 1409 C C . ARG A 1 184 ? -6.344 16.844 27.094 1 89.56 184 ARG A C 1
ATOM 1411 O O . ARG A 1 184 ? -5.367 17.562 27.312 1 89.56 184 ARG A O 1
ATOM 1418 N N . LEU A 1 185 ? -7.305 17.109 26.266 1 95.56 185 LEU A N 1
ATOM 1419 C CA . LEU A 1 185 ? -7.203 18.297 25.406 1 95.56 185 LEU A CA 1
ATOM 1420 C C . LEU A 1 185 ? -7.316 19.578 26.234 1 95.56 185 LEU A C 1
ATOM 1422 O O . LEU A 1 185 ? -6.711 20.594 25.891 1 95.56 185 LEU A O 1
ATOM 1426 N N . LYS A 1 186 ? -8.062 19.5 27.312 1 91.31 186 LYS A N 1
ATOM 1427 C CA . LYS A 1 186 ? -8.234 20.672 28.172 1 91.31 186 LYS A CA 1
ATOM 1428 C C . LYS A 1 186 ? -6.91 21.078 28.812 1 91.31 186 LYS A C 1
ATOM 1430 O O . LYS A 1 186 ? -6.758 22.219 29.266 1 91.31 186 LYS A O 1
ATOM 1435 N N . LEU A 1 187 ? -5.98 20.141 28.812 1 87.38 187 LEU A N 1
ATOM 1436 C CA . LEU A 1 187 ? -4.691 20.391 29.453 1 87.38 187 LEU A CA 1
ATOM 1437 C C . LEU A 1 187 ? -3.611 20.656 28.406 1 87.38 187 LEU A C 1
ATOM 1439 O O . LEU A 1 187 ? -2.43 20.766 28.734 1 87.38 187 LEU A O 1
ATOM 1443 N N . ALA A 1 188 ? -4.004 20.812 27.188 1 93 188 ALA A N 1
ATOM 1444 C CA . ALA A 1 188 ? -3.057 21 26.094 1 93 188 ALA A CA 1
ATOM 1445 C C . ALA A 1 188 ? -2.373 22.359 26.172 1 93 188 ALA A C 1
ATOM 1447 O O . ALA A 1 188 ? -2.969 23.328 26.641 1 93 188 ALA A O 1
ATOM 1448 N N . ASP A 1 189 ? -1.113 22.344 25.734 1 93.81 189 ASP A N 1
ATOM 1449 C CA . ASP A 1 189 ? -0.408 23.625 25.594 1 93.81 189 ASP A CA 1
ATOM 1450 C C . ASP A 1 189 ? -0.66 24.234 24.219 1 93.81 189 ASP A C 1
ATOM 1452 O O . ASP A 1 189 ? -0.491 25.438 24.031 1 93.81 189 ASP A O 1
ATOM 1456 N N . TYR A 1 190 ? -1.018 23.438 23.312 1 97.19 190 TYR A N 1
ATOM 1457 C CA . TYR A 1 190 ? -1.259 23.906 21.953 1 97.19 190 TYR A CA 1
ATOM 1458 C C . TYR A 1 190 ? -2.092 22.891 21.172 1 97.19 190 TYR A C 1
ATOM 1460 O O . TYR A 1 190 ? -1.898 21.688 21.297 1 97.19 190 TYR A O 1
ATOM 1468 N N . LEU A 1 191 ? -3.074 23.344 20.375 1 98.62 191 LEU A N 1
ATOM 1469 C CA . LEU A 1 191 ? -3.859 22.531 19.469 1 98.62 191 LEU A CA 1
ATOM 1470 C C . LEU A 1 191 ? -3.604 22.922 18.016 1 98.62 191 LEU A C 1
ATOM 1472 O O . LEU A 1 191 ? -3.59 24.109 17.688 1 98.62 191 LEU A O 1
ATOM 1476 N N . ILE A 1 192 ? -3.309 21.969 17.188 1 98.88 192 ILE A N 1
ATOM 1477 C CA . ILE A 1 192 ? -3.119 22.172 15.75 1 98.88 192 ILE A CA 1
ATOM 1478 C C . ILE A 1 192 ? -4.082 21.281 14.969 1 98.88 192 ILE A C 1
ATOM 1480 O O . ILE A 1 192 ? -4.047 20.047 15.102 1 98.88 192 ILE A O 1
ATOM 1484 N N . LEU A 1 193 ? -4.918 21.906 14.102 1 98.69 193 LEU A N 1
ATOM 1485 C CA . LEU A 1 193 ? -5.965 21.172 13.398 1 98.69 193 LEU A CA 1
ATOM 1486 C C . LEU A 1 193 ? -5.844 21.344 11.891 1 98.69 193 LEU A C 1
ATOM 1488 O O . LEU A 1 193 ? -5.344 22.375 11.43 1 98.69 193 LEU A O 1
ATOM 1492 N N . ASP A 1 194 ? -6.281 20.328 11.195 1 98.62 194 ASP A N 1
ATOM 1493 C CA . ASP A 1 194 ? -6.602 20.578 9.797 1 98.62 194 ASP A CA 1
ATOM 1494 C C . ASP A 1 194 ? -8.078 20.312 9.516 1 98.62 194 ASP A C 1
ATOM 1496 O O . ASP A 1 194 ? -8.836 19.969 10.422 1 98.62 194 ASP A O 1
ATOM 1500 N N . LEU A 1 195 ? -8.5 20.562 8.312 1 98.5 195 LEU A N 1
ATOM 1501 C CA . LEU A 1 195 ? -9.938 20.547 8.023 1 98.5 195 LEU A CA 1
ATOM 1502 C C . LEU A 1 195 ? -10.367 19.219 7.418 1 98.5 195 LEU A C 1
ATOM 1504 O O . LEU A 1 195 ? -11.359 19.156 6.691 1 98.5 195 LEU A O 1
ATOM 1508 N N . ASN A 1 196 ? -9.57 18.203 7.613 1 97.56 196 ASN A N 1
ATOM 1509 C CA . ASN A 1 196 ? -10.109 16.859 7.441 1 97.56 196 ASN A CA 1
ATOM 1510 C C . ASN A 1 196 ? -11.172 16.547 8.492 1 97.56 196 ASN A C 1
ATOM 1512 O O . ASN A 1 196 ? -12.023 15.688 8.273 1 97.56 196 ASN A O 1
ATOM 1516 N N . LEU A 1 197 ? -11.094 17.25 9.617 1 98.62 197 LEU A N 1
ATOM 1517 C CA . LEU A 1 197 ? -12.109 17.156 10.656 1 98.62 197 LEU A CA 1
ATOM 1518 C C . LEU A 1 197 ? -13.445 17.703 10.172 1 98.62 197 LEU A C 1
ATOM 1520 O O . LEU A 1 197 ? -13.484 18.734 9.492 1 98.62 197 LEU A O 1
ATOM 1524 N N . PRO A 1 198 ? -14.547 17.062 10.555 1 98.38 198 PRO A N 1
ATOM 1525 C CA . PRO A 1 198 ? -15.859 17.641 10.234 1 98.38 198 PRO A CA 1
ATOM 1526 C C . PRO A 1 198 ? -16.094 18.984 10.914 1 98.38 198 PRO A C 1
ATOM 1528 O O . PRO A 1 198 ? -15.477 19.266 11.945 1 98.38 198 PRO A O 1
ATOM 1531 N N . LEU A 1 199 ? -17.031 19.719 10.352 1 98.56 199 LEU A N 1
ATOM 1532 C CA . LEU A 1 199 ? -17.375 21.047 10.828 1 98.56 199 LEU A CA 1
ATOM 1533 C C . LEU A 1 199 ? -17.688 21.031 12.328 1 98.56 199 LEU A C 1
ATOM 1535 O O . LEU A 1 199 ? -17.203 21.891 13.07 1 98.56 199 LEU A O 1
ATOM 1539 N N . GLU A 1 200 ? -18.422 20.062 12.766 1 98.38 200 GLU A N 1
ATOM 1540 C CA . GLU A 1 200 ? -18.844 20.016 14.164 1 98.38 200 GLU A CA 1
ATOM 1541 C C . GLU A 1 200 ? -17.641 19.797 15.094 1 98.38 200 GLU A C 1
ATOM 1543 O O . GLU A 1 200 ? -17.594 20.344 16.188 1 98.38 200 GLU A O 1
ATOM 1548 N N . THR A 1 201 ? -16.719 19 14.648 1 98.81 201 THR A N 1
ATOM 1549 C CA . THR A 1 201 ? -15.539 18.719 15.445 1 98.81 201 THR A CA 1
ATOM 1550 C C . THR A 1 201 ? -14.633 19.953 15.523 1 98.81 201 THR A C 1
ATOM 1552 O O . THR A 1 201 ? -14.109 20.281 16.594 1 98.81 201 THR A O 1
ATOM 1555 N N . VAL A 1 202 ? -14.445 20.641 14.383 1 98.88 202 VAL A N 1
ATOM 1556 C CA . VAL A 1 202 ? -13.648 21.859 14.344 1 98.88 202 VAL A CA 1
ATOM 1557 C C . VAL A 1 202 ? -14.266 22.906 15.273 1 98.88 202 VAL A C 1
ATOM 1559 O O . VAL A 1 202 ? -13.562 23.531 16.062 1 98.88 202 VAL A O 1
ATOM 1562 N N . THR A 1 203 ? -15.562 23.047 15.211 1 98.75 203 THR A N 1
ATOM 1563 C CA . THR A 1 203 ? -16.281 24 16.047 1 98.75 203 THR A CA 1
ATOM 1564 C C . THR A 1 203 ? -16.094 23.688 17.516 1 98.75 203 THR A C 1
ATOM 1566 O O . THR A 1 203 ? -15.797 24.594 18.312 1 98.75 203 THR A O 1
ATOM 1569 N N . TYR A 1 204 ? -16.219 22.438 17.844 1 98.62 204 TYR A N 1
ATOM 1570 C CA . TYR A 1 204 ? -16.031 22 19.219 1 98.62 204 TYR A CA 1
ATOM 1571 C C . TYR A 1 204 ? -14.648 22.344 19.734 1 98.62 204 TYR A C 1
ATOM 1573 O O . TYR A 1 204 ? -14.5 22.859 20.844 1 98.62 204 TYR A O 1
ATOM 1581 N N . LEU A 1 205 ? -13.625 22.078 18.953 1 98.88 205 LEU A N 1
ATOM 1582 C CA . LEU A 1 205 ? -12.234 22.297 19.359 1 98.88 205 LEU A CA 1
ATOM 1583 C C . LEU A 1 205 ? -11.938 23.781 19.516 1 98.88 205 LEU A C 1
ATOM 1585 O O . LEU A 1 205 ? -11.188 24.172 20.422 1 98.88 205 LEU A O 1
ATOM 1589 N N . ILE A 1 206 ? -12.508 24.625 18.641 1 98.75 206 ILE A N 1
ATOM 1590 C CA . ILE A 1 206 ? -12.344 26.062 18.766 1 98.75 206 ILE A CA 1
ATOM 1591 C C . ILE A 1 206 ? -12.961 26.547 20.078 1 98.75 206 ILE A C 1
ATOM 1593 O O . ILE A 1 206 ? -12.352 27.328 20.812 1 98.75 206 ILE A O 1
ATOM 1597 N N . GLN A 1 207 ? -14.117 26.062 20.375 1 98.25 207 GLN A N 1
ATOM 1598 C CA . GLN A 1 207 ? -14.797 26.438 21.609 1 98.25 207 GLN A CA 1
ATOM 1599 C C . GLN A 1 207 ? -14.008 25.984 22.828 1 98.25 207 GLN A C 1
ATOM 1601 O O . GLN A 1 207 ? -13.883 26.734 23.797 1 98.25 207 GLN A O 1
ATOM 1606 N N . LEU A 1 208 ? -13.586 24.797 22.781 1 97.88 208 LEU A N 1
ATOM 1607 C CA . LEU A 1 208 ? -12.773 24.266 23.859 1 97.88 208 LEU A CA 1
ATOM 1608 C C . LEU A 1 208 ? -11.531 25.125 24.094 1 97.88 208 LEU A C 1
ATOM 1610 O O . LEU A 1 208 ? -11.203 25.469 25.219 1 97.88 208 LEU A O 1
ATOM 1614 N N . ALA A 1 209 ? -10.859 25.422 23.016 1 98.06 209 ALA A N 1
ATOM 1615 C CA . ALA A 1 209 ? -9.648 26.234 23.094 1 98.06 209 ALA A CA 1
ATOM 1616 C C . ALA A 1 209 ? -9.938 27.609 23.688 1 98.06 209 ALA A C 1
ATOM 1618 O O . ALA A 1 209 ? -9.172 28.094 24.531 1 98.06 209 ALA A O 1
ATOM 1619 N N . LYS A 1 210 ? -11.016 28.219 23.266 1 97.62 210 LYS A N 1
ATOM 1620 C CA . LYS A 1 210 ? -11.43 29.516 23.781 1 97.62 210 LYS A CA 1
ATOM 1621 C C . LYS A 1 210 ? -11.727 29.453 25.281 1 97.62 210 LYS A C 1
ATOM 1623 O O . LYS A 1 210 ? -11.25 30.297 26.047 1 97.62 210 LYS A O 1
ATOM 1628 N N . ALA A 1 211 ? -12.445 28.453 25.625 1 97.06 211 ALA A N 1
ATOM 1629 C CA . ALA A 1 211 ? -12.875 28.297 27.016 1 97.06 211 ALA A CA 1
ATOM 1630 C C . ALA A 1 211 ? -11.672 28.062 27.938 1 97.06 211 ALA A C 1
ATOM 1632 O O . ALA A 1 211 ? -11.656 28.547 29.078 1 97.06 211 ALA A O 1
ATOM 1633 N N . GLU A 1 212 ? -10.711 27.359 27.469 1 95.69 212 GLU A N 1
ATOM 1634 C CA . GLU A 1 212 ? -9.578 26.969 28.297 1 95.69 212 GLU A CA 1
ATOM 1635 C C . GLU A 1 212 ? -8.367 27.859 28.016 1 95.69 212 GLU A C 1
ATOM 1637 O O . GLU A 1 212 ? -7.289 27.641 28.578 1 95.69 212 GLU A O 1
ATOM 1642 N N . SER A 1 213 ? -8.492 28.859 27.172 1 96.88 213 SER A N 1
ATOM 1643 C CA . SER A 1 213 ? -7.43 29.781 26.781 1 96.88 213 SER A CA 1
ATOM 1644 C C . SER A 1 213 ? -6.219 29.031 26.234 1 96.88 213 SER A C 1
ATOM 1646 O O . SER A 1 213 ? -5.086 29.297 26.641 1 96.88 213 SER A O 1
ATOM 1648 N N . ILE A 1 214 ? -6.484 28.031 25.422 1 96.81 214 ILE A N 1
ATOM 1649 C CA . ILE A 1 214 ? -5.449 27.266 24.75 1 96.81 214 ILE A CA 1
ATOM 1650 C C . ILE A 1 214 ? -5.211 27.812 23.344 1 96.81 214 ILE A C 1
ATOM 1652 O O . ILE A 1 214 ? -6.156 27.984 22.562 1 96.81 214 ILE A O 1
ATOM 1656 N N . PRO A 1 215 ? -3.928 28.188 22.984 1 98.12 215 PRO A N 1
ATOM 1657 C CA . PRO A 1 215 ? -3.682 28.578 21.594 1 98.12 215 PRO A CA 1
ATOM 1658 C C . PRO A 1 215 ? -4.008 27.469 20.594 1 98.12 215 PRO A C 1
ATOM 1660 O O . PRO A 1 215 ? -3.717 26.297 20.859 1 98.12 215 PRO A O 1
ATOM 1663 N N . LEU A 1 216 ? -4.656 27.844 19.484 1 98.75 216 LEU A N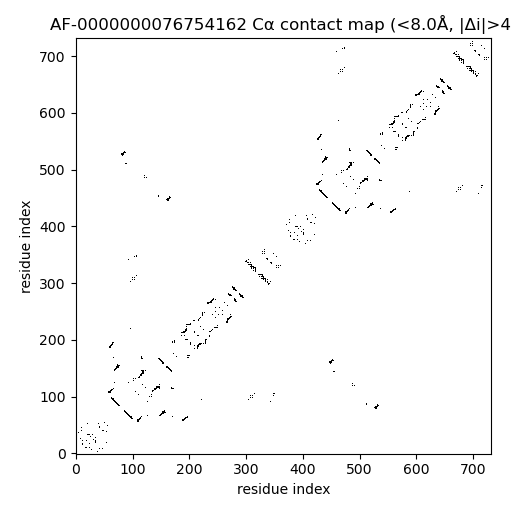 1
ATOM 1664 C CA . LEU A 1 216 ? -5.121 26.891 18.484 1 98.75 216 LEU A CA 1
ATOM 1665 C C . LEU A 1 216 ? -4.785 27.391 17.078 1 98.75 216 LEU A C 1
ATOM 1667 O O . LEU A 1 216 ? -5.043 28.547 16.75 1 98.75 216 LEU A O 1
ATOM 1671 N N . ALA A 1 217 ? -4.125 26.547 16.328 1 98.88 217 ALA A N 1
ATOM 1672 C CA . ALA A 1 217 ? -3.836 26.828 14.922 1 98.88 217 ALA A CA 1
ATOM 1673 C C . ALA A 1 217 ? -4.656 25.938 14 1 98.88 217 ALA A C 1
ATOM 1675 O O . ALA A 1 217 ? -4.863 24.766 14.281 1 98.88 217 ALA A O 1
ATOM 1676 N N . ILE A 1 218 ? -5.098 26.484 12.859 1 98.94 218 ILE A N 1
ATOM 1677 C CA . ILE A 1 218 ? -5.809 25.719 11.844 1 98.94 218 ILE A CA 1
ATOM 1678 C C . ILE A 1 218 ? -5.062 25.828 10.516 1 98.94 218 ILE A C 1
ATOM 1680 O O . ILE A 1 218 ? -4.707 26.922 10.07 1 98.94 218 ILE A O 1
ATOM 1684 N N . ILE A 1 219 ? -4.84 24.672 9.922 1 98.69 219 ILE A N 1
ATOM 1685 C CA . ILE A 1 219 ? -4.266 24.531 8.594 1 98.69 219 ILE A CA 1
ATOM 1686 C C . ILE A 1 219 ? -5.258 23.812 7.676 1 98.69 219 ILE A C 1
ATOM 1688 O O . ILE A 1 219 ? -5.414 22.594 7.746 1 98.69 219 ILE A O 1
ATOM 1692 N N . PRO A 1 220 ? -6.012 24.438 6.848 1 96.5 220 PRO A N 1
ATOM 1693 C CA . PRO A 1 220 ? -7.246 23.969 6.215 1 96.5 220 PRO A CA 1
ATOM 1694 C C . PRO A 1 220 ? -7.02 22.75 5.32 1 96.5 220 PRO A C 1
ATOM 1696 O O . PRO A 1 220 ? -7.836 21.828 5.312 1 96.5 220 PRO A O 1
ATOM 1699 N N . VAL A 1 221 ? -6.059 22.516 4.418 1 92.44 221 VAL A N 1
ATOM 1700 C CA . VAL A 1 221 ? -5.762 21.391 3.543 1 92.44 221 VAL A CA 1
ATOM 1701 C C . VAL A 1 221 ? -6.031 21.766 2.092 1 92.44 221 VAL A C 1
ATOM 1703 O O . VAL A 1 221 ? -5.137 21.703 1.247 1 92.44 221 VAL A O 1
ATOM 1706 N N . SER A 1 222 ? -7.398 22.203 1.747 1 90.94 222 SER A N 1
ATOM 1707 C CA . SER A 1 222 ? -7.789 22.5 0.375 1 90.94 222 SER A CA 1
ATOM 1708 C C . SER A 1 222 ? -9.031 23.391 0.338 1 90.94 222 SER A C 1
ATOM 1710 O O . SER A 1 222 ? -9.695 23.578 1.356 1 90.94 222 SER A O 1
ATOM 1712 N N . GLY A 1 223 ? -9.289 23.922 -0.875 1 91.88 223 GLY A N 1
ATOM 1713 C CA . GLY A 1 223 ? -10.477 24.734 -1.085 1 91.88 223 GLY A CA 1
ATOM 1714 C C . GLY A 1 223 ? -11.758 24.031 -0.685 1 91.88 223 GLY A C 1
ATOM 1715 O O . GLY A 1 223 ? -12.531 24.562 0.118 1 91.88 223 GLY A O 1
ATOM 1716 N N . PRO A 1 224 ? -12.008 22.844 -1.176 1 89.31 224 PRO A N 1
ATOM 1717 C CA . PRO A 1 224 ? -13.234 22.125 -0.835 1 89.31 224 PRO A CA 1
ATOM 1718 C C . PRO A 1 224 ? -13.383 21.891 0.666 1 89.31 224 PRO A C 1
ATOM 1720 O O . PRO A 1 224 ? -14.492 21.938 1.198 1 89.31 224 PRO A O 1
ATOM 1723 N N . LYS A 1 225 ? -12.352 21.75 1.384 1 94.06 225 LYS A N 1
ATOM 1724 C CA . LYS A 1 225 ? -12.406 21.438 2.811 1 94.06 225 LYS A CA 1
ATOM 1725 C C . LYS A 1 225 ? -12.742 22.688 3.625 1 94.06 225 LYS A C 1
ATOM 1727 O O . LYS A 1 225 ? -13.078 22.594 4.809 1 94.06 225 LYS A O 1
ATOM 1732 N N . MET A 1 226 ? -12.719 23.828 2.98 1 97.19 226 MET A N 1
ATOM 1733 C CA . MET A 1 226 ? -13.062 25.062 3.666 1 97.19 226 MET A CA 1
ATOM 1734 C C . MET A 1 226 ? -14.5 25.031 4.168 1 97.19 226 MET A C 1
ATOM 1736 O O . MET A 1 226 ? -14.867 25.781 5.078 1 97.19 226 MET A O 1
ATOM 1740 N N . SER A 1 227 ? -15.305 24.156 3.643 1 97.19 227 SER A N 1
ATOM 1741 C CA . SER A 1 227 ? -16.688 23.984 4.102 1 97.19 227 SER A CA 1
ATOM 1742 C C . SER A 1 227 ? -16.719 23.484 5.543 1 97.19 227 SER A C 1
ATOM 1744 O O . SER A 1 227 ? -17.766 23.578 6.207 1 97.19 227 SER A O 1
ATOM 1746 N N . HIS A 1 228 ? -15.609 23 6.086 1 98.19 228 HIS A N 1
ATOM 1747 C CA . HIS A 1 228 ? -15.539 22.484 7.445 1 98.19 228 HIS A CA 1
ATOM 1748 C C . HIS A 1 228 ? -15.117 23.562 8.43 1 98.19 228 HIS A C 1
ATOM 1750 O O . HIS A 1 228 ? -15.023 23.312 9.633 1 98.19 228 HIS A O 1
ATOM 1756 N N . LEU A 1 229 ? -14.828 24.734 8.016 1 98.69 229 LEU A N 1
ATOM 1757 C CA . LEU A 1 229 ? -14.406 25.859 8.852 1 98.69 229 LEU A CA 1
ATOM 1758 C C . LEU A 1 229 ? -15.609 26.703 9.266 1 98.69 229 LEU A C 1
ATOM 1760 O O . LEU A 1 229 ? -16.328 27.219 8.406 1 98.69 229 LEU A O 1
ATOM 1764 N N . PRO A 1 230 ? -15.883 26.859 10.539 1 98.62 230 PRO A N 1
ATOM 1765 C CA . PRO A 1 230 ? -17.016 27.688 10.953 1 98.62 230 PRO A CA 1
ATOM 1766 C C . PRO A 1 230 ? -16.797 29.172 10.633 1 98.62 230 PRO A C 1
ATOM 1768 O O . PRO A 1 230 ? -15.672 29.594 10.375 1 98.62 230 PRO A O 1
ATOM 1771 N N . GLU A 1 231 ? -17.844 29.922 10.656 1 97.81 231 GLU A N 1
ATOM 1772 C CA . GLU A 1 231 ? -17.797 31.344 10.305 1 97.81 231 GLU A CA 1
ATOM 1773 C C . GLU A 1 231 ? -17.078 32.156 11.367 1 97.81 231 GLU A C 1
ATOM 1775 O O . GLU A 1 231 ? -16.328 33.094 11.047 1 97.81 231 GLU A O 1
ATOM 1780 N N . ASP A 1 232 ? -17.375 31.859 12.562 1 98.31 232 ASP A N 1
ATOM 1781 C CA . ASP A 1 232 ? -16.734 32.562 13.68 1 98.31 232 ASP A CA 1
ATOM 1782 C C . ASP A 1 232 ? -15.438 31.859 14.094 1 98.31 232 ASP A C 1
ATOM 1784 O O . ASP A 1 232 ? -15.469 30.719 14.57 1 98.31 232 ASP A O 1
ATOM 1788 N N . LEU A 1 233 ? -14.344 32.531 13.977 1 98.75 233 LEU A N 1
ATOM 1789 C CA . LEU A 1 233 ? -13.055 31.938 14.289 1 98.75 233 LEU A CA 1
ATOM 1790 C C . LEU A 1 233 ? -12.445 32.562 15.539 1 98.75 233 LEU A C 1
ATOM 1792 O O . LEU A 1 233 ? -11.234 32.5 15.742 1 98.75 233 LEU A O 1
ATOM 1796 N N . SER A 1 234 ? -13.359 33.25 16.312 1 98.19 234 SER A N 1
ATOM 1797 C CA . SER A 1 234 ? -12.891 33.719 17.625 1 98.19 234 SER A CA 1
ATOM 1798 C C . SER A 1 234 ? -12.375 32.531 18.453 1 98.19 234 SER A C 1
ATOM 1800 O O . SER A 1 234 ? -13.086 31.547 18.656 1 98.19 234 SER A O 1
ATOM 1802 N N . GLY A 1 235 ? -11.211 32.625 18.891 1 97.44 235 GLY A N 1
ATOM 1803 C CA . GLY A 1 235 ? -10.57 31.547 19.625 1 97.44 235 GLY A CA 1
ATOM 1804 C C . GLY A 1 235 ? -9.43 30.891 18.859 1 97.44 235 GLY A C 1
ATOM 1805 O O . GLY A 1 235 ? -8.648 30.141 19.438 1 97.44 235 GLY A O 1
ATOM 1806 N N . VAL A 1 236 ? -9.312 31.156 17.594 1 98.75 236 VAL A N 1
ATOM 1807 C CA . VAL A 1 236 ? -8.227 30.641 16.75 1 98.75 236 VAL A CA 1
ATOM 1808 C C . VAL A 1 236 ? -7.039 31.594 16.812 1 98.75 236 VAL A C 1
ATOM 1810 O O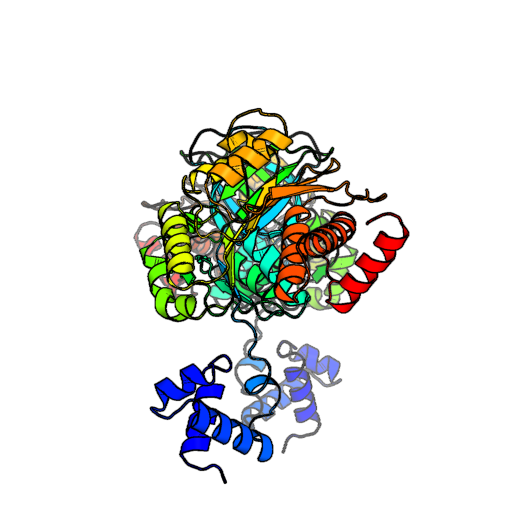 . VAL A 1 236 ? -7.16 32.781 16.438 1 98.75 236 VAL A O 1
ATOM 1813 N N . SER A 1 237 ? -5.91 31.109 17.234 1 98.38 237 SER A N 1
ATOM 1814 C CA . SER A 1 237 ? -4.715 31.922 17.391 1 98.38 237 SER A CA 1
ATOM 1815 C C . SER A 1 237 ? -4.004 32.156 16.062 1 98.38 237 SER A C 1
ATOM 1817 O O . SER A 1 237 ? -3.498 33.219 15.789 1 98.38 237 SER A O 1
ATOM 1819 N N . TRP A 1 238 ? -3.902 31.094 15.258 1 98.56 238 TRP A N 1
ATOM 1820 C CA . TRP A 1 238 ? -3.24 31.156 13.961 1 98.56 238 TRP A CA 1
ATOM 1821 C C . TRP A 1 238 ? -4.074 30.453 12.891 1 98.56 238 TRP A C 1
ATOM 1823 O O . TRP A 1 238 ? -4.523 29.328 13.078 1 98.56 238 TRP A O 1
ATOM 1833 N N . LEU A 1 239 ? -4.312 31.156 11.875 1 98.81 239 LEU A N 1
ATOM 1834 C CA . LEU A 1 239 ? -4.797 30.547 10.641 1 98.81 239 LEU A CA 1
ATOM 1835 C C . LEU A 1 239 ? -3.729 30.609 9.555 1 98.81 239 LEU A C 1
ATOM 1837 O O . LEU A 1 239 ? -3.275 31.703 9.18 1 98.81 239 LEU A O 1
ATOM 1841 N N . VAL A 1 240 ? -3.254 29.5 9.125 1 98.75 240 VAL A N 1
ATOM 1842 C CA . VAL A 1 240 ? -2.303 29.406 8.016 1 98.75 240 VAL A CA 1
ATOM 1843 C C . VAL A 1 240 ? -3.012 28.906 6.766 1 98.75 240 VAL A C 1
ATOM 1845 O O . VAL A 1 240 ? -3.268 27.703 6.629 1 98.75 240 VAL A O 1
ATOM 1848 N N . VAL A 1 241 ? -3.27 29.75 5.855 1 98.44 241 VAL A N 1
ATOM 1849 C CA . VAL A 1 241 ? -4.121 29.453 4.707 1 98.44 241 VAL A CA 1
ATOM 1850 C C . VAL A 1 241 ? -3.408 29.859 3.418 1 98.44 241 VAL A C 1
ATOM 1852 O O . VAL A 1 241 ? -2.457 30.641 3.445 1 98.44 241 VAL A O 1
ATOM 1855 N N . ASN A 1 242 ? -3.793 29.25 2.285 1 97.12 242 ASN A N 1
ATOM 1856 C CA . ASN A 1 242 ? -3.271 29.734 1.01 1 97.12 242 ASN A CA 1
ATOM 1857 C C . ASN A 1 242 ? -4.312 30.547 0.251 1 97.12 242 ASN A C 1
ATOM 1859 O O . ASN A 1 242 ? -5.453 30.672 0.7 1 97.12 242 ASN A O 1
ATOM 1863 N N . GLU A 1 243 ? -3.906 31.141 -0.807 1 97.12 243 GLU A N 1
ATOM 1864 C CA . GLU A 1 243 ? -4.77 32.062 -1.556 1 97.12 243 GLU A CA 1
ATOM 1865 C C . GLU A 1 243 ? -5.98 31.328 -2.125 1 97.12 243 GLU A C 1
ATOM 1867 O O . GLU A 1 243 ? -7.102 31.828 -2.082 1 97.12 243 GLU A O 1
ATOM 1872 N N . ASP A 1 244 ? -5.816 30.141 -2.658 1 94.81 244 ASP A N 1
ATOM 1873 C CA . ASP A 1 244 ? -6.914 29.359 -3.234 1 94.81 244 ASP A CA 1
ATOM 1874 C C . ASP A 1 244 ? -7.961 29.016 -2.176 1 94.81 244 ASP A C 1
ATOM 1876 O O . ASP A 1 244 ? -9.164 29.078 -2.439 1 94.81 244 ASP A O 1
ATOM 1880 N N . GLU A 1 245 ? -7.488 28.641 -1.044 1 96.56 245 GLU A N 1
ATOM 1881 C CA . GLU A 1 245 ? -8.375 28.359 0.083 1 96.56 245 GLU A CA 1
ATOM 1882 C C . GLU A 1 245 ? -9.141 29.609 0.5 1 96.56 245 GLU A C 1
ATOM 1884 O O . GLU A 1 245 ? -10.344 29.531 0.773 1 96.56 245 GLU A O 1
ATOM 1889 N N . SER A 1 246 ? -8.484 30.688 0.487 1 98.38 246 SER A N 1
ATOM 1890 C CA . SER A 1 246 ? -9.117 31.953 0.853 1 98.38 246 SER A CA 1
ATOM 1891 C C . SER A 1 246 ? -10.164 32.375 -0.174 1 98.38 246 SER A C 1
ATOM 1893 O O . SER A 1 246 ? -11.258 32.812 0.19 1 98.38 246 SER A O 1
ATOM 1895 N N . ILE A 1 247 ? -9.781 32.188 -1.434 1 97.44 247 ILE A N 1
ATOM 1896 C CA . ILE A 1 247 ? -10.703 32.531 -2.518 1 97.44 247 ILE A CA 1
ATOM 1897 C C . ILE A 1 247 ? -11.93 31.609 -2.438 1 97.44 247 ILE A C 1
ATOM 1899 O O . ILE A 1 247 ? -13.047 32.062 -2.693 1 97.44 247 ILE A O 1
ATOM 1903 N N . SER A 1 248 ? -11.727 30.375 -2.059 1 96.38 248 SER A N 1
ATOM 1904 C CA . SER A 1 248 ? -12.836 29.438 -1.897 1 96.38 248 SER A CA 1
ATOM 1905 C C . SER A 1 248 ? -13.812 29.922 -0.832 1 96.38 248 SER A C 1
ATOM 1907 O O . SER A 1 248 ? -15.016 29.672 -0.937 1 96.38 248 SER A O 1
ATOM 1909 N N . ARG A 1 249 ? -13.336 30.562 0.19 1 97 249 ARG A N 1
ATOM 1910 C CA . ARG A 1 249 ? -14.141 31 1.323 1 97 249 ARG A CA 1
ATOM 1911 C C . ARG A 1 249 ? -14.812 32.344 1.026 1 97 249 ARG A C 1
ATOM 1913 O O . ARG A 1 249 ? -15.984 32.531 1.368 1 97 249 ARG A O 1
ATOM 1920 N N . PHE A 1 250 ? -14.078 33.281 0.345 1 97.75 250 PHE A N 1
ATOM 1921 C CA . PHE A 1 250 ? -14.555 34.656 0.31 1 97.75 250 PHE A CA 1
ATOM 1922 C C . PHE A 1 250 ? -14.781 35.125 -1.126 1 97.75 250 PHE A C 1
ATOM 1924 O O . PHE A 1 250 ? -15.297 36.219 -1.36 1 97.75 250 PHE A O 1
ATOM 1931 N N . GLY A 1 251 ? -14.453 34.281 -2.102 1 96.88 251 GLY A N 1
ATOM 1932 C CA . GLY A 1 251 ? -14.461 34.719 -3.49 1 96.88 251 GLY A CA 1
ATOM 1933 C C . GLY A 1 251 ? -13.156 35.344 -3.926 1 96.88 251 GLY A C 1
ATOM 1934 O O . GLY A 1 251 ? -12.219 35.469 -3.133 1 96.88 251 GLY A O 1
ATOM 1935 N N . ASN A 1 252 ? -13.156 35.719 -5.199 1 96.38 252 ASN A N 1
ATOM 1936 C CA . ASN A 1 252 ? -11.938 36.25 -5.805 1 96.38 252 ASN A CA 1
ATOM 1937 C C . ASN A 1 252 ? -11.719 37.688 -5.445 1 96.38 252 ASN A C 1
ATOM 1939 O O . ASN A 1 252 ? -12.133 38.594 -6.184 1 96.38 252 ASN A O 1
ATOM 1943 N N . LEU A 1 253 ? -11.047 38 -4.355 1 96.38 253 LEU A N 1
ATOM 1944 C CA . LEU A 1 253 ? -10.703 39.312 -3.857 1 96.38 253 LEU A CA 1
ATOM 1945 C C . LEU A 1 253 ? -9.188 39.531 -3.875 1 96.38 253 LEU A C 1
ATOM 1947 O O . LEU A 1 253 ? -8.43 38.562 -3.918 1 96.38 253 LEU A O 1
ATOM 1951 N N . PRO A 1 254 ? -8.789 40.812 -3.887 1 95.44 254 PRO A N 1
ATOM 1952 C CA . PRO A 1 254 ? -7.355 41.062 -3.738 1 95.44 254 PRO A CA 1
ATOM 1953 C C . PRO A 1 254 ? -6.793 40.5 -2.428 1 95.44 254 PRO A C 1
ATOM 1955 O O . PRO A 1 254 ? -7.5 40.469 -1.416 1 95.44 254 PRO A O 1
ATOM 1958 N N . ALA A 1 255 ? -5.523 40.156 -2.434 1 94.69 255 ALA A N 1
ATOM 1959 C CA . ALA A 1 255 ? -4.863 39.469 -1.325 1 94.69 255 ALA A CA 1
ATOM 1960 C C . ALA A 1 255 ? -5.043 40.25 -0.02 1 94.69 255 ALA A C 1
ATOM 1962 O O . ALA A 1 255 ? -5.336 39.656 1.021 1 94.69 255 ALA A O 1
ATOM 1963 N N . ALA A 1 256 ? -4.801 41.531 -0.058 1 94.25 256 ALA A N 1
ATOM 1964 C CA . ALA A 1 256 ? -4.914 42.344 1.144 1 94.25 256 ALA A CA 1
ATOM 1965 C C . ALA A 1 256 ? -6.328 42.312 1.707 1 94.25 256 ALA A C 1
ATOM 1967 O O . ALA A 1 256 ? -6.52 42.312 2.926 1 94.25 256 ALA A O 1
ATOM 1968 N N . GLU A 1 257 ? -7.344 42.312 0.859 1 97.44 257 GLU A N 1
ATOM 1969 C CA . GLU A 1 257 ? -8.742 42.219 1.283 1 97.44 257 GLU A CA 1
ATOM 1970 C C . GLU A 1 257 ? -9.078 40.875 1.857 1 97.44 257 GLU A C 1
ATOM 1972 O O . GLU A 1 257 ? -9.898 40.75 2.771 1 97.44 257 GLU A O 1
ATOM 1977 N N . LEU A 1 258 ? -8.453 39.875 1.283 1 98.44 258 LEU A N 1
ATOM 1978 C CA . LEU A 1 258 ? -8.664 38.531 1.817 1 98.44 258 LEU A CA 1
ATOM 1979 C C . LEU A 1 258 ? -8.172 38.438 3.258 1 98.44 258 LEU A C 1
ATOM 1981 O O . LEU A 1 258 ? -8.82 37.812 4.102 1 98.44 258 LEU A O 1
ATOM 1985 N N . VAL A 1 259 ? -7.039 39.031 3.553 1 98.44 259 VAL A N 1
ATOM 1986 C CA . VAL A 1 259 ? -6.492 39.031 4.906 1 98.44 259 VAL A CA 1
ATOM 1987 C C . VAL A 1 259 ? -7.453 39.75 5.852 1 98.44 259 VAL A C 1
ATOM 1989 O O . VAL A 1 259 ? -7.707 39.281 6.965 1 98.44 259 VAL A O 1
ATOM 1992 N N . GLU A 1 260 ? -7.984 40.875 5.363 1 98.5 260 GLU A N 1
ATOM 1993 C CA . GLU A 1 260 ? -8.953 41.625 6.172 1 98.5 260 GLU A CA 1
ATOM 1994 C C . GLU A 1 260 ? -10.211 40.781 6.418 1 98.5 260 GLU A C 1
ATOM 1996 O O . GLU A 1 260 ? -10.781 40.844 7.512 1 98.5 260 GLU A O 1
ATOM 2001 N N . ALA A 1 261 ? -10.656 40.125 5.371 1 98.69 261 ALA A N 1
ATOM 2002 C CA . ALA A 1 261 ? -11.828 39.25 5.5 1 98.69 261 ALA A CA 1
ATOM 2003 C C . ALA A 1 261 ? -11.602 38.188 6.555 1 98.69 261 ALA A C 1
ATOM 2005 O O . ALA A 1 261 ? -12.5 37.844 7.328 1 98.69 261 ALA A O 1
ATOM 2006 N N . TRP A 1 262 ? -10.422 37.594 6.617 1 98.81 262 TRP A N 1
ATOM 2007 C CA . TRP A 1 262 ? -10.102 36.594 7.625 1 98.81 262 TRP A CA 1
ATOM 2008 C C . TRP A 1 262 ? -10.125 37.219 9.023 1 98.81 262 TRP A C 1
ATOM 2010 O O . TRP A 1 262 ? -10.68 36.625 9.953 1 98.81 262 TRP A O 1
ATOM 2020 N N . LEU A 1 263 ? -9.523 38.375 9.18 1 98.75 263 LEU A N 1
ATOM 2021 C CA . LEU A 1 263 ? -9.5 39.031 10.492 1 98.75 263 LEU A CA 1
ATOM 2022 C C . LEU A 1 263 ? -10.906 39.344 10.969 1 98.75 263 LEU A C 1
ATOM 2024 O O . LEU A 1 263 ? -11.188 39.281 12.172 1 98.75 263 LEU A O 1
ATOM 2028 N N . ALA A 1 264 ? -11.781 39.625 10.023 1 98.62 264 ALA A N 1
ATOM 2029 C CA . ALA A 1 264 ? -13.172 39.938 10.344 1 98.62 264 ALA A CA 1
ATOM 2030 C C . ALA A 1 264 ? -13.898 38.75 10.922 1 98.62 264 ALA A C 1
ATOM 2032 O O . ALA A 1 264 ? -14.93 38.875 11.578 1 98.62 264 ALA A O 1
ATOM 2033 N N . THR A 1 265 ? -13.438 37.562 10.695 1 98.62 265 THR A N 1
ATOM 2034 C CA . THR A 1 265 ? -14.055 36.344 11.219 1 98.62 265 THR A CA 1
ATOM 2035 C C . THR A 1 265 ? -13.727 36.156 12.703 1 98.62 265 THR A C 1
ATOM 2037 O O . THR A 1 265 ? -14.312 35.312 13.375 1 98.62 265 THR A O 1
ATOM 2040 N N . GLY A 1 266 ? -12.734 36.906 13.219 1 98.5 266 GLY A N 1
ATOM 2041 C CA . GLY A 1 266 ? -12.398 36.844 14.633 1 98.5 266 GLY A CA 1
ATOM 2042 C C . GLY A 1 266 ? -11.086 36.156 14.898 1 98.5 266 GLY A C 1
ATOM 2043 O O . GLY A 1 266 ? -10.617 36.094 16.047 1 98.5 266 GLY A O 1
ATOM 2044 N N . VAL A 1 267 ? -10.438 35.594 13.898 1 98.69 267 VAL A N 1
ATOM 2045 C CA . VAL A 1 267 ? -9.148 34.938 14.078 1 98.69 267 VAL A CA 1
ATOM 2046 C C . VAL A 1 267 ? -8.125 35.938 14.602 1 98.69 267 VAL A C 1
ATOM 2048 O O . VAL A 1 267 ? -8.148 37.125 14.219 1 98.69 267 VAL A O 1
ATOM 2051 N N . LEU A 1 268 ? -7.254 35.562 15.5 1 98.62 268 LEU A N 1
ATOM 2052 C CA . LEU A 1 268 ? -6.297 36.469 16.109 1 98.62 268 LEU A CA 1
ATOM 2053 C C . LEU A 1 268 ? -5.27 36.938 15.078 1 98.62 268 LEU A C 1
ATOM 2055 O O . LEU A 1 268 ? -4.965 38.125 15 1 98.62 268 LEU A O 1
ATOM 2059 N N . GLN A 1 269 ? -4.684 36.031 14.352 1 98.12 269 GLN A N 1
ATOM 2060 C CA . GLN A 1 269 ? -3.727 36.344 13.297 1 98.12 269 GLN A CA 1
ATOM 2061 C C . GLN A 1 269 ? -3.766 35.312 12.18 1 98.12 269 GLN A C 1
ATOM 2063 O O . GLN A 1 269 ? -4.121 34.156 12.406 1 98.12 269 GLN A O 1
ATOM 2068 N N . VAL A 1 270 ? -3.475 35.781 10.938 1 98.75 270 VAL A N 1
ATOM 2069 C CA . VAL A 1 270 ? -3.557 34.938 9.734 1 98.75 270 VAL A CA 1
ATOM 2070 C C . VAL A 1 270 ? -2.346 35.219 8.844 1 98.75 270 VAL A C 1
ATOM 2072 O O . VAL A 1 270 ? -1.861 36.344 8.758 1 98.75 270 VAL A O 1
ATOM 2075 N N . VAL A 1 271 ? -1.783 34.188 8.336 1 98.62 271 VAL A N 1
ATOM 2076 C CA . VAL A 1 271 ? -0.839 34.312 7.227 1 98.62 271 VAL A CA 1
ATOM 2077 C C . VAL A 1 271 ? -1.396 33.594 5.996 1 98.62 271 VAL A C 1
ATOM 2079 O O . VAL A 1 271 ? -1.864 32.469 6.086 1 98.62 271 VAL A O 1
ATOM 2082 N N . MET A 1 272 ? -1.455 34.25 4.891 1 98.5 272 MET A N 1
ATOM 2083 C CA . MET A 1 272 ? -1.912 33.719 3.613 1 98.5 272 MET A CA 1
ATOM 2084 C C . MET A 1 272 ? -0.743 33.531 2.652 1 98.5 272 MET A C 1
ATOM 2086 O O . MET A 1 272 ? -0.146 34.5 2.197 1 98.5 272 MET A O 1
ATOM 2090 N N . THR A 1 273 ? -0.417 32.281 2.412 1 97.44 273 THR A N 1
ATOM 2091 C CA . THR A 1 273 ? 0.669 31.984 1.487 1 97.44 273 THR A CA 1
ATOM 2092 C C . THR A 1 273 ? 0.172 32 0.045 1 97.44 273 THR A C 1
ATOM 2094 O O . THR A 1 273 ? -1.02 31.812 -0.209 1 97.44 273 THR A O 1
ATOM 2097 N N . ARG A 1 274 ? 1.09 32.281 -0.895 1 95.5 274 ARG A N 1
ATOM 2098 C CA . ARG A 1 274 ? 0.737 32.406 -2.307 1 95.5 274 ARG A CA 1
ATOM 2099 C C . ARG A 1 274 ? 1.801 31.75 -3.189 1 95.5 274 ARG A C 1
ATOM 2101 O O . ARG A 1 274 ? 2.215 32.344 -4.195 1 95.5 274 ARG A O 1
ATOM 2108 N N . GLY A 1 275 ? 2.279 30.578 -2.857 1 91.56 275 GLY A N 1
ATOM 2109 C CA . GLY A 1 275 ? 3.307 29.906 -3.635 1 91.56 275 GLY A CA 1
ATOM 2110 C C . GLY A 1 275 ? 4.609 30.672 -3.701 1 91.56 275 GLY A C 1
ATOM 2111 O O . GLY A 1 275 ? 5.215 30.984 -2.668 1 91.56 275 GLY A O 1
ATOM 2112 N N . THR A 1 276 ? 4.988 31.047 -4.961 1 92.38 276 THR A N 1
ATOM 2113 C CA . THR A 1 276 ? 6.234 31.766 -5.168 1 92.38 276 THR A CA 1
ATOM 2114 C C . THR A 1 276 ? 6.004 33.281 -5.059 1 92.38 276 THR A C 1
ATOM 2116 O O . THR A 1 276 ? 6.953 34.062 -5.102 1 92.38 276 THR A O 1
ATOM 2119 N N . ARG A 1 277 ? 4.734 33.719 -4.844 1 93.88 277 ARG A N 1
ATOM 2120 C CA . ARG A 1 277 ? 4.391 35.125 -4.68 1 93.88 277 ARG A CA 1
ATOM 2121 C C . ARG A 1 277 ? 4.438 35.531 -3.211 1 93.88 277 ARG A C 1
ATOM 2123 O O . ARG A 1 277 ? 4.574 34.688 -2.328 1 93.88 277 ARG A O 1
ATOM 2130 N N . SER A 1 278 ? 4.25 36.75 -2.926 1 95.75 278 SER A N 1
ATOM 2131 C CA . SER A 1 278 ? 4.34 37.281 -1.566 1 95.75 278 SER A CA 1
ATOM 2132 C C . SER A 1 278 ? 3.209 36.75 -0.692 1 95.75 278 SER A C 1
ATOM 2134 O O . SER A 1 278 ? 2.059 36.688 -1.131 1 95.75 278 SER A O 1
ATOM 2136 N N . SER A 1 279 ? 3.57 36.438 0.524 1 96.38 279 SER A N 1
ATOM 2137 C CA . SER A 1 279 ? 2.586 36.094 1.545 1 96.38 279 SER A CA 1
ATOM 2138 C C . SER A 1 279 ? 2.113 37.312 2.297 1 96.38 279 SER A C 1
ATOM 2140 O O . SER A 1 279 ? 2.846 38.312 2.398 1 96.38 279 SER A O 1
ATOM 2142 N N . PHE A 1 280 ? 0.932 37.25 2.777 1 98 280 PHE A N 1
ATOM 2143 C CA . PHE A 1 280 ? 0.37 38.375 3.531 1 98 280 PHE A CA 1
ATOM 2144 C C . PHE A 1 280 ? 0.03 37.938 4.953 1 98 280 PHE A C 1
ATOM 2146 O O . PHE A 1 280 ? -0.537 36.875 5.168 1 98 280 PHE A O 1
ATOM 2153 N N . TYR A 1 281 ? 0.47 38.781 5.902 1 98.12 281 TYR A N 1
ATOM 2154 C CA . TYR A 1 281 ? 0.221 38.562 7.32 1 98.12 281 TYR A CA 1
ATOM 2155 C C . TYR A 1 281 ? -0.655 39.656 7.902 1 98.12 281 TYR A C 1
ATOM 2157 O O . TYR A 1 281 ? -0.523 40.812 7.531 1 98.12 281 TYR A O 1
ATOM 2165 N N . GLY A 1 282 ? -1.615 39.25 8.742 1 98.5 282 GLY A N 1
ATOM 2166 C CA . GLY A 1 282 ? -2.428 40.188 9.484 1 98.5 282 GLY A CA 1
ATOM 2167 C C . GLY A 1 282 ? -2.713 39.75 10.906 1 98.5 282 GLY A C 1
ATOM 2168 O O . GLY A 1 282 ? -2.789 38.562 11.18 1 98.5 282 GLY A O 1
ATOM 2169 N N . HIS A 1 283 ? -2.85 40.688 11.766 1 98.44 283 HIS A N 1
ATOM 2170 C CA . HIS A 1 283 ? -3.154 40.469 13.172 1 98.44 283 HIS A CA 1
ATOM 2171 C C . HIS A 1 283 ? -4.262 41.406 13.641 1 98.44 283 HIS A C 1
ATOM 2173 O O . HIS A 1 283 ? -4.414 42.5 13.109 1 98.44 283 HIS A O 1
ATOM 2179 N N . GLN A 1 284 ? -5.004 41 14.633 1 98.25 284 GLN A N 1
ATOM 2180 C CA . GLN A 1 284 ? -6.082 41.812 15.188 1 98.25 284 GLN A CA 1
ATOM 2181 C C . GLN A 1 284 ? -5.547 43.125 15.758 1 98.25 284 GLN A C 1
ATOM 2183 O O . GLN A 1 284 ? -6.281 44.125 15.859 1 98.25 284 GLN A O 1
ATOM 2188 N N . ASP A 1 285 ? -4.293 43.188 16.062 1 97.81 285 ASP A N 1
ATOM 2189 C CA . ASP A 1 285 ? -3.717 44.375 16.656 1 97.81 285 ASP A CA 1
ATOM 2190 C C . ASP A 1 285 ? -3.426 45.438 15.602 1 97.81 285 ASP A C 1
ATOM 2192 O O . ASP A 1 285 ? -2.887 46.5 15.914 1 97.81 285 ASP A O 1
ATOM 2196 N N . GLY A 1 286 ? -3.682 45.125 14.359 1 97.38 286 GLY A N 1
ATOM 2197 C CA . GLY A 1 286 ? -3.494 46.062 13.266 1 97.38 286 GLY A CA 1
ATOM 2198 C C . GLY A 1 286 ? -2.24 45.812 12.453 1 97.38 286 GLY A C 1
ATOM 2199 O O . GLY A 1 286 ? -2.061 46.375 11.375 1 97.38 286 GLY A O 1
ATOM 2200 N N . SER A 1 287 ? -1.411 44.906 12.906 1 97.19 287 SER A N 1
ATOM 2201 C CA . SER A 1 287 ? -0.19 44.562 12.18 1 97.19 287 SER A CA 1
ATOM 2202 C C . SER A 1 287 ? -0.505 43.969 10.82 1 97.19 287 SER A C 1
ATOM 2204 O O . SER A 1 287 ? -1.4 43.125 10.711 1 97.19 287 SER A O 1
ATOM 2206 N N . ARG A 1 288 ? 0.184 44.469 9.82 1 97.12 288 ARG A N 1
ATOM 2207 C CA . ARG A 1 288 ? 0.139 43.969 8.461 1 97.12 288 ARG A CA 1
ATOM 2208 C C . ARG A 1 288 ? 1.542 43.844 7.879 1 97.12 288 ARG A C 1
ATOM 2210 O O . ARG A 1 288 ? 2.385 44.719 8.078 1 97.12 288 ARG A O 1
ATOM 2217 N N . GLN A 1 289 ? 1.744 42.75 7.242 1 95.5 289 GLN A N 1
ATOM 2218 C CA . GLN A 1 289 ? 3.051 42.562 6.621 1 95.5 289 GLN A CA 1
ATOM 2219 C C . GLN A 1 289 ? 2.93 41.781 5.32 1 95.5 289 GLN A C 1
ATOM 2221 O O . GLN A 1 289 ? 2.129 40.844 5.227 1 95.5 289 GLN A O 1
ATOM 2226 N N . GLU A 1 290 ? 3.609 42.188 4.352 1 95.44 290 GLU A N 1
ATOM 2227 C CA . GLU A 1 290 ? 3.836 41.406 3.131 1 95.44 290 GLU A CA 1
ATOM 2228 C C . GLU A 1 290 ? 5.254 40.844 3.088 1 95.44 290 GLU A C 1
ATOM 2230 O O . GLU A 1 290 ? 6.227 41.594 3.283 1 95.44 290 GLU A O 1
ATOM 2235 N N . VAL A 1 291 ? 5.336 39.625 2.926 1 93.06 291 VAL A N 1
ATOM 2236 C CA . VAL A 1 291 ? 6.641 38.969 2.973 1 93.06 291 VAL A CA 1
ATOM 2237 C C . VAL A 1 291 ? 6.891 38.219 1.665 1 93.06 291 VAL A C 1
ATOM 2239 O O . VAL A 1 291 ? 6.137 37.312 1.308 1 93.06 291 VAL A O 1
ATOM 2242 N N . GLN A 1 292 ? 7.957 38.531 0.965 1 92.44 292 GLN A N 1
ATOM 2243 C CA . GLN A 1 292 ? 8.352 37.844 -0.268 1 92.44 292 GLN A CA 1
ATOM 2244 C C . GLN A 1 292 ? 9.242 36.656 0.023 1 92.44 292 GLN A C 1
ATOM 2246 O O . GLN A 1 292 ? 10.297 36.781 0.648 1 92.44 292 GLN A O 1
ATOM 2251 N N . PRO A 1 293 ? 8.789 35.5 -0.43 1 91.5 293 PRO A N 1
ATOM 2252 C CA . PRO A 1 293 ? 9.648 34.344 -0.218 1 91.5 293 PRO A CA 1
ATOM 2253 C C . PRO A 1 293 ? 10.875 34.344 -1.12 1 91.5 293 PRO A C 1
ATOM 2255 O O . PRO A 1 293 ? 10.859 34.938 -2.197 1 91.5 293 PRO A O 1
ATOM 2258 N N . LEU A 1 294 ? 11.938 33.75 -0.607 1 91.75 294 LEU A N 1
ATOM 2259 C CA . LEU A 1 294 ? 13.07 33.438 -1.479 1 91.75 294 LEU A CA 1
ATOM 2260 C C . LEU A 1 294 ? 12.789 32.219 -2.34 1 91.75 294 LEU A C 1
ATOM 2262 O O . LEU A 1 294 ? 12.227 31.234 -1.857 1 91.75 294 LEU A O 1
ATOM 2266 N N . LEU A 1 295 ? 13.172 32.281 -3.561 1 91.12 295 LEU A N 1
ATOM 2267 C CA . LEU A 1 295 ? 12.867 31.188 -4.484 1 91.12 295 LEU A CA 1
ATOM 2268 C C . LEU A 1 295 ? 14.039 30.219 -4.574 1 91.12 295 LEU A C 1
ATOM 2270 O O . LEU A 1 295 ? 15.188 30.625 -4.727 1 91.12 295 LEU A O 1
ATOM 2274 N N . ALA A 1 296 ? 13.68 29 -4.367 1 90.69 296 ALA A N 1
ATOM 2275 C CA . ALA A 1 296 ? 14.695 27.969 -4.535 1 90.69 296 ALA A CA 1
ATOM 2276 C C . ALA A 1 296 ? 15.047 27.766 -6.008 1 90.69 296 ALA A C 1
ATOM 2278 O O . ALA A 1 296 ? 14.164 27.828 -6.871 1 90.69 296 ALA A O 1
ATOM 2279 N N . GLN A 1 297 ? 16.297 27.5 -6.281 1 87.94 297 GLN A N 1
ATOM 2280 C CA . GLN A 1 297 ? 16.766 27.328 -7.652 1 87.94 297 GLN A CA 1
ATOM 2281 C C . GLN A 1 297 ? 16.422 25.922 -8.172 1 87.94 297 GLN A C 1
ATOM 2283 O O . GLN A 1 297 ? 16.094 25.766 -9.352 1 87.94 297 GLN A O 1
ATOM 2288 N N . ASN A 1 298 ? 16.469 24.953 -7.328 1 92.56 298 ASN A N 1
ATOM 2289 C CA . ASN A 1 298 ? 16.234 23.562 -7.727 1 92.56 298 ASN A CA 1
ATOM 2290 C C . ASN A 1 298 ? 14.992 23 -7.043 1 92.56 298 ASN A C 1
ATOM 2292 O O . ASN A 1 298 ? 15.102 22.266 -6.055 1 92.56 298 ASN A O 1
ATOM 2296 N N . VAL A 1 299 ? 13.836 23.234 -7.656 1 92.19 299 VAL A N 1
ATOM 2297 C CA . VAL A 1 299 ? 12.594 22.688 -7.117 1 92.19 299 VAL A CA 1
ATOM 2298 C C . VAL A 1 299 ? 12.406 21.25 -7.578 1 92.19 299 VAL A C 1
ATOM 2300 O O . VAL A 1 299 ? 12.398 20.969 -8.781 1 92.19 299 VAL A O 1
ATOM 2303 N N . VAL A 1 300 ? 12.352 20.375 -6.664 1 89.94 300 VAL A N 1
ATOM 2304 C CA . VAL A 1 300 ? 12.203 18.953 -6.945 1 89.94 300 VAL A CA 1
ATOM 2305 C C . VAL A 1 300 ? 10.734 18.547 -6.805 1 89.94 300 VAL A C 1
ATOM 2307 O O . VAL A 1 300 ? 10.188 17.875 -7.684 1 89.94 300 VAL A O 1
ATOM 2310 N N . ASP A 1 301 ? 10.094 18.922 -5.762 1 87.44 301 ASP A N 1
ATOM 2311 C CA . ASP A 1 301 ? 8.703 18.594 -5.465 1 87.44 301 ASP A CA 1
ATOM 2312 C C . ASP A 1 301 ? 8.086 19.594 -4.5 1 87.44 301 ASP A C 1
ATOM 2314 O O . ASP A 1 301 ? 8.664 19.891 -3.443 1 87.44 301 ASP A O 1
ATOM 2318 N N . VAL A 1 302 ? 6.91 20.062 -4.895 1 88.19 302 VAL A N 1
ATOM 2319 C CA . VAL A 1 302 ? 6.32 21.125 -4.082 1 88.19 302 VAL A CA 1
ATOM 2320 C C . VAL A 1 302 ? 5.379 20.516 -3.045 1 88.19 302 VAL A C 1
ATOM 2322 O O . VAL A 1 302 ? 4.824 21.234 -2.207 1 88.19 302 VAL A O 1
ATOM 2325 N N . THR A 1 303 ? 5.25 19.188 -3.104 1 85.44 303 THR A N 1
ATOM 2326 C CA . THR A 1 303 ? 4.383 18.516 -2.143 1 85.44 303 THR A CA 1
ATOM 2327 C C . THR A 1 303 ? 4.918 18.672 -0.724 1 85.44 303 THR A C 1
ATOM 2329 O O . THR A 1 303 ? 6.102 18.438 -0.473 1 85.44 303 THR A O 1
ATOM 2332 N N . GLY A 1 304 ? 4.199 19.203 0.204 1 92.81 304 GLY A N 1
ATOM 2333 C CA . GLY A 1 304 ? 4.582 19.344 1.6 1 92.81 304 GLY A CA 1
ATOM 2334 C C . GLY A 1 304 ? 5.121 20.734 1.928 1 92.81 304 GLY A C 1
ATOM 2335 O O . GLY A 1 304 ? 5.363 21.047 3.096 1 92.81 304 GLY A O 1
ATOM 2336 N N . ALA A 1 305 ? 5.316 21.562 0.896 1 94.94 305 ALA A N 1
ATOM 2337 C CA . ALA A 1 305 ? 5.871 22.891 1.111 1 94.94 305 ALA A CA 1
ATOM 2338 C C . ALA A 1 305 ? 5.023 23.688 2.104 1 94.94 305 ALA A C 1
ATOM 2340 O O . ALA A 1 305 ? 5.559 24.328 3.012 1 94.94 305 ALA A O 1
ATOM 2341 N N . GLY A 1 306 ? 3.717 23.641 1.923 1 96.69 306 GLY A N 1
ATOM 2342 C CA . GLY A 1 306 ? 2.818 24.328 2.832 1 96.69 306 GLY A CA 1
ATOM 2343 C C . GLY A 1 306 ? 2.854 23.781 4.242 1 96.69 306 GLY A C 1
ATOM 2344 O O . GLY A 1 306 ? 2.787 24.531 5.215 1 96.69 306 GLY A O 1
ATOM 2345 N N . ASP A 1 307 ? 2.947 22.484 4.367 1 98.06 307 ASP A N 1
ATOM 2346 C CA . ASP A 1 307 ? 3.045 21.859 5.68 1 98.06 307 ASP A CA 1
ATOM 2347 C C . ASP A 1 307 ? 4.336 22.25 6.387 1 98.06 307 ASP A C 1
ATOM 2349 O O . ASP A 1 307 ? 4.336 22.516 7.594 1 98.06 307 ASP A O 1
ATOM 2353 N N . ALA A 1 308 ? 5.434 22.266 5.621 1 98.44 308 ALA A N 1
ATOM 2354 C CA . ALA A 1 308 ? 6.727 22.672 6.152 1 98.44 308 ALA A CA 1
ATOM 2355 C C . ALA A 1 308 ? 6.684 24.125 6.625 1 98.44 308 ALA A C 1
ATOM 2357 O O . ALA A 1 308 ? 7.211 24.453 7.691 1 98.44 308 ALA A O 1
ATOM 2358 N N . PHE A 1 309 ? 6.062 24.984 5.855 1 98.38 309 PHE A N 1
ATOM 2359 C CA . PHE A 1 309 ? 5.879 26.391 6.242 1 98.38 309 PHE A CA 1
ATOM 2360 C C . PHE A 1 309 ? 5.125 26.484 7.562 1 98.38 309 PHE A C 1
ATOM 2362 O O . PHE A 1 309 ? 5.57 27.156 8.492 1 98.38 309 PHE A O 1
ATOM 2369 N N . SER A 1 310 ? 4.008 25.797 7.602 1 98.81 310 SER A N 1
ATOM 2370 C CA . SER A 1 310 ? 3.166 25.828 8.789 1 98.81 310 SER A CA 1
ATOM 2371 C C . SER A 1 310 ? 3.928 25.344 10.023 1 98.81 310 SER A C 1
ATOM 2373 O O . SER A 1 310 ? 3.863 25.984 11.086 1 98.81 310 SER A O 1
ATOM 2375 N N . ALA A 1 311 ? 4.648 24.266 9.875 1 98.88 311 ALA A N 1
ATOM 2376 C CA . ALA A 1 311 ? 5.395 23.703 11 1 98.88 311 ALA A CA 1
ATOM 2377 C C . ALA A 1 311 ? 6.5 24.641 11.453 1 98.88 311 ALA A C 1
ATOM 2379 O O . ALA A 1 311 ? 6.727 24.812 12.656 1 98.88 311 ALA A O 1
ATOM 2380 N N . GLY A 1 312 ? 7.25 25.234 10.484 1 98.69 312 GLY A N 1
ATOM 2381 C CA . GLY A 1 312 ? 8.266 26.203 10.836 1 98.69 312 GLY A CA 1
ATOM 2382 C C . GLY A 1 312 ? 7.707 27.406 11.586 1 98.69 312 GLY A C 1
ATOM 2383 O O . GLY A 1 312 ? 8.281 27.828 12.586 1 98.69 312 GLY A O 1
ATOM 2384 N N . LEU A 1 313 ? 6.629 27.938 11.094 1 98.62 313 LEU A N 1
ATOM 2385 C CA . LEU A 1 313 ? 5.945 29.062 11.742 1 98.62 313 LEU A CA 1
ATOM 2386 C C . LEU A 1 313 ? 5.543 28.688 13.164 1 98.62 313 LEU A C 1
ATOM 2388 O O . LEU A 1 313 ? 5.824 29.438 14.102 1 98.62 313 LEU A O 1
ATOM 2392 N N . LEU A 1 314 ? 4.895 27.547 13.328 1 98.62 314 LEU A N 1
ATOM 2393 C CA . LEU A 1 314 ? 4.422 27.125 14.641 1 98.62 314 LEU A CA 1
ATOM 2394 C C . LEU A 1 314 ? 5.59 26.844 15.578 1 98.62 314 LEU A C 1
ATOM 2396 O O . LEU A 1 314 ? 5.504 27.109 16.781 1 98.62 314 LEU A O 1
ATOM 2400 N N . TYR A 1 315 ? 6.66 26.266 15.039 1 97.88 315 TYR A N 1
ATOM 2401 C CA . TYR A 1 315 ? 7.875 26.078 15.82 1 97.88 315 TYR A CA 1
ATOM 2402 C C . TYR A 1 315 ? 8.375 27.406 16.375 1 97.88 315 TYR A C 1
ATOM 2404 O O . TYR A 1 315 ? 8.734 27.5 17.547 1 97.88 315 TYR A O 1
ATOM 2412 N N . GLY A 1 316 ? 8.477 28.453 15.508 1 97.31 316 GLY A N 1
ATOM 2413 C CA . GLY A 1 316 ? 8.852 29.781 15.969 1 97.31 316 GLY A CA 1
ATOM 2414 C C . GLY A 1 316 ? 7.977 30.281 17.109 1 97.31 316 GLY A C 1
ATOM 2415 O O . GLY A 1 316 ? 8.484 30.766 18.125 1 97.31 316 GLY A O 1
ATOM 2416 N N . GLN A 1 317 ? 6.695 30.078 16.938 1 95.81 317 GLN A N 1
ATOM 2417 C CA . GLN A 1 317 ? 5.754 30.5 17.969 1 95.81 317 GLN A CA 1
ATOM 2418 C C . GLN A 1 317 ? 5.969 29.703 19.25 1 95.81 317 GLN A C 1
ATOM 2420 O O . GLN A 1 317 ? 6.004 30.281 20.344 1 95.81 317 GLN A O 1
ATOM 2425 N N . LEU A 1 318 ? 6.098 28.438 19.141 1 94.19 318 LEU A N 1
ATOM 2426 C CA . LEU A 1 318 ? 6.238 27.531 20.281 1 94.19 318 LEU A CA 1
ATOM 2427 C C . LEU A 1 318 ? 7.535 27.812 21.031 1 94.19 318 LEU A C 1
ATOM 2429 O O . LEU A 1 318 ? 7.629 27.547 22.234 1 94.19 318 LEU A O 1
ATOM 2433 N N . THR A 1 319 ? 8.508 28.344 20.344 1 93 319 THR A N 1
ATOM 2434 C CA . THR A 1 319 ? 9.797 28.578 20.969 1 93 319 THR A CA 1
ATOM 2435 C C . THR A 1 319 ? 9.961 30.062 21.328 1 93 319 THR A C 1
ATOM 2437 O O . THR A 1 319 ? 11.07 30.516 21.609 1 93 319 THR A O 1
ATOM 2440 N N . GLY A 1 320 ? 8.906 30.828 21.203 1 93.69 320 GLY A N 1
ATOM 2441 C CA . GLY A 1 320 ? 8.852 32.156 21.812 1 93.69 320 GLY A CA 1
ATOM 2442 C C . GLY A 1 320 ? 9.227 33.25 20.859 1 93.69 320 GLY A C 1
ATOM 2443 O O . GLY A 1 320 ? 9.391 34.406 21.266 1 93.69 320 GLY A O 1
ATOM 2444 N N . HIS A 1 321 ? 9.305 33.062 19.625 1 94.75 321 HIS A N 1
ATOM 2445 C CA . HIS A 1 321 ? 9.633 34.094 18.641 1 94.75 321 HIS A CA 1
ATOM 2446 C C . HIS A 1 321 ? 8.391 34.875 18.266 1 94.75 321 HIS A C 1
ATOM 2448 O O . HIS A 1 321 ? 7.266 34.406 18.422 1 94.75 321 HIS A O 1
ATOM 2454 N N . ASP A 1 322 ? 8.602 36.125 17.781 1 95.25 322 ASP A N 1
ATOM 2455 C CA . ASP A 1 322 ? 7.492 36.938 17.312 1 95.25 322 ASP A CA 1
ATOM 2456 C C . ASP A 1 322 ? 6.941 36.438 15.984 1 95.25 322 ASP A C 1
ATOM 2458 O O . ASP A 1 322 ? 7.488 35.5 15.398 1 95.25 322 ASP A O 1
ATOM 2462 N N . ALA A 1 323 ? 5.871 37.031 15.5 1 96.56 323 ALA A N 1
ATOM 2463 C CA . ALA A 1 323 ? 5.172 36.562 14.305 1 96.56 323 ALA A CA 1
ATOM 2464 C C . ALA A 1 323 ? 6.066 36.656 13.078 1 96.56 323 ALA A C 1
ATOM 2466 O O . ALA A 1 323 ? 6.102 35.719 12.258 1 96.56 323 ALA A O 1
ATOM 2467 N N . LYS A 1 324 ? 6.758 37.75 12.977 1 94.5 324 LYS A N 1
ATOM 2468 C CA . LYS A 1 324 ? 7.617 37.969 11.82 1 94.5 324 LYS A CA 1
ATOM 2469 C C . LYS A 1 324 ? 8.695 36.906 11.719 1 94.5 324 LYS A C 1
ATOM 2471 O O . LYS A 1 324 ? 8.852 36.25 10.672 1 94.5 324 LYS A O 1
ATOM 2476 N N . THR A 1 325 ? 9.422 36.719 12.828 1 95.44 325 THR A N 1
ATOM 2477 C CA . THR A 1 325 ? 10.461 35.719 12.859 1 95.44 325 THR A CA 1
ATOM 2478 C C . THR A 1 325 ? 9.875 34.312 12.625 1 95.44 325 THR A C 1
ATOM 2480 O O . THR A 1 325 ? 10.469 33.5 11.93 1 95.44 325 THR A O 1
ATOM 2483 N N . SER A 1 326 ? 8.727 34 13.195 1 97.75 326 SER A N 1
ATOM 2484 C CA . SER A 1 326 ? 8.039 32.719 13.016 1 97.75 326 SER A CA 1
ATOM 2485 C C . SER A 1 326 ? 7.719 32.469 11.547 1 97.75 326 SER A C 1
ATOM 2487 O O . SER A 1 326 ? 7.906 31.359 11.047 1 97.75 326 SER A O 1
ATOM 2489 N N . ILE A 1 327 ? 7.25 33.5 10.828 1 97.56 327 ILE A N 1
ATOM 2490 C CA . ILE A 1 327 ? 6.93 33.375 9.414 1 97.56 327 ILE A CA 1
ATOM 2491 C C . ILE A 1 327 ? 8.195 33.062 8.617 1 97.56 327 ILE A C 1
ATOM 2493 O O . ILE A 1 327 ? 8.18 32.219 7.711 1 97.56 327 ILE A O 1
ATOM 2497 N N . TYR A 1 328 ? 9.32 33.656 9.07 1 97.06 328 TYR A N 1
ATOM 2498 C CA . TYR A 1 328 ? 10.578 33.406 8.367 1 97.06 328 TYR A CA 1
ATOM 2499 C C . TYR A 1 328 ? 11.07 32 8.609 1 97.06 328 TYR A C 1
ATOM 2501 O O . TYR A 1 328 ? 11.68 31.391 7.723 1 97.06 328 TYR A O 1
ATOM 2509 N N . TYR A 1 329 ? 10.875 31.453 9.828 1 97.69 329 TYR A N 1
ATOM 2510 C CA . TYR A 1 329 ? 11.164 30.047 10.055 1 97.69 329 TYR A CA 1
ATOM 2511 C C . TYR A 1 329 ? 10.352 29.172 9.109 1 97.69 329 TYR A C 1
ATOM 2513 O O . TYR A 1 329 ? 10.875 28.203 8.555 1 97.69 329 TYR A O 1
ATOM 2521 N N . GLY A 1 330 ? 9.055 29.516 8.961 1 98.31 330 GLY A N 1
ATOM 2522 C CA . GLY A 1 330 ? 8.219 28.797 8.016 1 98.31 330 GLY A CA 1
ATOM 2523 C C . GLY A 1 330 ? 8.734 28.859 6.59 1 98.31 330 GLY A C 1
ATOM 2524 O O . GLY A 1 330 ? 8.805 27.828 5.902 1 98.31 330 GLY A O 1
ATOM 2525 N N . MET A 1 331 ? 9.164 30.031 6.164 1 97.25 331 MET A N 1
ATOM 2526 C CA . MET A 1 331 ? 9.68 30.234 4.809 1 97.25 331 MET A CA 1
ATOM 2527 C C . MET A 1 331 ? 10.961 29.438 4.598 1 97.25 331 MET A C 1
ATOM 2529 O O . MET A 1 331 ? 11.156 28.828 3.547 1 97.25 331 MET A O 1
ATOM 2533 N N . ALA A 1 332 ? 11.812 29.469 5.594 1 97.25 332 ALA A N 1
ATOM 2534 C CA . ALA A 1 332 ? 13.078 28.734 5.496 1 97.25 332 ALA A CA 1
ATOM 2535 C C . ALA A 1 332 ? 12.836 27.234 5.375 1 97.25 332 ALA A C 1
ATOM 2537 O O . ALA A 1 332 ? 13.484 26.562 4.566 1 97.25 332 ALA A O 1
ATOM 2538 N N . ASN A 1 333 ? 11.953 26.734 6.219 1 98.19 333 ASN A N 1
ATOM 2539 C CA . ASN A 1 333 ? 11.648 25.297 6.168 1 98.19 333 ASN A CA 1
ATOM 2540 C C . ASN A 1 333 ? 11.039 24.906 4.824 1 98.19 333 ASN A C 1
ATOM 2542 O O . ASN A 1 333 ? 11.414 23.891 4.242 1 98.19 333 ASN A O 1
ATOM 2546 N N . SER A 1 334 ? 10.125 25.703 4.309 1 97.56 334 SER A N 1
ATOM 2547 C CA . SER A 1 334 ? 9.5 25.469 3.014 1 97.56 334 SER A CA 1
ATOM 2548 C C . SER A 1 334 ? 10.523 25.531 1.885 1 97.56 334 SER A C 1
ATOM 2550 O O . SER A 1 334 ? 10.508 24.688 0.985 1 97.56 334 SER A O 1
ATOM 2552 N N . TYR A 1 335 ? 11.43 26.484 1.959 1 96.56 335 TYR A N 1
ATOM 2553 C CA . TYR A 1 335 ? 12.477 26.688 0.964 1 96.56 335 TYR A CA 1
ATOM 2554 C C . TYR A 1 335 ? 13.297 25.422 0.768 1 96.56 335 TYR A C 1
ATOM 2556 O O . TYR A 1 335 ? 13.57 25.016 -0.366 1 96.56 335 TYR A O 1
ATOM 2564 N N . HIS A 1 336 ? 13.641 24.828 1.791 1 97.12 336 HIS A N 1
ATOM 2565 C CA . HIS A 1 336 ? 14.492 23.641 1.709 1 97.12 336 HIS A CA 1
ATOM 2566 C C . HIS A 1 336 ? 13.68 22.391 1.409 1 97.12 336 HIS A C 1
ATOM 2568 O O . HIS A 1 336 ? 14.172 21.469 0.759 1 97.12 336 HIS A O 1
ATOM 2574 N N . THR A 1 337 ? 12.398 22.328 1.831 1 96.94 337 THR A N 1
ATOM 2575 C CA . THR A 1 337 ? 11.539 21.156 1.608 1 96.94 337 THR A CA 1
ATOM 2576 C C . THR A 1 337 ? 11.258 20.969 0.121 1 96.94 337 THR A C 1
ATOM 2578 O O . THR A 1 337 ? 11.234 19.844 -0.376 1 96.94 337 THR A O 1
ATOM 2581 N N . VAL A 1 338 ? 11.125 22.062 -0.663 1 95.62 338 VAL A N 1
ATOM 2582 C CA . VAL A 1 338 ? 10.766 21.953 -2.072 1 95.62 338 VAL A CA 1
ATOM 2583 C C . VAL A 1 338 ? 11.953 21.422 -2.875 1 95.62 338 VAL A C 1
ATOM 2585 O O . VAL A 1 338 ? 11.812 21.094 -4.051 1 95.62 338 VAL A O 1
ATOM 2588 N N . GLN A 1 339 ? 13.141 21.344 -2.236 1 95.62 339 GLN A N 1
ATOM 2589 C CA . GLN A 1 339 ? 14.375 20.953 -2.922 1 95.62 339 GLN A CA 1
ATOM 2590 C C . GLN A 1 339 ? 14.664 19.469 -2.721 1 95.62 339 GLN A C 1
ATOM 2592 O O . GLN A 1 339 ? 15.711 18.969 -3.143 1 95.62 339 GLN A O 1
ATOM 2597 N N . VAL A 1 340 ? 13.766 18.766 -2.072 1 91.88 340 VAL A N 1
ATOM 2598 C CA . VAL A 1 340 ? 13.922 17.328 -1.858 1 91.88 340 VAL A CA 1
ATOM 2599 C C . VAL A 1 340 ? 12.656 16.594 -2.289 1 91.88 340 VAL A C 1
ATOM 2601 O O . VAL A 1 340 ? 11.617 17.219 -2.506 1 91.88 340 VAL A O 1
ATOM 2604 N N . LYS A 1 341 ? 12.703 15.25 -2.416 1 86.06 341 LYS A N 1
ATOM 2605 C CA . LYS A 1 341 ? 11.586 14.43 -2.879 1 86.06 341 LYS A CA 1
ATOM 2606 C C . LYS A 1 341 ? 10.625 14.117 -1.738 1 86.06 341 LYS A C 1
ATOM 2608 O O . LYS A 1 341 ? 9.43 13.906 -1.969 1 86.06 341 LYS A O 1
ATOM 2613 N N . GLN A 1 342 ? 11.164 14.164 -0.498 1 89.56 342 GLN A N 1
ATOM 2614 C CA . GLN A 1 342 ? 10.359 13.82 0.668 1 89.56 342 GLN A CA 1
ATOM 2615 C C . GLN A 1 342 ? 9.414 14.961 1.045 1 89.56 342 GLN A C 1
ATOM 2617 O O . GLN A 1 342 ? 9.789 16.125 0.973 1 89.56 342 GLN A O 1
ATOM 2622 N N . THR A 1 343 ? 8.234 14.586 1.462 1 92.25 343 THR A N 1
ATOM 2623 C CA . THR A 1 343 ? 7.254 15.57 1.911 1 92.25 343 THR A CA 1
ATOM 2624 C C . THR A 1 343 ? 7.734 16.266 3.18 1 92.25 343 THR A C 1
ATOM 2626 O O . THR A 1 343 ? 7.395 17.438 3.424 1 92.25 343 THR A O 1
ATOM 2629 N N . VAL A 1 344 ? 8.438 15.555 4.035 1 96.38 344 VAL A N 1
ATOM 2630 C CA . VAL A 1 344 ? 9.156 16.094 5.188 1 96.38 344 VAL A CA 1
ATOM 2631 C C . VAL A 1 344 ? 10.648 15.82 5.035 1 96.38 344 VAL A C 1
ATOM 2633 O O . VAL A 1 344 ? 11.07 14.664 4.91 1 96.38 344 VAL A O 1
ATOM 2636 N N . ARG A 1 345 ? 11.414 16.906 4.965 1 95.19 345 ARG A N 1
ATOM 2637 C CA . ARG A 1 345 ? 12.828 16.703 4.695 1 95.19 345 ARG A CA 1
ATOM 2638 C C . ARG A 1 345 ? 13.5 15.93 5.828 1 95.19 345 ARG A C 1
ATOM 2640 O O . ARG A 1 345 ? 13.219 16.172 7.004 1 95.19 345 ARG A O 1
ATOM 2647 N N . LEU A 1 346 ? 14.359 15.047 5.504 1 92.06 346 LEU A N 1
ATOM 2648 C CA . LEU A 1 346 ? 14.914 14.078 6.438 1 92.06 346 LEU A CA 1
ATOM 2649 C C . LEU A 1 346 ? 16.016 14.711 7.293 1 92.06 346 LEU A C 1
ATOM 2651 O O . LEU A 1 346 ? 16.297 14.227 8.391 1 92.06 346 LEU A O 1
ATOM 2655 N N . ASN A 1 347 ? 16.625 15.734 6.855 1 94.44 347 ASN A N 1
ATOM 2656 C CA . ASN A 1 347 ? 17.734 16.344 7.586 1 94.44 347 ASN A CA 1
ATOM 2657 C C . ASN A 1 347 ? 17.234 17.438 8.539 1 94.44 347 ASN A C 1
ATOM 2659 O O . ASN A 1 347 ? 18.031 18.188 9.102 1 94.44 347 ASN A O 1
ATOM 2663 N N . LEU A 1 348 ? 15.945 17.516 8.727 1 97.56 348 LEU A N 1
ATOM 2664 C CA . LEU A 1 348 ? 15.359 18.578 9.555 1 97.56 348 LEU A CA 1
ATOM 2665 C C . LEU A 1 348 ? 15.672 18.344 11.031 1 97.56 348 LEU A C 1
ATOM 2667 O O . LEU A 1 348 ? 15.539 17.219 11.523 1 97.56 348 LEU A O 1
ATOM 2671 N N . SER A 1 349 ? 16.156 19.344 11.664 1 96.25 349 SER A N 1
ATOM 2672 C CA . SER A 1 349 ? 16.344 19.484 13.102 1 96.25 349 SER A CA 1
ATOM 2673 C C . SER A 1 349 ? 16.281 20.953 13.531 1 96.25 349 SER A C 1
ATOM 2675 O O . SER A 1 349 ? 16.312 21.844 12.695 1 96.25 349 SER A O 1
ATOM 2677 N N . ALA A 1 350 ? 16.109 21.125 14.836 1 95.38 350 ALA A N 1
ATOM 2678 C CA . ALA A 1 350 ? 16.062 22.5 15.336 1 95.38 350 ALA A CA 1
ATOM 2679 C C . ALA A 1 350 ? 17.328 23.266 14.953 1 95.38 350 ALA A C 1
ATOM 2681 O O . ALA A 1 350 ? 17.25 24.406 14.484 1 95.38 350 ALA A O 1
ATOM 2682 N N . SER A 1 351 ? 18.438 22.641 15.094 1 96.06 351 SER A N 1
ATOM 2683 C CA . SER A 1 351 ? 19.703 23.281 14.758 1 96.06 351 SER A CA 1
ATOM 2684 C C . SER A 1 351 ? 19.828 23.531 13.258 1 96.06 351 SER A C 1
ATOM 2686 O O . SER A 1 351 ? 20.297 24.594 12.836 1 96.06 351 SER A O 1
ATOM 2688 N N . GLN A 1 352 ? 19.406 22.562 12.461 1 96.88 352 GLN A N 1
ATOM 2689 C CA . GLN A 1 352 ? 19.469 22.719 11.016 1 96.88 352 GLN A CA 1
ATOM 2690 C C . GLN A 1 352 ? 18.562 23.844 10.531 1 96.88 352 GLN A C 1
ATOM 2692 O O . GLN A 1 352 ? 18.938 24.625 9.656 1 96.88 352 GLN A O 1
ATOM 2697 N N . LEU A 1 353 ? 17.359 23.938 11.102 1 97.94 353 LEU A N 1
ATOM 2698 C CA . LEU A 1 353 ? 16.438 24.984 10.703 1 97.94 353 LEU A CA 1
ATOM 2699 C C . LEU A 1 353 ? 16.984 26.359 11.055 1 97.94 353 LEU A C 1
ATOM 2701 O O . LEU A 1 353 ? 16.859 27.312 10.273 1 97.94 353 LEU A O 1
ATOM 2705 N N . GLU A 1 354 ? 17.594 26.469 12.227 1 96.38 354 GLU A N 1
ATOM 2706 C CA . GLU A 1 354 ? 18.203 27.719 12.625 1 96.38 354 GLU A CA 1
ATOM 2707 C C . GLU A 1 354 ? 19.312 28.125 11.648 1 96.38 354 GLU A C 1
ATOM 2709 O O . GLU A 1 354 ? 19.391 29.281 11.234 1 96.38 354 GLU A O 1
ATOM 2714 N N . SER A 1 355 ? 20.109 27.156 11.297 1 96.56 355 SER A N 1
ATOM 2715 C CA . SER A 1 355 ? 21.172 27.406 10.328 1 96.56 355 SER A CA 1
ATOM 2716 C C . SER A 1 355 ? 20.609 27.828 8.969 1 96.56 355 SER A C 1
ATOM 2718 O O . SER A 1 355 ? 21.109 28.734 8.328 1 96.56 355 SER A O 1
ATOM 2720 N N . ASP A 1 356 ? 19.594 27.109 8.555 1 96.56 356 ASP A N 1
ATOM 2721 C CA . ASP A 1 356 ? 18.906 27.422 7.305 1 96.56 356 ASP A CA 1
ATOM 2722 C C . ASP A 1 356 ? 18.391 28.859 7.312 1 96.56 356 ASP A C 1
ATOM 2724 O O . ASP A 1 356 ? 18.578 29.609 6.344 1 96.56 356 ASP A O 1
ATOM 2728 N N . TYR A 1 357 ? 17.75 29.219 8.406 1 96.19 357 TYR A N 1
ATOM 2729 C CA . TYR A 1 357 ? 17.172 30.547 8.562 1 96.19 357 TYR A CA 1
ATOM 2730 C C . TYR A 1 357 ? 18.25 31.625 8.5 1 96.19 357 TYR A C 1
ATOM 2732 O O . TYR A 1 357 ? 18.109 32.625 7.762 1 96.19 357 TYR A O 1
ATOM 2740 N N . GLN A 1 358 ? 19.328 31.453 9.18 1 95.56 358 GLN A N 1
ATOM 2741 C CA . GLN A 1 358 ? 20.422 32.438 9.203 1 95.56 358 GLN A CA 1
ATOM 2742 C C . GLN A 1 358 ? 21.047 32.594 7.828 1 95.56 358 GLN A C 1
ATOM 2744 O O . GLN A 1 358 ? 21.359 33.719 7.406 1 95.56 358 GLN A O 1
ATOM 2749 N N . THR A 1 359 ? 21.234 31.516 7.156 1 95.25 359 THR A N 1
ATOM 2750 C CA . THR A 1 359 ? 21.812 31.547 5.816 1 95.25 359 THR A CA 1
ATOM 2751 C C . THR A 1 359 ? 20.906 32.312 4.855 1 95.25 359 THR A C 1
ATOM 2753 O O . THR A 1 359 ? 21.375 33.125 4.062 1 95.25 359 THR A O 1
ATOM 2756 N N . LEU A 1 360 ? 19.656 32.031 4.938 1 94.56 360 LEU A N 1
ATOM 2757 C CA . LEU A 1 360 ? 18.719 32.688 4.035 1 94.56 360 LEU A CA 1
ATOM 2758 C C . LEU A 1 360 ? 18.562 34.188 4.402 1 94.56 360 LEU A C 1
ATOM 2760 O O . LEU A 1 360 ? 18.328 35 3.529 1 94.56 360 LEU A O 1
ATOM 2764 N N . LYS A 1 361 ? 18.609 34.469 5.676 1 92.25 361 LYS A N 1
ATOM 2765 C CA . LYS A 1 361 ? 18.578 35.875 6.121 1 92.25 361 LYS A CA 1
ATOM 2766 C C . LYS A 1 361 ? 19.719 36.656 5.488 1 92.25 361 LYS A C 1
ATOM 2768 O O . LYS A 1 361 ? 19.516 37.812 5.066 1 92.25 361 LYS A O 1
ATOM 2773 N N . GLU A 1 362 ? 20.828 36.062 5.344 1 90 362 GLU A N 1
ATOM 2774 C CA . GLU A 1 362 ? 21.984 36.688 4.703 1 90 362 GLU A CA 1
ATOM 2775 C C . GLU A 1 362 ? 21.734 36.875 3.209 1 90 362 GLU A C 1
ATOM 2777 O O . GLU A 1 362 ? 22.328 37.781 2.592 1 90 362 GLU A O 1
ATOM 2782 N N . ARG A 1 363 ? 20.859 36.094 2.688 1 90 363 ARG A N 1
ATOM 2783 C CA . ARG A 1 363 ? 20.578 36.188 1.26 1 90 363 ARG A CA 1
ATOM 2784 C C . ARG A 1 363 ? 19.375 37.094 0.992 1 90 363 ARG A C 1
ATOM 2786 O O . ARG A 1 363 ? 18.938 37.219 -0.153 1 90 363 ARG A O 1
ATOM 2793 N N . GLY A 1 364 ? 18.766 37.625 2.055 1 85.25 364 GLY A N 1
ATOM 2794 C CA . GLY A 1 364 ? 17.734 38.625 1.831 1 85.25 364 GLY A CA 1
ATOM 2795 C C . GLY A 1 364 ? 16.375 38.219 2.355 1 85.25 364 GLY A C 1
ATOM 2796 O O . GLY A 1 364 ? 15.383 38.938 2.121 1 85.25 364 GLY A O 1
ATOM 2797 N N . LEU A 1 365 ? 16.531 36.875 2.961 1 78.56 365 LEU A N 1
ATOM 2798 C CA . LEU A 1 365 ? 15.289 36.531 3.648 1 78.56 365 LEU A CA 1
ATOM 2799 C C . LEU A 1 365 ? 15.086 37.406 4.879 1 78.56 365 LEU A C 1
ATOM 2801 O O . LEU A 1 365 ? 16 37.562 5.688 1 78.56 365 LEU A O 1
ATOM 2805 N N . ALA A 1 366 ? 14.805 38.5 5.094 1 64.31 366 ALA A N 1
ATOM 2806 C CA . ALA A 1 366 ? 14.484 39.375 6.215 1 64.31 366 ALA A CA 1
ATOM 2807 C C . ALA A 1 366 ? 15.148 40.719 6.062 1 64.31 366 ALA A C 1
ATOM 2809 O O . ALA A 1 366 ? 16.203 40.844 5.441 1 64.31 366 ALA A O 1
ATOM 2810 N N . MET B 1 1 ? 26.266 -35.062 26.391 1 72.94 1 MET B N 1
ATOM 2811 C CA . MET B 1 1 ? 27.25 -34.25 25.703 1 72.94 1 MET B CA 1
ATOM 2812 C C . MET B 1 1 ? 27.266 -34.531 24.219 1 72.94 1 MET B C 1
ATOM 2814 O O . MET B 1 1 ? 27.172 -35.688 23.812 1 72.94 1 MET B O 1
ATOM 2818 N N . LEU B 1 2 ? 27.234 -33.562 23.312 1 81.38 2 LEU B N 1
ATOM 2819 C CA . LEU B 1 2 ? 27.25 -33.75 21.859 1 81.38 2 LEU B CA 1
ATOM 2820 C C . LEU B 1 2 ? 28.656 -34.031 21.359 1 81.38 2 LEU B C 1
ATOM 2822 O O . LEU B 1 2 ? 29.625 -33.438 21.859 1 81.38 2 LEU B O 1
ATOM 2826 N N . THR B 1 3 ? 28.781 -35.156 20.594 1 85.69 3 THR B N 1
ATOM 2827 C CA . THR B 1 3 ? 30.047 -35.344 19.891 1 85.69 3 THR B CA 1
ATOM 2828 C C . THR B 1 3 ? 30.344 -34.125 19 1 85.69 3 THR B C 1
ATOM 2830 O O . THR B 1 3 ? 29.453 -33.344 18.672 1 85.69 3 THR B O 1
ATOM 2833 N N . PRO B 1 4 ? 31.594 -34.062 18.734 1 84.69 4 PRO B N 1
ATOM 2834 C CA . PRO B 1 4 ? 31.938 -32.938 17.844 1 84.69 4 PRO B CA 1
ATOM 2835 C C . PRO B 1 4 ? 31.125 -32.969 16.547 1 84.69 4 PRO B C 1
ATOM 2837 O O . PRO B 1 4 ? 30.688 -31.922 16.062 1 84.69 4 PRO B O 1
ATOM 2840 N N . ASN B 1 5 ? 30.953 -34.219 15.977 1 86.25 5 ASN B N 1
ATOM 2841 C CA . ASN B 1 5 ? 30.172 -34.312 14.75 1 86.25 5 ASN B CA 1
ATOM 2842 C C . ASN B 1 5 ? 28.703 -34 14.992 1 86.25 5 ASN B C 1
ATOM 2844 O O . ASN B 1 5 ? 28.062 -33.344 14.164 1 86.25 5 ASN B O 1
ATOM 2848 N N . GLU B 1 6 ? 28.219 -34.438 16.062 1 84.12 6 GLU B N 1
ATOM 2849 C CA . GLU B 1 6 ? 26.859 -34.094 16.422 1 84.12 6 GLU B CA 1
ATOM 2850 C C . GLU B 1 6 ? 26.688 -32.594 16.594 1 84.12 6 GLU B C 1
ATOM 2852 O O . GLU B 1 6 ? 25.703 -32.031 16.125 1 84.12 6 GLU B O 1
ATOM 2857 N N . ALA B 1 7 ? 27.531 -31.984 17.266 1 82.88 7 ALA B N 1
ATOM 2858 C CA . ALA B 1 7 ? 27.484 -30.531 17.469 1 82.88 7 ALA B CA 1
ATOM 2859 C C . ALA B 1 7 ? 27.562 -29.781 16.156 1 82.88 7 ALA B C 1
ATOM 2861 O O . ALA B 1 7 ? 26.875 -28.781 15.961 1 82.88 7 ALA B O 1
ATOM 2862 N N . LYS B 1 8 ? 28.359 -30.25 15.242 1 84.5 8 LYS B N 1
ATOM 2863 C CA . LYS B 1 8 ? 28.484 -29.641 13.922 1 84.5 8 LYS B CA 1
ATOM 2864 C C . LYS B 1 8 ? 27.188 -29.781 13.125 1 84.5 8 LYS B C 1
ATOM 2866 O O . LYS B 1 8 ? 26.75 -28.828 12.484 1 84.5 8 LYS B O 1
ATOM 2871 N N . VAL B 1 9 ? 26.703 -31.031 13.211 1 79.19 9 VAL B N 1
ATOM 2872 C CA . VAL B 1 9 ? 25.438 -31.25 12.523 1 79.19 9 VAL B CA 1
ATOM 2873 C C . VAL B 1 9 ? 24.359 -30.328 13.102 1 79.19 9 VAL B C 1
ATOM 2875 O O . VAL B 1 9 ? 23.625 -29.688 12.352 1 79.19 9 VAL B O 1
ATOM 2878 N N . LEU B 1 10 ? 24.328 -30.219 14.289 1 76.31 10 LEU B N 1
ATOM 2879 C CA . LEU B 1 10 ? 23.328 -29.391 14.961 1 76.31 10 LEU B CA 1
ATOM 2880 C C . LEU B 1 10 ? 23.516 -27.922 14.594 1 76.31 10 LEU B C 1
ATOM 2882 O O . LEU B 1 10 ? 22.547 -27.219 14.32 1 76.31 10 LEU B O 1
ATOM 2886 N N . ALA B 1 11 ? 24.656 -27.406 14.562 1 78.31 11 ALA B N 1
ATOM 2887 C CA . ALA B 1 11 ? 24.969 -26.031 14.195 1 78.31 11 ALA B CA 1
ATOM 2888 C C . ALA B 1 11 ? 24.531 -25.734 12.758 1 78.31 11 ALA B C 1
ATOM 2890 O O . ALA B 1 11 ? 23.984 -24.672 12.477 1 78.31 11 ALA B O 1
ATOM 2891 N N . LEU B 1 12 ? 24.844 -26.766 11.93 1 75.5 12 LEU B N 1
ATOM 2892 C CA . LEU B 1 12 ? 24.5 -26.594 10.523 1 75.5 12 LEU B CA 1
ATOM 2893 C C . LEU B 1 12 ? 22.984 -26.594 10.328 1 75.5 12 LEU B C 1
ATOM 2895 O O . LEU B 1 12 ? 22.469 -25.844 9.5 1 75.5 12 LEU B O 1
ATOM 2899 N N . ILE B 1 13 ? 22.375 -27.391 11.133 1 70.56 13 ILE B N 1
ATOM 2900 C CA . ILE B 1 13 ? 20.906 -27.438 11.078 1 70.56 13 ILE B CA 1
ATOM 2901 C C . ILE B 1 13 ? 20.328 -26.141 11.656 1 70.56 13 ILE B C 1
ATOM 2903 O O . ILE B 1 13 ? 19.359 -25.609 11.133 1 70.56 13 ILE B O 1
ATOM 2907 N N . GLU B 1 14 ? 20.984 -25.594 12.586 1 68.38 14 GLU B N 1
ATOM 2908 C CA . GLU B 1 14 ? 20.531 -24.344 13.195 1 68.38 14 GLU B CA 1
ATOM 2909 C C . GLU B 1 14 ? 20.734 -23.172 12.242 1 68.38 14 GLU B C 1
ATOM 2911 O O . GLU B 1 14 ? 19.922 -22.25 12.211 1 68.38 14 GLU B O 1
ATOM 2916 N N . GLU B 1 15 ? 21.797 -23.219 11.562 1 65.62 15 GLU B N 1
ATOM 2917 C CA . GLU B 1 15 ? 22.078 -22.188 10.57 1 65.62 15 GLU B CA 1
ATOM 2918 C C . GLU B 1 15 ? 21.047 -22.188 9.453 1 65.62 15 GLU B C 1
ATOM 2920 O O . GLU B 1 15 ? 20.594 -21.141 9.008 1 65.62 15 GLU B O 1
ATOM 2925 N N . ASP B 1 16 ? 20.812 -23.469 9.039 1 60.94 16 ASP B N 1
ATOM 2926 C CA . ASP B 1 16 ? 19.812 -23.672 7.988 1 60.94 16 ASP B CA 1
ATOM 2927 C C . ASP B 1 16 ? 19.031 -24.953 8.219 1 60.94 16 ASP B C 1
ATOM 2929 O O . ASP B 1 16 ? 19.484 -26.047 7.871 1 60.94 16 ASP B O 1
ATOM 2933 N N . PRO B 1 17 ? 17.906 -24.703 8.875 1 57.94 17 PRO B N 1
ATOM 2934 C CA . PRO B 1 17 ? 17.141 -25.891 9.25 1 57.94 17 PRO B CA 1
ATOM 2935 C C . PRO B 1 17 ? 16.594 -26.656 8.047 1 57.94 17 PRO B C 1
ATOM 2937 O O . PRO B 1 17 ? 16.062 -27.75 8.203 1 57.94 17 PRO B O 1
ATOM 2940 N N . PHE B 1 18 ? 16.922 -26.156 6.902 1 55.22 18 PHE B N 1
ATOM 2941 C CA . PHE B 1 18 ? 16.359 -26.781 5.719 1 55.22 18 PHE B CA 1
ATOM 2942 C C . PHE B 1 18 ? 17.406 -27.609 4.98 1 55.22 18 PHE B C 1
ATOM 2944 O O . PHE B 1 18 ? 17.125 -28.156 3.914 1 55.22 18 PHE B O 1
ATOM 2951 N N . ARG B 1 19 ? 18.578 -27.75 5.605 1 65.62 19 ARG B N 1
ATOM 2952 C CA . ARG B 1 19 ? 19.625 -28.562 4.996 1 65.62 19 ARG B CA 1
ATOM 2953 C C . ARG B 1 19 ? 19.25 -30.031 5 1 65.62 19 ARG B C 1
ATOM 2955 O O . ARG B 1 19 ? 18.781 -30.562 6.012 1 65.62 19 ARG B O 1
ATOM 2962 N N . THR B 1 20 ? 19.312 -30.656 3.789 1 64.94 20 THR B N 1
ATOM 2963 C CA . THR B 1 20 ? 19.078 -32.094 3.674 1 64.94 20 THR B CA 1
ATOM 2964 C C . THR B 1 20 ? 20.234 -32.875 4.285 1 64.94 20 THR B C 1
ATOM 2966 O O . THR B 1 20 ? 21.312 -32.312 4.535 1 64.94 20 THR B O 1
ATOM 2969 N N . GLN B 1 21 ? 19.859 -34.156 4.617 1 69 21 GLN B N 1
ATOM 2970 C CA . GLN B 1 21 ? 20.922 -35.031 5.125 1 69 21 GLN B CA 1
ATOM 2971 C C . GLN B 1 21 ? 22.094 -35.125 4.141 1 69 21 GLN B C 1
ATOM 2973 O O . GLN B 1 21 ? 23.25 -35.156 4.547 1 69 21 GLN B O 1
ATOM 2978 N N . GLN B 1 22 ? 21.688 -34.938 2.916 1 68.62 22 GLN B N 1
ATOM 2979 C CA . GLN B 1 22 ? 22.719 -35 1.891 1 68.62 22 GLN B CA 1
ATOM 2980 C C . GLN B 1 22 ? 23.578 -33.719 1.911 1 68.62 22 GLN B C 1
ATOM 2982 O O . GLN B 1 22 ? 24.797 -33.781 1.797 1 68.62 22 GLN B O 1
ATOM 2987 N N . GLU B 1 23 ? 22.953 -32.594 2.094 1 70.69 23 GLU B N 1
ATOM 2988 C CA . GLU B 1 23 ? 23.688 -31.328 2.191 1 70.69 23 GLU B CA 1
ATOM 2989 C C . GLU B 1 23 ? 24.609 -31.328 3.412 1 70.69 23 GLU B C 1
ATOM 2991 O O . GLU B 1 23 ? 25.75 -30.875 3.334 1 70.69 23 GLU B O 1
ATOM 2996 N N . LEU B 1 24 ? 24.094 -31.797 4.383 1 77 24 LEU B N 1
ATOM 2997 C CA . LEU B 1 24 ? 24.891 -31.906 5.602 1 77 24 LEU B CA 1
ATOM 2998 C C . LEU B 1 24 ? 26.078 -32.844 5.398 1 77 24 LEU B C 1
ATOM 3000 O O . LEU B 1 24 ? 27.188 -32.531 5.855 1 77 24 LEU B O 1
ATOM 3004 N N . ALA B 1 25 ? 25.797 -33.938 4.652 1 76.94 25 ALA B N 1
ATOM 3005 C CA . ALA B 1 25 ? 26.859 -34.906 4.352 1 76.94 25 ALA B CA 1
ATOM 3006 C C . ALA B 1 25 ? 27.984 -34.281 3.559 1 76.94 25 ALA B C 1
ATOM 3008 O O . ALA B 1 25 ? 29.156 -34.469 3.879 1 76.94 25 ALA B O 1
ATOM 3009 N N . VAL B 1 26 ? 27.594 -33.469 2.643 1 79.25 26 VAL B N 1
ATOM 3010 C CA . VAL B 1 26 ? 28.562 -32.781 1.796 1 79.25 26 VAL B CA 1
ATOM 3011 C C . VAL B 1 26 ? 29.344 -31.766 2.619 1 79.25 26 VAL B C 1
ATOM 3013 O O . VAL B 1 26 ? 30.562 -31.703 2.562 1 79.25 26 VAL B O 1
ATOM 3016 N N . LEU B 1 27 ? 28.625 -31.016 3.383 1 80.88 27 LEU B N 1
ATOM 3017 C CA . LEU B 1 27 ? 29.234 -29.953 4.164 1 80.88 27 LEU B CA 1
ATOM 3018 C C . LEU B 1 27 ? 30.172 -30.516 5.223 1 80.88 27 LEU B C 1
ATOM 3020 O O . LEU B 1 27 ? 31.188 -29.891 5.555 1 80.88 27 LEU B O 1
ATOM 3024 N N . MET B 1 28 ? 29.906 -31.703 5.613 1 84.38 28 MET B N 1
ATOM 3025 C CA . MET B 1 28 ? 30.672 -32.281 6.715 1 84.38 28 MET B CA 1
ATOM 3026 C C . MET B 1 28 ? 31.703 -33.281 6.199 1 84.38 28 MET B C 1
ATOM 3028 O O . MET B 1 28 ? 32.562 -33.75 6.957 1 84.38 28 MET B O 1
ATOM 3032 N N . GLY B 1 29 ? 31.562 -33.594 4.867 1 84.81 29 GLY B N 1
ATOM 3033 C CA . GLY B 1 29 ? 32.469 -34.562 4.281 1 84.81 29 GLY B CA 1
ATOM 3034 C C . GLY B 1 29 ? 32.25 -35.969 4.805 1 84.81 29 GLY B C 1
ATOM 3035 O O . GLY B 1 29 ? 33.219 -36.688 5.016 1 84.81 29 GLY B O 1
ATOM 3036 N N . ILE B 1 30 ? 31.141 -36.344 5.207 1 87.62 30 ILE B N 1
ATOM 3037 C CA . ILE B 1 30 ? 30.797 -37.656 5.684 1 87.62 30 ILE B CA 1
ATOM 3038 C C . ILE B 1 30 ? 29.656 -38.219 4.84 1 87.62 30 ILE B C 1
ATOM 3040 O O . ILE B 1 30 ? 29.078 -37.531 4 1 87.62 30 ILE B O 1
ATOM 3044 N N . SER B 1 31 ? 29.469 -39.5 5.008 1 81.06 31 SER B N 1
ATOM 3045 C CA . SER B 1 31 ? 28.406 -40.125 4.238 1 81.06 31 SER B CA 1
ATOM 3046 C C . SER B 1 31 ? 27.031 -39.688 4.727 1 81.06 31 SER B C 1
ATOM 3048 O O . SER B 1 31 ? 26.875 -39.281 5.883 1 81.06 31 SER B O 1
ATOM 3050 N N . ARG B 1 32 ? 26.078 -39.781 3.76 1 79.12 32 ARG B N 1
ATOM 3051 C CA . ARG B 1 32 ? 24.688 -39.469 4.113 1 79.12 32 ARG B CA 1
ATOM 3052 C C . ARG B 1 32 ? 24.203 -40.406 5.227 1 79.12 32 ARG B C 1
ATOM 3054 O O . ARG B 1 32 ? 23.469 -39.969 6.125 1 79.12 32 ARG B O 1
ATOM 3061 N N . SER B 1 33 ? 24.703 -41.562 5.164 1 81.06 33 SER B N 1
ATOM 3062 C CA . SER B 1 33 ? 24.297 -42.531 6.18 1 81.06 33 SER B CA 1
ATOM 3063 C C . SER B 1 33 ? 24.828 -42.156 7.555 1 81.06 33 SER B C 1
ATOM 3065 O O . SER B 1 33 ? 24.141 -42.312 8.562 1 81.06 33 SER B O 1
ATOM 3067 N N . THR B 1 34 ? 25.953 -41.625 7.633 1 84.75 34 THR B N 1
ATOM 3068 C CA . THR B 1 34 ? 26.531 -41.156 8.891 1 84.75 34 THR B CA 1
ATOM 3069 C C . THR B 1 34 ? 25.781 -39.969 9.422 1 84.75 34 THR B C 1
ATOM 3071 O O . THR B 1 34 ? 25.516 -39.875 10.625 1 84.75 34 THR B O 1
ATOM 3074 N N . VAL B 1 35 ? 25.438 -39.031 8.461 1 80.62 35 VAL B N 1
ATOM 3075 C CA . VAL B 1 35 ? 24.656 -37.875 8.883 1 80.62 35 VAL B CA 1
ATOM 3076 C C . VAL B 1 35 ? 23.328 -38.344 9.477 1 80.62 35 VAL B C 1
ATOM 3078 O O . VAL B 1 35 ? 22.906 -37.844 10.523 1 80.62 35 VAL B O 1
ATOM 3081 N N . ALA B 1 36 ? 22.75 -39.281 8.852 1 74.94 36 ALA B N 1
ATOM 3082 C CA . ALA B 1 36 ? 21.484 -39.844 9.336 1 74.94 36 ALA B CA 1
ATOM 3083 C C . ALA B 1 36 ? 21.641 -40.406 10.75 1 74.94 36 ALA B C 1
ATOM 3085 O O . ALA B 1 36 ? 20.781 -40.188 11.609 1 74.94 36 ALA B O 1
ATOM 3086 N N . SER B 1 37 ? 22.688 -41.031 10.961 1 80.5 37 SER B N 1
ATOM 3087 C CA . SER B 1 37 ? 22.969 -41.594 12.273 1 80.5 37 SER B CA 1
ATOM 3088 C C . SER B 1 37 ? 23.188 -40.531 13.32 1 80.5 37 SER B C 1
ATOM 3090 O O . SER B 1 37 ? 22.719 -40.656 14.453 1 80.5 37 SER B O 1
ATOM 3092 N N . LEU B 1 38 ? 23.844 -39.5 12.945 1 81.88 38 LEU B N 1
ATOM 3093 C CA . LEU B 1 38 ? 24.109 -38.375 13.852 1 81.88 38 LEU B CA 1
ATOM 3094 C C . LEU B 1 38 ? 22.812 -37.656 14.234 1 81.88 38 LEU B C 1
ATOM 3096 O O . LEU B 1 38 ? 22.609 -37.312 15.391 1 81.88 38 LEU B O 1
ATOM 3100 N N . ILE B 1 39 ? 21.969 -37.469 13.227 1 76.19 39 ILE B N 1
ATOM 3101 C CA . ILE B 1 39 ? 20.688 -36.812 13.453 1 76.19 39 ILE B CA 1
ATOM 3102 C C . ILE B 1 39 ? 19.828 -37.688 14.383 1 76.19 39 ILE B C 1
ATOM 3104 O O . ILE B 1 39 ? 19.203 -37.156 15.312 1 76.19 39 ILE B O 1
ATOM 3108 N N . SER B 1 40 ? 19.859 -38.938 14.102 1 74.06 40 SER B N 1
ATOM 3109 C CA . SER B 1 40 ? 19.172 -39.875 14.992 1 74.06 40 SER B CA 1
ATOM 3110 C C . SER B 1 40 ? 19.688 -39.781 16.422 1 74.06 40 SER B C 1
ATOM 3112 O O . SER B 1 40 ? 18.906 -39.781 17.375 1 74.06 40 SER B O 1
ATOM 3114 N N . SER B 1 41 ? 20.938 -39.656 16.516 1 78.94 41 SER B N 1
ATOM 3115 C CA . SER B 1 41 ? 21.562 -39.5 17.828 1 78.94 41 SER B CA 1
ATOM 3116 C C . SER B 1 41 ? 21.156 -38.188 18.5 1 78.94 41 SER B C 1
ATOM 3118 O O . SER B 1 41 ? 20.844 -38.188 19.703 1 78.94 41 SER B O 1
ATOM 3120 N N . LEU B 1 42 ? 21.156 -37.125 17.781 1 77.12 42 LEU B N 1
ATOM 3121 C CA . LEU B 1 42 ? 20.781 -35.812 18.312 1 77.12 42 LEU B CA 1
ATOM 3122 C C . LEU B 1 42 ? 19.328 -35.812 18.781 1 77.12 42 LEU B C 1
ATOM 3124 O O . LEU B 1 42 ? 18.984 -35.219 19.797 1 77.12 42 LEU B O 1
ATOM 3128 N N . MET B 1 43 ? 18.422 -36.531 18.016 1 70.81 43 MET B N 1
ATOM 3129 C CA . MET B 1 43 ? 17.016 -36.688 18.375 1 70.81 43 MET B CA 1
ATOM 3130 C C . MET B 1 43 ? 16.875 -37.469 19.672 1 70.81 43 MET B C 1
ATOM 3132 O O . MET B 1 43 ? 16.094 -37.094 20.547 1 70.81 43 MET B O 1
ATOM 3136 N N . GLN B 1 44 ? 17.656 -38.438 19.75 1 71.94 44 GLN B N 1
ATOM 3137 C CA . GLN B 1 44 ? 17.656 -39.25 20.953 1 71.94 44 GLN B CA 1
ATOM 3138 C C . GLN B 1 44 ? 18.125 -38.438 22.156 1 71.94 44 GLN B C 1
ATOM 3140 O O . GLN B 1 44 ? 17.656 -38.688 23.281 1 71.94 44 GLN B O 1
ATOM 3145 N N . LYS B 1 45 ? 18.938 -37.562 21.781 1 76 45 LYS B N 1
ATOM 3146 C CA . LYS B 1 45 ? 19.484 -36.75 22.859 1 76 45 LYS B CA 1
ATOM 3147 C C . LYS B 1 45 ? 18.625 -35.531 23.109 1 76 45 LYS B C 1
ATOM 3149 O O . LYS B 1 45 ? 19 -34.656 23.891 1 76 45 LYS B O 1
ATOM 3154 N N . HIS B 1 46 ? 17.516 -35.438 22.375 1 66.81 46 HIS B N 1
ATOM 3155 C CA . HIS B 1 46 ? 16.516 -34.375 22.469 1 66.81 46 HIS B CA 1
ATOM 3156 C C . HIS B 1 46 ? 17.141 -33.031 22.172 1 66.81 46 HIS B C 1
ATOM 3158 O O . HIS B 1 46 ? 16.734 -32 22.75 1 66.81 46 HIS B O 1
ATOM 3164 N N . GLN B 1 47 ? 18.188 -33.031 21.438 1 67.06 47 GLN B N 1
ATOM 3165 C CA . GLN B 1 47 ? 18.828 -31.781 21.016 1 67.06 47 GLN B CA 1
ATOM 3166 C C . GLN B 1 47 ? 18.25 -31.266 19.719 1 67.06 47 GLN B C 1
ATOM 3168 O O . GLN B 1 47 ? 18.453 -30.109 19.344 1 67.06 47 GLN B O 1
ATOM 3173 N N . LEU B 1 48 ? 18.109 -32.125 19.062 1 58.44 48 LEU B N 1
ATOM 3174 C CA . LEU B 1 48 ? 17.328 -31.828 17.875 1 58.44 48 LEU B CA 1
ATOM 3175 C C . LEU B 1 48 ? 15.906 -32.375 18.016 1 58.44 48 LEU B C 1
ATOM 3177 O O . LEU B 1 48 ? 15.703 -33.531 18.406 1 58.44 48 LEU B O 1
ATOM 3181 N N . ARG B 1 49 ? 15.141 -31.641 18.281 1 50.5 49 ARG B N 1
ATOM 3182 C CA . ARG B 1 49 ? 13.758 -32.094 18.297 1 50.5 49 ARG B CA 1
ATOM 3183 C C . ARG B 1 49 ? 13.367 -32.688 16.938 1 50.5 49 ARG B C 1
ATOM 3185 O O . ARG B 1 49 ? 13.617 -32.062 15.898 1 50.5 49 ARG B O 1
ATOM 3192 N N . GLY B 1 50 ? 13.43 -34.062 16.984 1 41.56 50 GLY B N 1
ATOM 3193 C CA . GLY B 1 50 ? 13.492 -35.062 15.945 1 41.56 50 GLY B CA 1
ATOM 3194 C C . GLY B 1 50 ? 12.797 -34.656 14.664 1 41.56 50 GLY B C 1
ATOM 3195 O O . GLY B 1 50 ? 13.25 -34.969 13.562 1 41.56 50 GLY B O 1
ATOM 3196 N N . ARG B 1 51 ? 11.445 -34.75 14.797 1 38.72 51 ARG B N 1
ATOM 3197 C CA . ARG B 1 51 ? 10.648 -35.125 13.633 1 38.72 51 ARG B CA 1
ATOM 3198 C C . ARG B 1 51 ? 10.867 -34.156 12.484 1 38.72 51 ARG B C 1
ATOM 3200 O O . ARG B 1 51 ? 10.633 -34.5 11.32 1 38.72 51 ARG B O 1
ATOM 3207 N N . ALA B 1 52 ? 11.172 -33.062 12.758 1 38.25 52 ALA B N 1
ATOM 3208 C CA . ALA B 1 52 ? 11.18 -32.094 11.664 1 38.25 52 ALA B CA 1
ATOM 3209 C C . ALA B 1 52 ? 12.383 -32.312 10.75 1 38.25 52 ALA B C 1
ATOM 3211 O O . ALA B 1 52 ? 12.281 -32.156 9.523 1 38.25 52 ALA B O 1
ATOM 3212 N N . TYR B 1 53 ? 13.672 -32.531 11.258 1 39.56 53 TYR B N 1
ATOM 3213 C CA . TYR B 1 53 ? 14.852 -32.75 10.43 1 39.56 53 TYR B CA 1
ATOM 3214 C C . TYR B 1 53 ? 14.836 -34.156 9.82 1 39.56 53 TYR B C 1
ATOM 3216 O O . TYR B 1 53 ? 15.312 -34.344 8.703 1 39.56 53 TYR B O 1
ATOM 3224 N N . ILE B 1 54 ? 14.938 -35.219 10.664 1 37.09 54 ILE B N 1
ATOM 3225 C CA . ILE B 1 54 ? 15 -36.562 10.102 1 37.09 54 ILE B CA 1
ATOM 3226 C C . ILE B 1 54 ? 14.008 -36.688 8.945 1 37.09 54 ILE B C 1
ATOM 3228 O O . ILE B 1 54 ? 14.344 -37.188 7.879 1 37.09 54 ILE B O 1
ATOM 3232 N N . LEU B 1 55 ? 12.789 -36.969 9.352 1 35.75 55 LEU B N 1
ATOM 3233 C CA . LEU B 1 55 ? 11.703 -37.438 8.508 1 35.75 55 LEU B CA 1
ATOM 3234 C C . LEU B 1 55 ? 11.469 -36.5 7.328 1 35.75 55 LEU B C 1
ATOM 3236 O O . LEU B 1 55 ? 11.086 -36.969 6.246 1 35.75 55 LEU B O 1
ATOM 3240 N N . ASN B 1 56 ? 10.922 -35.406 7.609 1 39.31 56 ASN B N 1
ATOM 3241 C CA . ASN B 1 56 ? 10.117 -34.844 6.523 1 39.31 56 ASN B CA 1
ATOM 3242 C C . ASN B 1 56 ? 10.992 -34.438 5.336 1 39.31 56 ASN B C 1
ATOM 3244 O O . ASN B 1 56 ? 11.672 -33.406 5.383 1 39.31 56 ASN B O 1
ATOM 3248 N N . GLU B 1 57 ? 11.828 -35.344 4.82 1 45.53 57 GLU B N 1
ATOM 3249 C CA . GLU B 1 57 ? 12.227 -35.156 3.43 1 45.53 57 GLU B CA 1
ATOM 3250 C C . GLU B 1 57 ? 11.297 -34.188 2.719 1 45.53 57 GLU B C 1
ATOM 3252 O O . GLU B 1 57 ? 10.375 -34.594 2.014 1 45.53 57 GLU B O 1
ATOM 3257 N N . ALA B 1 58 ? 11.008 -33.375 3.408 1 53.97 58 ALA B N 1
ATOM 3258 C CA . ALA B 1 58 ? 10.062 -32.438 2.814 1 53.97 58 ALA B CA 1
ATOM 3259 C C . ALA B 1 58 ? 10.453 -32.094 1.377 1 53.97 58 ALA B C 1
ATOM 3261 O O . ALA B 1 58 ? 11.633 -31.875 1.079 1 53.97 58 ALA B O 1
ATOM 3262 N N . ARG B 1 59 ? 9.695 -32.75 0.413 1 69.38 59 ARG B N 1
ATOM 3263 C CA . ARG B 1 59 ? 9.844 -32.375 -0.993 1 69.38 59 ARG B CA 1
ATOM 3264 C C . ARG B 1 59 ? 10.234 -30.922 -1.14 1 69.38 59 ARG B C 1
ATOM 3266 O O . ARG B 1 59 ? 9.719 -30.062 -0.422 1 69.38 59 ARG B O 1
ATOM 3273 N N . ARG B 1 60 ? 11.445 -30.844 -1.769 1 85.19 60 ARG B N 1
ATOM 3274 C CA . ARG B 1 60 ? 11.859 -29.484 -2.148 1 85.19 60 ARG B CA 1
ATOM 3275 C C . ARG B 1 60 ? 11.055 -28.984 -3.346 1 85.19 60 ARG B C 1
ATOM 3277 O O . ARG B 1 60 ? 11.367 -29.328 -4.492 1 85.19 60 ARG B O 1
ATOM 3284 N N . ILE B 1 61 ? 9.977 -28.328 -3.049 1 96.5 61 ILE B N 1
ATOM 3285 C CA . ILE B 1 61 ? 9.156 -27.75 -4.109 1 96.5 61 ILE B CA 1
ATOM 3286 C C . ILE B 1 61 ? 9.5 -26.281 -4.289 1 96.5 61 ILE B C 1
ATOM 3288 O O . ILE B 1 61 ? 9.453 -25.5 -3.332 1 96.5 61 ILE B O 1
ATOM 3292 N N . TYR B 1 62 ? 9.984 -25.891 -5.469 1 98.25 62 TYR B N 1
ATOM 3293 C CA . TYR B 1 62 ? 10.281 -24.5 -5.77 1 98.25 62 TYR B CA 1
ATOM 3294 C C . TYR B 1 62 ? 9.18 -23.891 -6.625 1 98.25 62 TYR B C 1
ATOM 3296 O O . TYR B 1 62 ? 8.867 -24.391 -7.707 1 98.25 62 TYR B O 1
ATOM 3304 N N . CYS B 1 63 ? 8.555 -22.922 -6.09 1 98.81 63 CYS B N 1
ATOM 3305 C CA . CYS B 1 63 ? 7.676 -22.047 -6.863 1 98.81 63 CYS B CA 1
ATOM 3306 C C . CYS B 1 63 ? 8.414 -20.797 -7.324 1 98.81 63 CYS B C 1
ATOM 3308 O O . CYS B 1 63 ? 8.93 -20.031 -6.504 1 98.81 63 CYS B O 1
ATOM 3310 N N . ILE B 1 64 ? 8.484 -20.578 -8.617 1 98.88 64 ILE B N 1
ATOM 3311 C CA . ILE B 1 64 ? 9.305 -19.5 -9.188 1 98.88 64 ILE B CA 1
ATOM 3312 C C . ILE B 1 64 ? 8.438 -18.594 -10.062 1 98.88 64 ILE B C 1
ATOM 3314 O O . ILE B 1 64 ? 7.906 -19.031 -11.086 1 98.88 64 ILE B O 1
ATOM 3318 N N . GLY B 1 65 ? 8.258 -17.391 -9.664 1 98.69 65 GLY B N 1
ATOM 3319 C CA . GLY B 1 65 ? 7.422 -16.516 -10.469 1 98.69 65 GLY B CA 1
ATOM 3320 C C . GLY B 1 65 ? 6.941 -15.297 -9.711 1 98.69 65 GLY B C 1
ATOM 3321 O O . GLY B 1 65 ? 7.68 -14.734 -8.898 1 98.69 65 GLY B O 1
ATOM 3322 N N . GLY B 1 66 ? 5.754 -14.844 -10.062 1 97.88 66 GLY B N 1
ATOM 3323 C CA . GLY B 1 66 ? 5.324 -13.508 -9.656 1 97.88 66 GLY B CA 1
ATOM 3324 C C . GLY B 1 66 ? 4.617 -13.492 -8.312 1 97.88 66 GLY B C 1
ATOM 3325 O O . GLY B 1 66 ? 3.916 -14.445 -7.965 1 97.88 66 GLY B O 1
ATOM 3326 N N . MET B 1 67 ? 4.789 -12.43 -7.559 1 97.56 67 MET B N 1
ATOM 3327 C CA . MET B 1 67 ? 3.99 -11.984 -6.418 1 97.56 67 MET B CA 1
ATOM 3328 C C . MET B 1 67 ? 3.674 -10.492 -6.527 1 97.56 67 MET B C 1
ATOM 3330 O O . MET B 1 67 ? 4.492 -9.719 -7.02 1 97.56 67 MET B O 1
ATOM 3334 N N . ASN B 1 68 ? 2.498 -10.156 -6.176 1 96.06 68 ASN B N 1
ATOM 3335 C CA . ASN B 1 68 ? 2.164 -8.742 -6.316 1 96.06 68 ASN B CA 1
ATOM 3336 C C . ASN B 1 68 ? 1.071 -8.328 -5.336 1 96.06 68 ASN B C 1
ATOM 3338 O O . ASN B 1 68 ? 0.464 -9.172 -4.68 1 96.06 68 ASN B O 1
ATOM 3342 N N . ILE B 1 69 ? 0.897 -7 -5.176 1 94.38 69 ILE B N 1
ATOM 3343 C CA . ILE B 1 69 ? -0.225 -6.395 -4.469 1 94.38 69 ILE B CA 1
ATOM 3344 C C . ILE B 1 69 ? -1.333 -6.047 -5.461 1 94.38 69 ILE B C 1
ATOM 3346 O O . ILE B 1 69 ? -1.074 -5.438 -6.5 1 94.38 69 ILE B O 1
ATOM 3350 N N . ASP B 1 70 ? -2.463 -6.496 -5.109 1 92.62 70 ASP B N 1
ATOM 3351 C CA . ASP B 1 70 ? -3.65 -6.133 -5.875 1 92.62 70 ASP B CA 1
ATOM 3352 C C . ASP B 1 70 ? -4.492 -5.102 -5.129 1 92.62 70 ASP B C 1
ATOM 3354 O O . ASP B 1 70 ? -4.883 -5.328 -3.982 1 92.62 70 ASP B O 1
ATOM 3358 N N . ARG B 1 71 ? -4.762 -3.996 -5.805 1 90.94 71 ARG B N 1
ATOM 3359 C CA . ARG B 1 71 ? -5.629 -2.965 -5.246 1 90.94 71 ARG B CA 1
ATOM 3360 C C . ARG B 1 71 ? -6.883 -2.783 -6.094 1 90.94 71 ARG B C 1
ATOM 3362 O O . ARG B 1 71 ? -6.816 -2.801 -7.324 1 90.94 71 ARG B O 1
ATOM 3369 N N . LYS B 1 72 ? -7.996 -2.648 -5.426 1 90.62 72 LYS B N 1
ATOM 3370 C CA . LYS B 1 72 ? -9.25 -2.305 -6.086 1 90.62 72 LYS B CA 1
ATOM 3371 C C . LYS B 1 72 ? -9.789 -0.969 -5.582 1 90.62 72 LYS B C 1
A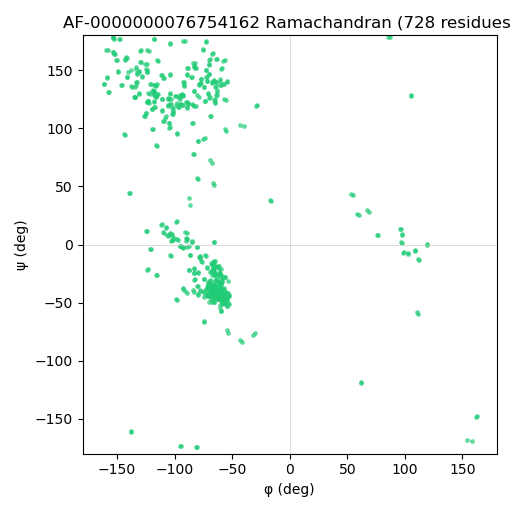TOM 3373 O O . LYS B 1 72 ? -9.961 -0.775 -4.375 1 90.62 72 LYS B O 1
ATOM 3378 N N . PHE B 1 73 ? -10 -0.027 -6.52 1 93.62 73 PHE B N 1
ATOM 3379 C CA . PHE B 1 73 ? -10.656 1.244 -6.246 1 93.62 73 PHE B CA 1
ATOM 3380 C C . PHE B 1 73 ? -12.07 1.253 -6.812 1 93.62 73 PHE B C 1
ATOM 3382 O O . PHE B 1 73 ? -12.266 1.046 -8.008 1 93.62 73 PHE B O 1
ATOM 3389 N N . ARG B 1 74 ? -12.992 1.426 -5.988 1 93.12 74 ARG B N 1
ATOM 3390 C CA . ARG B 1 74 ? -14.375 1.527 -6.438 1 93.12 74 ARG B CA 1
ATOM 3391 C C . ARG B 1 74 ? -14.852 2.973 -6.406 1 93.12 74 ARG B C 1
ATOM 3393 O O . ARG B 1 74 ? -14.891 3.598 -5.344 1 93.12 74 ARG B O 1
ATOM 3400 N N . LEU B 1 75 ? -15.266 3.514 -7.504 1 93.75 75 LEU B N 1
ATOM 3401 C CA . 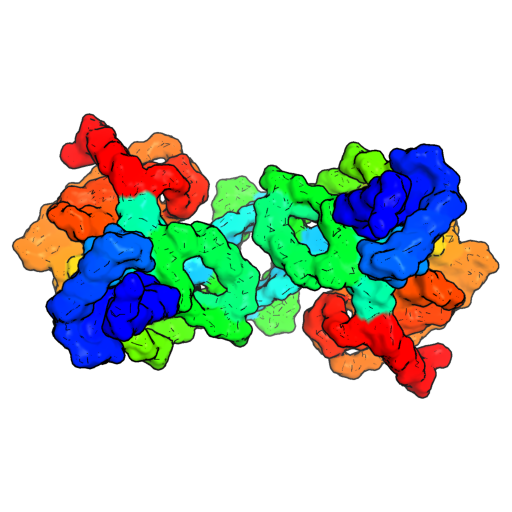LEU B 1 75 ? -15.719 4.891 -7.645 1 93.75 75 LEU B CA 1
ATOM 3402 C C . LEU B 1 75 ? -17.109 5.074 -7.035 1 93.75 75 LEU B C 1
ATOM 3404 O O . LEU B 1 75 ? -17.953 4.188 -7.148 1 93.75 75 LEU B O 1
ATOM 3408 N N . THR B 1 76 ? -17.312 6.211 -6.234 1 88.94 76 THR B N 1
ATOM 3409 C CA . THR B 1 76 ? -18.641 6.609 -5.773 1 88.94 76 THR B CA 1
ATOM 3410 C C . THR B 1 76 ? -19.328 7.496 -6.805 1 88.94 76 THR B C 1
ATOM 3412 O O . THR B 1 76 ? -20.391 8.055 -6.539 1 88.94 76 THR B O 1
ATOM 3415 N N . GLY B 1 77 ? -19.312 7.367 -8.07 1 88.12 77 GLY B N 1
ATOM 3416 C CA . GLY B 1 77 ? -19.859 8.125 -9.188 1 88.12 77 GLY B CA 1
ATOM 3417 C C . GLY B 1 77 ? -19.078 7.949 -10.469 1 88.12 77 GLY B C 1
ATOM 3418 O O . GLY B 1 77 ? -18.234 7.051 -10.57 1 88.12 77 GLY B O 1
ATOM 3419 N N . ALA B 1 78 ? -19.406 8.82 -11.43 1 90 78 ALA B N 1
ATOM 3420 C CA . ALA B 1 78 ? -18.734 8.727 -12.719 1 90 78 ALA B CA 1
ATOM 3421 C C . ALA B 1 78 ? -17.281 9.203 -12.617 1 90 78 ALA B C 1
ATOM 3423 O O . ALA B 1 78 ? -16.984 10.164 -11.906 1 90 78 ALA B O 1
ATOM 3424 N N . ILE B 1 79 ? -16.438 8.492 -13.305 1 91.62 79 ILE B N 1
ATOM 3425 C CA . ILE B 1 79 ? -15.031 8.852 -13.328 1 91.62 79 ILE B CA 1
ATOM 3426 C C . ILE B 1 79 ? -14.859 10.227 -13.984 1 91.62 79 ILE B C 1
ATOM 3428 O O . ILE B 1 79 ? -15.492 10.516 -15 1 91.62 79 ILE B O 1
ATOM 3432 N N . GLN B 1 80 ? -14.18 11.102 -13.352 1 89.88 80 GLN B N 1
ATOM 3433 C CA . GLN B 1 80 ? -13.883 12.43 -13.891 1 89.88 80 GLN B CA 1
ATOM 3434 C C . GLN B 1 80 ? -12.375 12.617 -14.086 1 89.88 80 GLN B C 1
ATOM 3436 O O . GLN B 1 80 ? -11.602 12.477 -13.148 1 89.88 80 GLN B O 1
ATOM 3441 N N . PHE B 1 81 ? -11.969 13.023 -15.297 1 88.25 81 PHE B N 1
ATOM 3442 C CA . PHE B 1 81 ? -10.562 13.234 -15.617 1 88.25 81 PHE B CA 1
ATOM 3443 C C . PHE B 1 81 ? -10.094 14.594 -15.117 1 88.25 81 PHE B C 1
ATOM 3445 O O . PHE B 1 81 ? -10.891 15.531 -15 1 88.25 81 PHE B O 1
ATOM 3452 N N . GLY B 1 82 ? -8.805 14.656 -14.828 1 83.31 82 GLY B N 1
ATOM 3453 C CA . GLY B 1 82 ? -8.18 15.914 -14.469 1 83.31 82 GLY B CA 1
ATOM 3454 C C . GLY B 1 82 ? -8.492 16.359 -13.047 1 83.31 82 GLY B C 1
ATOM 3455 O O . GLY B 1 82 ? -8.242 17.5 -12.68 1 83.31 82 GLY B O 1
ATOM 3456 N N . THR B 1 83 ? -9.133 15.492 -12.281 1 84.19 83 THR B N 1
ATOM 3457 C CA . THR B 1 83 ? -9.492 15.852 -10.914 1 84.19 83 THR B CA 1
ATOM 3458 C C . THR B 1 83 ? -9.477 14.625 -10.008 1 84.19 83 THR B C 1
ATOM 3460 O O . THR B 1 83 ? -9.18 13.516 -10.461 1 84.19 83 THR B O 1
ATOM 3463 N N . SER B 1 84 ? -9.719 14.875 -8.75 1 87.06 84 SER B N 1
ATOM 3464 C CA . SER B 1 84 ? -9.789 13.805 -7.762 1 87.06 84 SER B CA 1
ATOM 3465 C C . SER B 1 84 ? -11.164 13.156 -7.738 1 87.06 84 SER B C 1
ATOM 3467 O O . SER B 1 84 ? -12.188 13.852 -7.793 1 87.06 84 SER B O 1
ATOM 3469 N N . ASN B 1 85 ? -11.234 11.844 -7.758 1 92.12 85 ASN B N 1
ATOM 3470 C CA . ASN B 1 85 ? -12.461 11.062 -7.684 1 92.12 85 ASN B CA 1
ATOM 3471 C C . ASN B 1 85 ? -12.562 10.305 -6.363 1 92.12 85 ASN B C 1
ATOM 3473 O O . ASN B 1 85 ? -11.625 9.594 -5.977 1 92.12 85 ASN B O 1
ATOM 3477 N N . PRO B 1 86 ? -13.664 10.516 -5.668 1 91.38 86 PRO B N 1
ATOM 3478 C CA . PRO B 1 86 ? -13.828 9.727 -4.445 1 91.38 86 PRO B CA 1
ATOM 3479 C C . PRO B 1 86 ? -13.953 8.227 -4.723 1 91.38 86 PRO B C 1
ATOM 3481 O O . PRO B 1 86 ? -14.625 7.824 -5.672 1 91.38 86 PRO B O 1
ATOM 3484 N N . VAL B 1 87 ? -13.242 7.422 -3.912 1 94.06 87 VAL B N 1
ATOM 3485 C CA . VAL B 1 87 ? -13.273 5.973 -4.078 1 94.06 87 VAL B CA 1
ATOM 3486 C C . VAL B 1 87 ? -13.258 5.297 -2.709 1 94.06 87 VAL B C 1
ATOM 3488 O O . VAL B 1 87 ? -12.961 5.934 -1.697 1 94.06 87 VAL B O 1
ATOM 3491 N N . THR B 1 88 ? -13.664 4.07 -2.732 1 90.69 88 THR B N 1
ATOM 3492 C CA . THR B 1 88 ? -13.266 3.127 -1.694 1 90.69 88 THR B CA 1
ATOM 3493 C C . THR B 1 88 ? -12.195 2.174 -2.209 1 90.69 88 THR B C 1
ATOM 3495 O O . THR B 1 88 ? -12.172 1.842 -3.396 1 90.69 88 THR B O 1
ATOM 3498 N N . SER B 1 89 ? -11.312 1.794 -1.302 1 89.88 89 SER B N 1
ATOM 3499 C CA . SER B 1 89 ? -10.203 0.964 -1.759 1 89.88 89 SER B CA 1
ATOM 3500 C C . SER B 1 89 ? -10.07 -0.298 -0.914 1 89.88 89 SER B C 1
ATOM 3502 O O . SER B 1 89 ? -10.375 -0.286 0.281 1 89.88 89 SER B O 1
ATOM 3504 N N . THR B 1 90 ? -9.688 -1.368 -1.575 1 84.81 90 THR B N 1
ATOM 3505 C CA . THR B 1 90 ? -9.336 -2.613 -0.904 1 84.81 90 THR B CA 1
ATOM 3506 C C . THR B 1 90 ? -8 -3.148 -1.423 1 84.81 90 THR B C 1
ATOM 3508 O O . THR B 1 90 ? -7.602 -2.844 -2.547 1 84.81 90 THR B O 1
ATOM 3511 N N . LEU B 1 91 ? -7.297 -3.832 -0.523 1 86.81 91 LEU B N 1
ATOM 3512 C CA . LEU B 1 91 ? -5.988 -4.387 -0.848 1 86.81 91 LEU B CA 1
ATOM 3513 C C . LEU B 1 91 ? -5.977 -5.902 -0.656 1 86.81 91 LEU B C 1
ATOM 3515 O O . LEU B 1 91 ? -6.582 -6.414 0.288 1 86.81 91 LEU B O 1
ATOM 3519 N N . SER B 1 92 ? -5.359 -6.652 -1.564 1 88.12 92 SER B N 1
ATOM 3520 C CA . SER B 1 92 ? -5.113 -8.086 -1.419 1 88.12 92 SER B CA 1
ATOM 3521 C C . SER B 1 92 ? -3.762 -8.469 -2.008 1 88.12 92 SER B C 1
ATOM 3523 O O . SER B 1 92 ? -3.146 -7.691 -2.736 1 88.12 92 SER B O 1
ATOM 3525 N N . VAL B 1 93 ? -3.262 -9.594 -1.571 1 93.69 93 VAL B N 1
ATOM 3526 C CA . VAL B 1 93 ? -2.014 -10.125 -2.115 1 93.69 93 VAL B CA 1
ATOM 3527 C C . VAL B 1 93 ? -2.316 -11.062 -3.277 1 93.69 93 VAL B C 1
ATOM 3529 O O . VAL B 1 93 ? -3.279 -11.836 -3.227 1 93.69 93 VAL B O 1
ATOM 3532 N N . GLY B 1 94 ? -1.505 -10.898 -4.34 1 95.44 94 GLY B N 1
ATOM 3533 C CA . GLY B 1 94 ? -1.725 -11.727 -5.52 1 95.44 94 GLY B CA 1
ATOM 3534 C C . GLY B 1 94 ? -0.439 -12.25 -6.129 1 95.44 94 GLY B C 1
ATOM 3535 O O . GLY B 1 94 ? 0.579 -12.359 -5.441 1 95.44 94 GLY B O 1
ATOM 3536 N N . GLY B 1 95 ? -0.597 -12.641 -7.383 1 96.19 95 GLY B N 1
ATOM 3537 C CA . GLY B 1 95 ? 0.452 -13.344 -8.109 1 96.19 95 GLY B CA 1
ATOM 3538 C C . GLY B 1 95 ? 0.173 -14.828 -8.273 1 96.19 95 GLY B C 1
ATOM 3539 O O . GLY B 1 95 ? -0.066 -15.531 -7.293 1 96.19 95 GLY B O 1
ATOM 3540 N N . VAL B 1 96 ? 0.275 -15.18 -9.453 1 97 96 VAL B N 1
ATOM 3541 C CA . VAL B 1 96 ? -0.122 -16.547 -9.773 1 97 96 VAL B CA 1
ATOM 3542 C C . VAL B 1 96 ? 0.722 -17.531 -8.969 1 97 96 VAL B C 1
ATOM 3544 O O . VAL B 1 96 ? 0.188 -18.312 -8.18 1 97 96 VAL B O 1
ATOM 3547 N N . VAL B 1 97 ? 1.995 -17.5 -9.07 1 98.06 97 VAL B N 1
ATOM 3548 C CA . VAL B 1 97 ? 2.863 -18.484 -8.43 1 98.06 97 VAL B CA 1
ATOM 3549 C C . VAL B 1 97 ? 2.816 -18.297 -6.914 1 98.06 97 VAL B C 1
ATOM 3551 O O . VAL B 1 97 ? 2.889 -19.281 -6.164 1 98.06 97 VAL B O 1
ATOM 3554 N N . ARG B 1 98 ? 2.762 -17.078 -6.449 1 98.38 98 ARG B N 1
ATOM 3555 C CA . ARG B 1 98 ? 2.619 -16.859 -5.016 1 98.38 98 ARG B CA 1
ATOM 3556 C C . ARG B 1 98 ? 1.343 -17.5 -4.484 1 98.38 98 ARG B C 1
ATOM 3558 O O . ARG B 1 98 ? 1.36 -18.156 -3.439 1 98.38 98 ARG B O 1
ATOM 3565 N N . ASN B 1 99 ? 0.232 -17.281 -5.176 1 98.19 99 ASN B N 1
ATOM 3566 C CA . ASN B 1 99 ? -1.034 -17.891 -4.773 1 98.19 99 ASN B CA 1
ATOM 3567 C C . ASN B 1 99 ? -0.952 -19.422 -4.766 1 98.19 99 ASN B C 1
ATOM 3569 O O . ASN B 1 99 ? -1.435 -20.062 -3.832 1 98.19 99 ASN B O 1
ATOM 3573 N N . VAL B 1 100 ? -0.357 -19.938 -5.785 1 98.81 100 VAL B N 1
ATOM 3574 C CA . VAL B 1 100 ? -0.192 -21.391 -5.867 1 98.81 100 VAL B CA 1
ATOM 3575 C C . VAL B 1 100 ? 0.663 -21.875 -4.703 1 98.81 100 VAL B C 1
ATOM 3577 O O . VAL B 1 100 ? 0.323 -22.875 -4.047 1 98.81 100 VAL B O 1
ATOM 3580 N N . ALA B 1 101 ? 1.742 -21.156 -4.422 1 98.69 101 ALA B N 1
ATOM 3581 C CA . ALA B 1 101 ? 2.635 -21.516 -3.318 1 98.69 101 ALA B CA 1
ATOM 3582 C C . ALA B 1 101 ? 1.891 -21.5 -1.985 1 98.69 101 ALA B C 1
ATOM 3584 O O . ALA B 1 101 ? 2.025 -22.438 -1.185 1 98.69 101 ALA B O 1
ATOM 3585 N N . GLU B 1 102 ? 1.124 -20.484 -1.77 1 98.44 102 GLU B N 1
ATOM 3586 C CA . GLU B 1 102 ? 0.39 -20.422 -0.51 1 98.44 102 GLU B CA 1
ATOM 3587 C C . GLU B 1 102 ? -0.625 -21.547 -0.397 1 98.44 102 GLU B C 1
ATOM 3589 O O . GLU B 1 102 ? -0.792 -22.141 0.674 1 98.44 102 GLU B O 1
ATOM 3594 N N . ASN B 1 103 ? -1.368 -21.812 -1.502 1 98.75 103 ASN B N 1
ATOM 3595 C CA . ASN B 1 103 ? -2.277 -22.953 -1.492 1 98.75 103 ASN B CA 1
ATOM 3596 C C . ASN B 1 103 ? -1.56 -24.25 -1.09 1 98.75 103 ASN B C 1
ATOM 3598 O O . ASN B 1 103 ? -2.012 -24.953 -0.194 1 98.75 103 ASN B O 1
ATOM 3602 N N . LEU B 1 104 ? -0.456 -24.516 -1.728 1 98.5 104 LEU B N 1
ATOM 3603 C CA . LEU B 1 104 ? 0.292 -25.734 -1.467 1 98.5 104 LEU B CA 1
ATOM 3604 C C . LEU B 1 104 ? 0.81 -25.766 -0.032 1 98.5 104 LEU B C 1
ATOM 3606 O O . LEU B 1 104 ? 0.792 -26.812 0.62 1 98.5 104 LEU B O 1
ATOM 3610 N N . GLY B 1 105 ? 1.296 -24.609 0.404 1 97.31 105 GLY B N 1
ATOM 3611 C CA . GLY B 1 105 ? 1.705 -24.516 1.796 1 97.31 105 GLY B CA 1
ATOM 3612 C C . GLY B 1 105 ? 0.589 -24.844 2.77 1 97.31 105 GLY B C 1
ATOM 3613 O O . GLY B 1 105 ? 0.792 -25.609 3.717 1 97.31 105 GLY B O 1
ATOM 3614 N N . ARG B 1 106 ? -0.584 -24.281 2.562 1 96.81 106 ARG B N 1
ATOM 3615 C CA . ARG B 1 106 ? -1.745 -24.562 3.402 1 96.81 106 ARG B CA 1
ATOM 3616 C C . ARG B 1 106 ? -2.127 -26.047 3.34 1 96.81 106 ARG B C 1
ATOM 3618 O O . ARG B 1 106 ? -2.639 -26.594 4.312 1 96.81 106 ARG B O 1
ATOM 3625 N N . LEU B 1 107 ? -1.794 -26.656 2.234 1 97.12 107 LEU B N 1
ATOM 3626 C CA . LEU B 1 107 ? -2.084 -28.078 2.049 1 97.12 107 LEU B CA 1
ATOM 3627 C C . LEU B 1 107 ? -0.986 -28.938 2.654 1 97.12 107 LEU B C 1
ATOM 3629 O O . LEU B 1 107 ? -0.967 -30.156 2.457 1 97.12 107 LEU B O 1
ATOM 3633 N N . GLY B 1 108 ? 0.01 -28.375 3.287 1 92.94 108 GLY B N 1
ATOM 3634 C CA . GLY B 1 108 ? 0.995 -29.094 4.074 1 92.94 108 GLY B CA 1
ATOM 3635 C C . GLY B 1 108 ? 2.279 -29.375 3.314 1 92.94 108 GLY B C 1
ATOM 3636 O O . GLY B 1 108 ? 3.129 -30.141 3.779 1 92.94 108 GLY B O 1
ATOM 3637 N N . GLN B 1 109 ? 2.438 -28.797 2.146 1 94.25 109 GLN B N 1
ATOM 3638 C CA . GLN B 1 109 ? 3.658 -28.984 1.375 1 94.25 109 GLN B CA 1
ATOM 3639 C C . GLN B 1 109 ? 4.738 -28 1.786 1 94.25 109 GLN B C 1
ATOM 3641 O O . GLN B 1 109 ? 4.438 -26.859 2.139 1 94.25 109 GLN B O 1
ATOM 3646 N N . SER B 1 110 ? 5.945 -28.422 1.777 1 92.38 110 SER B N 1
ATOM 3647 C CA . SER B 1 110 ? 7.078 -27.531 2 1 92.38 110 SER B CA 1
ATOM 3648 C C . SER B 1 110 ? 7.492 -26.828 0.711 1 92.38 110 SER B C 1
ATOM 3650 O O . SER B 1 110 ? 8.133 -27.438 -0.153 1 92.38 110 SER B O 1
ATOM 3652 N N . VAL B 1 111 ? 7.148 -25.562 0.599 1 96.44 111 VAL B N 1
ATOM 3653 C CA . VAL B 1 111 ? 7.332 -24.828 -0.648 1 96.44 111 VAL B CA 1
ATOM 3654 C C . VAL B 1 111 ? 8.297 -23.656 -0.427 1 96.44 111 VAL B C 1
ATOM 3656 O O . VAL B 1 111 ? 8.188 -22.938 0.57 1 96.44 111 VAL B O 1
ATOM 3659 N N . GLN B 1 112 ? 9.258 -23.516 -1.286 1 96.81 112 GLN B N 1
ATOM 3660 C CA . GLN B 1 112 ? 10.117 -22.344 -1.34 1 96.81 112 GLN B CA 1
ATOM 3661 C C . GLN B 1 112 ? 9.742 -21.438 -2.508 1 96.81 112 GLN B C 1
ATOM 3663 O O . GLN B 1 112 ? 9.57 -21.906 -3.635 1 96.81 112 GLN B O 1
ATOM 3668 N N . LEU B 1 113 ? 9.594 -20.172 -2.18 1 98.38 113 LEU B N 1
ATOM 3669 C CA . LEU B 1 113 ? 9.258 -19.203 -3.219 1 98.38 113 LEU B CA 1
ATOM 3670 C C . LEU B 1 113 ? 10.508 -18.469 -3.689 1 98.38 113 LEU B C 1
ATOM 3672 O O . LEU B 1 113 ? 11.25 -17.906 -2.877 1 98.38 113 LEU B O 1
ATOM 3676 N N . LEU B 1 114 ? 10.812 -18.578 -4.961 1 98.62 114 LEU B N 1
ATOM 3677 C CA . LEU B 1 114 ? 11.805 -17.734 -5.605 1 98.62 114 LEU B CA 1
ATOM 3678 C C . LEU B 1 114 ? 11.125 -16.625 -6.418 1 98.62 114 LEU B C 1
ATOM 3680 O O . LEU B 1 114 ? 10.398 -16.906 -7.367 1 98.62 114 LEU B O 1
ATOM 3684 N N . SER B 1 115 ? 11.273 -15.438 -5.984 1 98.75 115 SER B N 1
ATOM 3685 C CA . SER B 1 115 ? 10.688 -14.258 -6.605 1 98.75 115 SER B CA 1
ATOM 3686 C C . SER B 1 115 ? 11.508 -13.008 -6.312 1 98.75 115 SER B C 1
ATOM 3688 O O . SER B 1 115 ? 12.594 -13.094 -5.738 1 98.75 115 SER B O 1
ATOM 3690 N N . VAL B 1 116 ? 11.039 -11.867 -6.887 1 98.62 116 VAL B N 1
ATOM 3691 C CA . VAL B 1 116 ? 11.711 -10.586 -6.676 1 98.62 116 VAL B CA 1
ATOM 3692 C C . VAL B 1 116 ? 10.727 -9.57 -6.102 1 98.62 116 VAL B C 1
ATOM 3694 O O . VAL B 1 116 ? 9.523 -9.664 -6.336 1 98.62 116 VAL B O 1
ATOM 3697 N N . ALA B 1 117 ? 11.219 -8.68 -5.305 1 97.81 117 ALA B N 1
ATOM 3698 C CA . ALA B 1 117 ? 10.43 -7.605 -4.707 1 97.81 117 ALA B CA 1
ATOM 3699 C C . ALA B 1 117 ? 11.289 -6.371 -4.453 1 97.81 117 ALA B C 1
ATOM 3701 O O . ALA B 1 117 ? 12.523 -6.445 -4.488 1 97.81 117 ALA B O 1
ATOM 3702 N N . GLY B 1 118 ? 10.641 -5.258 -4.336 1 94.62 118 GLY B N 1
ATOM 3703 C CA . GLY B 1 118 ? 11.336 -4.07 -3.879 1 94.62 118 GLY B CA 1
ATOM 3704 C C . GLY B 1 118 ? 11.625 -4.082 -2.389 1 94.62 118 GLY B C 1
ATOM 3705 O O . GLY B 1 118 ? 11.211 -5.004 -1.682 1 94.62 118 GLY B O 1
ATOM 3706 N N . LEU B 1 119 ? 12.477 -3.145 -1.953 1 90.25 119 LEU B N 1
ATOM 3707 C CA . LEU B 1 119 ? 12.609 -2.854 -0.53 1 90.25 119 LEU B CA 1
ATOM 3708 C C . LEU B 1 119 ? 11.539 -1.866 -0.077 1 90.25 119 LEU B C 1
ATOM 3710 O O . LEU B 1 119 ? 11.82 -0.681 0.114 1 90.25 119 LEU B O 1
ATOM 3714 N N . ASP B 1 120 ? 10.328 -2.48 0.094 1 85.94 120 ASP B N 1
ATOM 3715 C CA . ASP B 1 120 ? 9.219 -1.561 0.334 1 85.94 120 ASP B CA 1
ATOM 3716 C C . ASP B 1 120 ? 8.109 -2.234 1.144 1 85.94 120 ASP B C 1
ATOM 3718 O O . ASP B 1 120 ? 8.219 -3.41 1.494 1 85.94 120 ASP B O 1
ATOM 3722 N N . GLN B 1 121 ? 7.105 -1.495 1.466 1 82.19 121 GLN B N 1
ATOM 3723 C CA . GLN B 1 121 ? 6.023 -1.936 2.338 1 82.19 121 GLN B CA 1
ATOM 3724 C C . GLN B 1 121 ? 5.145 -2.973 1.645 1 82.19 121 GLN B C 1
ATOM 3726 O O . GLN B 1 121 ? 4.578 -3.852 2.299 1 82.19 121 GLN B O 1
ATOM 3731 N N . ASP B 1 122 ? 5.012 -2.734 0.354 1 90.5 122 ASP B N 1
ATOM 3732 C CA . ASP B 1 122 ? 4.211 -3.715 -0.371 1 90.5 122 ASP B CA 1
ATOM 3733 C C . ASP B 1 122 ? 4.766 -5.125 -0.177 1 90.5 122 ASP B C 1
ATOM 3735 O O . ASP B 1 122 ? 4.02 -6.051 0.144 1 90.5 122 ASP B O 1
ATOM 3739 N N . TYR B 1 123 ? 6.094 -5.262 -0.224 1 94.75 123 TYR B N 1
ATOM 3740 C CA . TYR B 1 123 ? 6.691 -6.566 0.027 1 94.75 123 TYR B CA 1
ATOM 3741 C C . TYR B 1 123 ? 6.512 -6.98 1.483 1 94.75 123 TYR B C 1
ATOM 3743 O O . TYR B 1 123 ? 6.258 -8.148 1.776 1 94.75 123 TYR B O 1
ATOM 3751 N N . ASP B 1 124 ? 6.645 -6.078 2.342 1 88 124 ASP B N 1
ATOM 3752 C CA . ASP B 1 124 ? 6.449 -6.402 3.75 1 88 124 ASP B CA 1
ATOM 3753 C C . ASP B 1 124 ? 5.066 -7 3.99 1 88 124 ASP B C 1
ATOM 3755 O O . ASP B 1 124 ? 4.922 -7.949 4.77 1 88 124 ASP B O 1
ATOM 3759 N N . TRP B 1 125 ? 4.148 -6.496 3.34 1 87.81 125 TRP B N 1
ATOM 3760 C CA . TRP B 1 125 ? 2.783 -6.984 3.504 1 87.81 125 TRP B CA 1
ATOM 3761 C C . TRP B 1 125 ? 2.623 -8.367 2.887 1 87.81 125 TRP B C 1
ATOM 3763 O O . TRP B 1 125 ? 1.992 -9.25 3.477 1 87.81 125 TRP B O 1
ATOM 3773 N N . ILE B 1 126 ? 3.158 -8.531 1.712 1 95.62 126 ILE B N 1
ATOM 3774 C CA . ILE B 1 126 ? 3.111 -9.836 1.073 1 95.62 126 ILE B CA 1
ATOM 3775 C C . ILE B 1 126 ? 3.73 -10.883 1.996 1 95.62 126 ILE B C 1
ATOM 3777 O O . ILE B 1 126 ? 3.15 -11.953 2.211 1 95.62 126 ILE B O 1
ATOM 3781 N N . LYS B 1 127 ? 4.867 -10.547 2.527 1 94.56 127 LYS B N 1
ATOM 3782 C 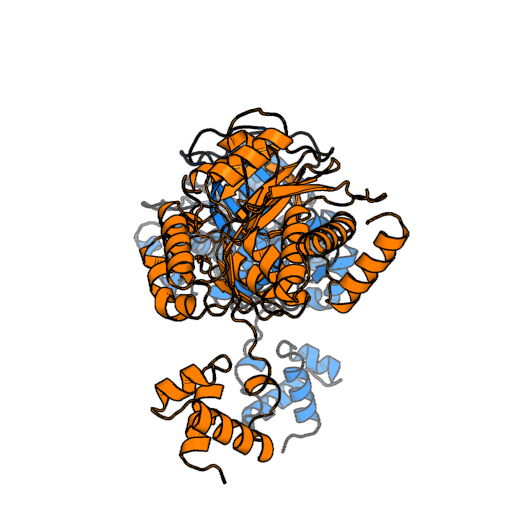CA . LYS B 1 127 ? 5.586 -11.461 3.412 1 94.56 127 LYS B CA 1
ATOM 3783 C C . LYS B 1 127 ? 4.75 -11.797 4.645 1 94.56 127 LYS B C 1
ATOM 3785 O O . LYS B 1 127 ? 4.652 -12.969 5.031 1 94.56 127 LYS B O 1
ATOM 3790 N N . GLN B 1 128 ? 4.133 -10.852 5.215 1 88.06 128 GLN B N 1
ATOM 3791 C CA . GLN B 1 128 ? 3.311 -11.055 6.406 1 88.06 128 GLN B CA 1
ATOM 3792 C C . GLN B 1 128 ? 2.16 -12.016 6.117 1 88.06 128 GLN B C 1
ATOM 3794 O O . GLN B 1 128 ? 1.815 -12.844 6.961 1 88.06 128 GLN B O 1
ATOM 3799 N N . GLN B 1 129 ? 1.613 -11.922 4.949 1 90.94 129 GLN B N 1
ATOM 3800 C CA . GLN B 1 129 ? 0.434 -12.711 4.609 1 90.94 129 GLN B CA 1
ATOM 3801 C C . GLN B 1 129 ? 0.822 -14.125 4.168 1 90.94 129 GLN B C 1
ATOM 3803 O O . GLN B 1 129 ? 0.005 -15.039 4.227 1 90.94 129 GLN B O 1
ATOM 3808 N N . THR B 1 130 ? 2.055 -14.305 3.752 1 96.75 130 THR B N 1
ATOM 3809 C CA . THR B 1 130 ? 2.391 -15.516 3.012 1 96.75 130 THR B CA 1
ATOM 3810 C C . THR B 1 130 ? 3.379 -16.375 3.797 1 96.75 130 THR B C 1
ATOM 3812 O O . THR B 1 130 ? 3.354 -17.609 3.701 1 96.75 130 THR B O 1
ATOM 3815 N N . GLN B 1 131 ? 4.191 -15.789 4.688 1 94.25 131 GLN B N 1
ATOM 3816 C CA . GLN B 1 131 ? 5.395 -16.438 5.211 1 94.25 131 GLN B CA 1
ATOM 3817 C C . GLN B 1 131 ? 5.035 -17.562 6.168 1 94.25 131 GLN B C 1
ATOM 3819 O O . GLN B 1 131 ? 5.855 -18.453 6.418 1 94.25 131 GLN B O 1
ATOM 3824 N N . ALA B 1 132 ? 3.826 -17.594 6.73 1 93.06 132 ALA B N 1
ATOM 3825 C CA . ALA B 1 132 ? 3.41 -18.688 7.617 1 93.06 132 ALA B CA 1
ATOM 3826 C C . ALA B 1 132 ? 3.258 -19.984 6.848 1 93.06 132 ALA B C 1
ATOM 3828 O O . ALA B 1 132 ? 3.32 -21.078 7.434 1 93.06 132 ALA B O 1
ATOM 3829 N N . TYR B 1 133 ? 3.18 -19.938 5.512 1 95.62 133 TYR B N 1
ATOM 3830 C CA . TYR B 1 133 ? 2.84 -21.109 4.707 1 95.62 133 TYR B CA 1
ATOM 3831 C C . TYR B 1 133 ? 3.922 -21.391 3.674 1 95.62 133 TYR B C 1
ATOM 3833 O O . TYR B 1 133 ? 4 -22.5 3.137 1 95.62 133 TYR B O 1
ATOM 3841 N N . VAL B 1 134 ? 4.695 -20.375 3.348 1 97.31 134 VAL B N 1
ATOM 3842 C CA . VAL B 1 134 ? 5.676 -20.453 2.271 1 97.31 134 VAL B CA 1
ATOM 3843 C C . VAL B 1 134 ? 7.027 -19.938 2.77 1 97.31 134 VAL B C 1
ATOM 3845 O O . VAL B 1 134 ? 7.102 -18.922 3.455 1 97.31 134 VAL B O 1
ATOM 3848 N N . ASP B 1 135 ? 8.102 -20.719 2.533 1 95.5 135 ASP B N 1
ATOM 3849 C CA . ASP B 1 135 ? 9.445 -20.219 2.805 1 95.5 135 ASP B CA 1
ATOM 3850 C C . ASP B 1 135 ? 9.82 -19.109 1.826 1 95.5 135 ASP B C 1
ATOM 3852 O O . ASP B 1 135 ? 10.047 -19.359 0.643 1 95.5 135 ASP B O 1
ATOM 3856 N N . MET B 1 136 ? 9.922 -17.906 2.289 1 96.75 136 MET B N 1
ATOM 3857 C CA . MET B 1 136 ? 10.18 -16.734 1.451 1 96.75 136 MET B CA 1
ATOM 3858 C C . MET B 1 136 ? 11.602 -16.219 1.656 1 96.75 136 MET B C 1
ATOM 3860 O O . MET B 1 136 ? 11.93 -15.109 1.251 1 96.75 136 MET B O 1
ATOM 3864 N N . SER B 1 137 ? 12.469 -17.016 2.281 1 93.56 137 SER B N 1
ATOM 3865 C CA . SER B 1 137 ? 13.805 -16.578 2.684 1 93.56 137 SER B CA 1
ATOM 3866 C C . SER B 1 137 ? 14.672 -16.281 1.469 1 93.56 137 SER B C 1
ATOM 3868 O O . SER B 1 137 ? 15.68 -15.578 1.581 1 93.56 137 SER B O 1
ATOM 3870 N N . GLN B 1 138 ? 14.258 -16.75 0.259 1 93.44 138 GLN B N 1
ATOM 3871 C CA . GLN B 1 138 ? 15.102 -16.578 -0.92 1 93.44 138 GLN B CA 1
ATOM 3872 C C . GLN B 1 138 ? 14.5 -15.57 -1.889 1 93.44 138 GLN B C 1
ATOM 3874 O O . GLN B 1 138 ? 14.914 -15.484 -3.045 1 93.44 138 GLN B O 1
ATOM 3879 N N . VAL B 1 139 ? 13.477 -14.859 -1.464 1 97.94 139 VAL B N 1
ATOM 3880 C CA . VAL B 1 139 ? 12.984 -13.758 -2.277 1 97.94 139 VAL B CA 1
ATOM 3881 C C . VAL B 1 139 ? 14.055 -12.664 -2.367 1 97.94 139 VAL B C 1
ATOM 3883 O O . VAL B 1 139 ? 14.594 -12.227 -1.346 1 97.94 139 VAL B O 1
ATOM 3886 N N . THR B 1 140 ? 14.406 -12.32 -3.611 1 98.06 140 THR B N 1
ATOM 3887 C CA . THR B 1 140 ? 15.422 -11.297 -3.834 1 98.06 140 THR B CA 1
ATOM 3888 C C . THR B 1 140 ? 14.812 -9.898 -3.783 1 98.06 140 THR B C 1
ATOM 3890 O O . THR B 1 140 ? 13.891 -9.594 -4.539 1 98.06 140 THR B O 1
ATOM 3893 N N . GLN B 1 141 ? 15.281 -9.102 -2.881 1 96.75 141 GLN B N 1
ATOM 3894 C CA . GLN B 1 141 ? 14.828 -7.719 -2.816 1 96.75 141 GLN B CA 1
ATOM 3895 C C . GLN B 1 141 ? 15.742 -6.801 -3.619 1 96.75 141 GLN B C 1
ATOM 3897 O O . GLN B 1 141 ? 16.969 -6.887 -3.512 1 96.75 141 GLN B O 1
ATOM 3902 N N . ILE B 1 142 ? 15.172 -6.02 -4.477 1 95.88 142 ILE B N 1
ATOM 3903 C CA . ILE B 1 142 ? 15.875 -5.082 -5.348 1 95.88 142 ILE B CA 1
ATOM 3904 C C . ILE B 1 142 ? 15.578 -3.648 -4.902 1 95.88 142 ILE B C 1
ATOM 3906 O O . ILE B 1 142 ? 14.492 -3.125 -5.152 1 95.88 142 ILE B O 1
ATOM 3910 N N . PRO B 1 143 ? 16.5 -2.928 -4.273 1 89.44 143 PRO B N 1
ATOM 3911 C CA . PRO B 1 143 ? 16.266 -1.621 -3.656 1 89.44 143 PRO B CA 1
ATOM 3912 C C . PRO B 1 143 ? 15.773 -0.576 -4.652 1 89.44 143 PRO B C 1
ATOM 3914 O O . PRO B 1 143 ? 14.969 0.29 -4.301 1 89.44 143 PRO B O 1
ATOM 3917 N N . GLU B 1 144 ? 16.203 -0.643 -5.898 1 88.12 144 GLU B N 1
ATOM 3918 C CA . GLU B 1 144 ? 15.906 0.409 -6.867 1 88.12 144 GLU B CA 1
ATOM 3919 C C . GLU B 1 144 ? 14.602 0.14 -7.602 1 88.12 144 GLU B C 1
ATOM 3921 O O . GLU B 1 144 ? 14.242 0.872 -8.531 1 88.12 144 GLU B O 1
ATOM 3926 N N . ALA B 1 145 ? 13.898 -0.888 -7.219 1 91.69 145 ALA B N 1
ATOM 3927 C CA . ALA B 1 145 ? 12.664 -1.261 -7.906 1 91.69 145 ALA B CA 1
ATOM 3928 C C . ALA B 1 145 ? 11.492 -1.326 -6.934 1 91.69 145 ALA B C 1
ATOM 3930 O O . ALA B 1 145 ? 11.68 -1.482 -5.727 1 91.69 145 ALA B O 1
ATOM 3931 N N . ALA B 1 146 ? 10.266 -1.142 -7.508 1 92.12 146 ALA B N 1
ATOM 3932 C CA . ALA B 1 146 ? 9.047 -1.291 -6.715 1 92.12 146 ALA B CA 1
ATOM 3933 C C . ALA B 1 146 ? 8.508 -2.717 -6.801 1 92.12 146 ALA B C 1
ATOM 3935 O O . ALA B 1 146 ? 8.562 -3.344 -7.859 1 92.12 146 ALA B O 1
ATOM 3936 N N . THR B 1 147 ? 8.047 -3.17 -5.629 1 95.88 147 THR B N 1
ATOM 3937 C CA . THR B 1 147 ? 7.301 -4.422 -5.672 1 95.88 147 THR B CA 1
ATOM 3938 C C . THR B 1 147 ? 6.145 -4.328 -6.664 1 95.88 147 THR B C 1
ATOM 3940 O O . THR B 1 147 ? 5.477 -3.295 -6.75 1 95.88 147 THR B O 1
ATOM 3943 N N . SER B 1 148 ? 5.922 -5.395 -7.402 1 96.69 148 SER B N 1
ATOM 3944 C CA . SER B 1 148 ? 4.871 -5.434 -8.414 1 96.69 148 SER B CA 1
ATOM 3945 C C . SER B 1 148 ? 3.504 -5.129 -7.809 1 96.69 148 SER B C 1
ATOM 3947 O O . SER B 1 148 ? 3.176 -5.621 -6.727 1 96.69 148 SER B O 1
ATOM 3949 N N . THR B 1 149 ? 2.697 -4.312 -8.547 1 94.75 149 THR B N 1
ATOM 3950 C CA . THR B 1 149 ? 1.352 -3.965 -8.109 1 94.75 149 THR B CA 1
ATOM 3951 C C . THR B 1 149 ? 0.388 -3.924 -9.289 1 94.75 149 THR B C 1
ATOM 3953 O O . THR B 1 149 ? 0.795 -3.639 -10.414 1 94.75 149 THR B O 1
ATOM 3956 N N . TYR B 1 150 ? -0.779 -4.328 -9.055 1 93.31 150 TYR B N 1
ATOM 3957 C CA . TYR B 1 150 ? -1.896 -4.199 -9.984 1 93.31 150 TYR B CA 1
ATOM 3958 C C . TYR B 1 150 ? -3.059 -3.453 -9.344 1 93.31 150 TYR B C 1
ATOM 3960 O O . TYR B 1 150 ? -3.535 -3.84 -8.273 1 93.31 150 TYR B O 1
ATOM 3968 N N . SER B 1 151 ? -3.541 -2.312 -9.945 1 94.44 151 SER B N 1
ATOM 3969 C CA . SER B 1 151 ? -4.641 -1.505 -9.43 1 94.44 151 SER B CA 1
ATOM 3970 C C . SER B 1 151 ? -5.793 -1.434 -10.43 1 94.44 151 SER B C 1
ATOM 3972 O O . SER B 1 151 ? -5.625 -0.935 -11.539 1 94.44 151 SER B O 1
ATOM 3974 N N . ALA B 1 152 ? -6.922 -1.956 -10.031 1 92.81 152 ALA B N 1
ATOM 3975 C CA . ALA B 1 152 ? -8.133 -1.87 -10.844 1 92.81 152 ALA B CA 1
ATOM 3976 C C . ALA B 1 152 ? -9.039 -0.742 -10.359 1 92.81 152 ALA B C 1
ATOM 3978 O O . ALA B 1 152 ? -9.305 -0.621 -9.164 1 92.81 152 ALA B O 1
ATOM 3979 N N . ILE B 1 153 ? -9.453 0.121 -11.219 1 94.5 153 ILE B N 1
ATOM 3980 C CA . ILE B 1 153 ? -10.43 1.171 -10.953 1 94.5 153 ILE B CA 1
ATOM 3981 C C . ILE B 1 153 ? -11.789 0.764 -11.508 1 94.5 153 ILE B C 1
ATOM 3983 O O . ILE B 1 153 ? -11.961 0.644 -12.727 1 94.5 153 ILE B O 1
ATOM 3987 N N . LEU B 1 154 ? -12.742 0.55 -10.648 1 93.75 154 LEU B N 1
ATOM 3988 C CA . LEU B 1 154 ? -14.055 0.008 -10.984 1 93.75 154 LEU B CA 1
ATOM 3989 C C . LEU B 1 154 ? -15.141 1.067 -10.82 1 93.75 154 LEU B C 1
ATOM 3991 O O . LEU B 1 154 ? -15.055 1.916 -9.93 1 93.75 154 LEU B O 1
ATOM 3995 N N . ASP B 1 155 ? -16.125 0.998 -11.656 1 92.19 155 ASP B N 1
ATOM 3996 C CA . ASP B 1 155 ? -17.281 1.873 -11.453 1 92.19 155 ASP B CA 1
ATOM 3997 C C . ASP B 1 155 ? -18.219 1.294 -10.398 1 92.19 155 ASP B C 1
ATOM 3999 O O . ASP B 1 155 ? -17.906 0.292 -9.758 1 92.19 155 ASP B O 1
ATOM 4003 N N . GLU B 1 156 ? -19.328 1.906 -10.203 1 88.38 156 GLU B N 1
ATOM 4004 C CA . GLU B 1 156 ? -20.281 1.526 -9.156 1 88.38 156 GLU B CA 1
ATOM 4005 C C . GLU B 1 156 ? -20.859 0.14 -9.414 1 88.38 156 GLU B C 1
ATOM 4007 O O . GLU B 1 156 ? -21.203 -0.576 -8.469 1 88.38 156 GLU B O 1
ATOM 4012 N N . SER B 1 157 ? -20.891 -0.293 -10.688 1 85.62 157 SER B N 1
ATOM 4013 C CA . SER B 1 157 ? -21.453 -1.592 -11.055 1 85.62 157 SER B CA 1
ATOM 4014 C C . SER B 1 157 ? -20.406 -2.693 -10.938 1 85.62 157 SER B C 1
ATOM 4016 O O . SER B 1 157 ? -20.719 -3.879 -11.039 1 85.62 157 SER B O 1
ATOM 4018 N N . GLY B 1 158 ? -19.172 -2.242 -10.727 1 85 158 GLY B N 1
ATOM 4019 C CA . GLY B 1 158 ? -18.109 -3.223 -10.602 1 85 158 GLY B CA 1
ATOM 4020 C C . GLY B 1 158 ? -17.344 -3.443 -11.891 1 85 158 GLY B C 1
ATOM 4021 O O . GLY B 1 158 ? -16.438 -4.273 -11.945 1 85 158 GLY B O 1
ATOM 4022 N N . ASP B 1 159 ? -17.734 -2.701 -12.898 1 85.38 159 ASP B N 1
ATOM 4023 C CA . ASP B 1 159 ? -17.031 -2.828 -14.172 1 85.38 159 ASP B CA 1
ATOM 4024 C C . ASP B 1 159 ? -15.703 -2.07 -14.148 1 85.38 159 ASP B C 1
ATOM 4026 O O . ASP B 1 159 ? -15.633 -0.949 -13.641 1 85.38 159 ASP B O 1
ATOM 4030 N N . MET B 1 160 ? -14.703 -2.689 -14.695 1 88.06 160 MET B N 1
ATOM 4031 C CA . MET B 1 160 ? -13.383 -2.068 -14.703 1 88.06 160 MET B CA 1
ATOM 4032 C C . MET B 1 160 ? -13.32 -0.926 -15.711 1 88.06 160 MET B C 1
ATOM 4034 O O . MET B 1 160 ? -13.578 -1.129 -16.906 1 88.06 160 MET B O 1
ATOM 4038 N N . GLN B 1 161 ? -12.992 0.2 -15.273 1 90.19 161 GLN B N 1
ATOM 4039 C CA . GLN B 1 161 ? -12.859 1.376 -16.125 1 90.19 161 GLN B CA 1
ATOM 4040 C C . GLN B 1 161 ? -11.422 1.54 -16.609 1 90.19 161 GLN B C 1
ATOM 4042 O O . GLN B 1 161 ? -11.188 1.936 -17.75 1 90.19 161 GLN B O 1
ATOM 4047 N N . LEU B 1 162 ? -10.547 1.234 -15.727 1 92.5 162 LEU B N 1
ATOM 4048 C CA . LEU B 1 162 ? -9.117 1.422 -15.922 1 92.5 162 LEU B CA 1
ATOM 4049 C C . LEU B 1 162 ? -8.312 0.532 -14.977 1 92.5 162 LEU B C 1
ATOM 4051 O O . LEU B 1 162 ? -8.742 0.275 -13.852 1 92.5 162 LEU B O 1
ATOM 4055 N N . ALA B 1 163 ? -7.203 0.058 -15.516 1 92.88 163 ALA B N 1
ATOM 4056 C CA . ALA B 1 163 ? -6.301 -0.656 -14.617 1 92.88 163 ALA B CA 1
ATOM 4057 C C . ALA B 1 163 ? -4.859 -0.178 -14.789 1 92.88 163 ALA B C 1
ATOM 4059 O O . ALA B 1 163 ? -4.488 0.323 -15.852 1 92.88 163 ALA B O 1
ATOM 4060 N N . LEU B 1 164 ? -4.105 -0.192 -13.711 1 94.88 164 LEU B N 1
ATOM 4061 C CA . LEU B 1 164 ? -2.697 0.187 -13.672 1 94.88 164 LEU B CA 1
ATOM 4062 C C . LEU B 1 164 ? -1.831 -0.991 -13.242 1 94.88 164 LEU B C 1
ATOM 4064 O O . LEU B 1 164 ? -2.137 -1.661 -12.25 1 94.88 164 LEU B O 1
ATOM 4068 N N . ALA B 1 165 ? -0.799 -1.259 -13.992 1 93.25 165 ALA B N 1
ATOM 4069 C CA . ALA B 1 165 ? 0.071 -2.396 -13.703 1 93.25 165 ALA B CA 1
ATOM 4070 C C . ALA B 1 165 ? 1.529 -1.96 -13.602 1 93.25 165 ALA B C 1
ATOM 4072 O O . ALA B 1 165 ? 2.113 -1.491 -14.578 1 93.25 165 ALA B O 1
ATOM 4073 N N . ASP B 1 166 ? 2.061 -1.999 -12.422 1 95.25 166 ASP B N 1
ATOM 4074 C CA . ASP B 1 166 ? 3.5 -1.875 -12.211 1 95.25 166 ASP B CA 1
ATOM 4075 C C . ASP B 1 166 ? 4.152 -3.246 -12.047 1 95.25 166 ASP B C 1
ATOM 4077 O O . ASP B 1 166 ? 4.238 -3.766 -10.93 1 95.25 166 ASP B O 1
ATOM 4081 N N . MET B 1 167 ? 4.68 -3.797 -13.141 1 93.06 167 MET B N 1
ATOM 4082 C CA . MET B 1 167 ? 5.16 -5.176 -13.172 1 93.06 167 MET B CA 1
ATOM 4083 C C . MET B 1 167 ? 6.617 -5.238 -13.617 1 93.06 167 MET B C 1
ATOM 4085 O O . MET B 1 167 ? 7.152 -6.32 -13.859 1 93.06 167 MET B O 1
ATOM 4089 N N . ALA B 1 168 ? 7.301 -4.121 -13.68 1 93.62 168 ALA B N 1
ATOM 4090 C CA . ALA B 1 168 ? 8.617 -4.039 -14.305 1 93.62 168 ALA B CA 1
ATOM 4091 C C . ALA B 1 168 ? 9.633 -4.906 -13.555 1 93.62 168 ALA B C 1
ATOM 4093 O O . ALA B 1 168 ? 10.562 -5.445 -14.164 1 93.62 168 ALA B O 1
ATOM 4094 N N . ILE B 1 169 ? 9.461 -5.066 -12.328 1 96.75 169 ILE B N 1
ATOM 4095 C CA . ILE B 1 169 ? 10.445 -5.77 -11.516 1 96.75 169 ILE B CA 1
ATOM 4096 C C . ILE B 1 169 ? 10.531 -7.23 -11.953 1 96.75 169 ILE B C 1
ATOM 4098 O O . ILE B 1 169 ? 11.555 -7.887 -11.75 1 96.75 169 ILE B O 1
ATOM 4102 N N . ALA B 1 170 ? 9.453 -7.781 -12.555 1 96.75 170 ALA B N 1
ATOM 4103 C CA . ALA B 1 170 ? 9.43 -9.172 -12.992 1 96.75 170 ALA B CA 1
ATOM 4104 C C . ALA B 1 170 ? 10.523 -9.445 -14.023 1 96.75 170 ALA B C 1
ATOM 4106 O O . ALA B 1 170 ? 11.031 -10.562 -14.117 1 96.75 170 ALA B O 1
ATOM 4107 N N . ASP B 1 171 ? 10.938 -8.383 -14.742 1 96.75 171 ASP B N 1
ATOM 4108 C CA . ASP B 1 171 ? 11.977 -8.523 -15.758 1 96.75 171 ASP B CA 1
ATOM 4109 C C . ASP B 1 171 ? 13.328 -8.859 -15.125 1 96.75 171 ASP B C 1
ATOM 4111 O O . ASP B 1 171 ? 14.234 -9.336 -15.805 1 96.75 171 ASP B O 1
ATOM 4115 N N . GLN B 1 172 ? 13.43 -8.633 -13.828 1 97.75 172 GLN B N 1
ATOM 4116 C CA . GLN B 1 172 ? 14.68 -8.906 -13.125 1 97.75 172 GLN B CA 1
ATOM 4117 C C . GLN B 1 172 ? 14.836 -10.398 -12.844 1 97.75 172 GLN B C 1
ATOM 4119 O O . GLN B 1 172 ? 15.922 -10.852 -12.477 1 97.75 172 GLN B O 1
ATOM 4124 N N . MET B 1 173 ? 13.773 -11.148 -13.062 1 98.62 173 MET B N 1
ATOM 4125 C CA . MET B 1 173 ? 13.883 -12.594 -12.945 1 98.62 173 MET B CA 1
ATOM 4126 C C . MET B 1 173 ? 14.492 -13.195 -14.211 1 98.62 173 MET B C 1
ATOM 4128 O O . MET B 1 173 ? 13.93 -14.125 -14.797 1 98.62 173 MET B O 1
ATOM 4132 N N . ASP B 1 174 ? 15.672 -12.719 -14.523 1 98.38 174 ASP B N 1
ATOM 4133 C CA . ASP B 1 174 ? 16.359 -13.086 -15.766 1 98.38 174 ASP B CA 1
ATOM 4134 C C . ASP B 1 174 ? 17.328 -14.242 -15.531 1 98.38 174 ASP B C 1
ATOM 4136 O O . ASP B 1 174 ? 17.328 -14.859 -14.469 1 98.38 174 ASP B O 1
ATOM 4140 N N . LEU B 1 175 ? 18.125 -14.586 -16.547 1 98.19 175 LEU B N 1
ATOM 4141 C CA . LEU B 1 175 ? 19.031 -15.734 -16.516 1 98.19 175 LEU B CA 1
ATOM 4142 C C . LEU B 1 175 ? 20.094 -15.562 -15.438 1 98.19 175 LEU B C 1
ATOM 4144 O O . LEU B 1 175 ? 20.453 -16.516 -14.75 1 98.19 175 LEU B O 1
ATOM 4148 N N . ASP B 1 176 ? 20.594 -14.32 -15.305 1 97.94 176 ASP B N 1
ATOM 4149 C CA . ASP B 1 176 ? 21.609 -14.055 -14.273 1 97.94 176 ASP B CA 1
ATOM 4150 C C . ASP B 1 176 ? 21.031 -14.297 -12.883 1 97.94 176 ASP B C 1
ATOM 4152 O O . ASP B 1 176 ? 21.703 -14.867 -12.023 1 97.94 176 ASP B O 1
ATOM 4156 N N . TRP B 1 177 ? 19.859 -13.906 -12.656 1 98.25 177 TRP B N 1
ATOM 4157 C CA . TRP B 1 177 ? 19.188 -14.055 -11.367 1 98.25 177 TRP B CA 1
ATOM 4158 C C . TRP B 1 177 ? 18.953 -15.531 -11.047 1 98.25 177 TRP B C 1
ATOM 4160 O O . TRP B 1 177 ? 19.359 -16.016 -9.984 1 98.25 177 TRP B O 1
ATOM 4170 N N . ILE B 1 178 ? 18.391 -16.312 -11.984 1 98.56 178 ILE B N 1
ATOM 4171 C CA . ILE B 1 178 ? 17.969 -17.688 -11.688 1 98.56 178 ILE B CA 1
ATOM 4172 C C . ILE B 1 178 ? 19.188 -18.594 -11.578 1 98.56 178 ILE B C 1
ATOM 4174 O O . ILE B 1 178 ? 19.172 -19.578 -10.836 1 98.56 178 ILE B O 1
ATOM 4178 N N . SER B 1 179 ? 20.266 -18.281 -12.305 1 96.44 179 SER B N 1
ATOM 4179 C CA . SER B 1 179 ? 21.469 -19.109 -12.305 1 96.44 179 SER B CA 1
ATOM 4180 C C . SER B 1 179 ? 22.078 -19.203 -10.914 1 96.44 179 SER B C 1
ATOM 4182 O O . SER B 1 179 ? 22.734 -20.188 -10.586 1 96.44 179 SER B O 1
ATOM 4184 N N . GLN B 1 180 ? 21.797 -18.203 -10.102 1 95.12 180 GLN B N 1
ATOM 4185 C CA . GLN B 1 180 ? 22.328 -18.188 -8.742 1 95.12 180 GLN B CA 1
ATOM 4186 C C . GLN B 1 180 ? 21.719 -19.328 -7.914 1 95.12 180 GLN B C 1
ATOM 4188 O O . GLN B 1 180 ? 22.312 -19.75 -6.918 1 95.12 180 GLN B O 1
ATOM 4193 N N . PHE B 1 181 ? 20.609 -19.828 -8.344 1 95.81 181 PHE B N 1
ATOM 4194 C CA . PHE B 1 181 ? 19.906 -20.859 -7.578 1 95.81 181 PHE B CA 1
ATOM 4195 C C . PHE B 1 181 ? 20.125 -22.234 -8.18 1 95.81 181 PHE B C 1
ATOM 4197 O O . PHE B 1 181 ? 19.594 -23.234 -7.684 1 95.81 181 PHE B O 1
ATOM 4204 N N . ALA B 1 182 ? 20.938 -22.375 -9.219 1 92.94 182 ALA B N 1
ATOM 4205 C CA . ALA B 1 182 ? 21.094 -23.594 -10.016 1 92.94 182 ALA B CA 1
ATOM 4206 C C . ALA B 1 182 ? 21.453 -24.781 -9.133 1 92.94 182 ALA B C 1
ATOM 4208 O O . ALA B 1 182 ? 20.859 -25.859 -9.234 1 92.94 182 ALA B O 1
ATOM 4209 N N . PRO B 1 183 ? 22.406 -24.641 -8.211 1 88.5 183 PRO B N 1
ATOM 4210 C CA . PRO B 1 183 ? 22.781 -25.797 -7.387 1 88.5 183 PRO B CA 1
ATOM 4211 C C . PRO B 1 183 ? 21.609 -26.328 -6.559 1 88.5 183 PRO B C 1
ATOM 4213 O O . PRO B 1 183 ? 21.484 -27.531 -6.367 1 88.5 183 PRO B O 1
ATOM 4216 N N . ARG B 1 184 ? 20.75 -25.5 -6.109 1 89.56 184 ARG B N 1
ATOM 4217 C CA . ARG B 1 184 ? 19.594 -25.875 -5.309 1 89.56 184 ARG B CA 1
ATOM 4218 C C . ARG B 1 184 ? 18.484 -26.453 -6.184 1 89.56 184 ARG B C 1
ATOM 4220 O O . ARG B 1 184 ? 17.844 -27.438 -5.812 1 89.56 184 ARG B O 1
ATOM 4227 N N . LEU B 1 185 ? 18.328 -25.844 -7.324 1 95.56 185 LEU B N 1
ATOM 4228 C CA . LEU B 1 185 ? 17.25 -26.25 -8.219 1 95.56 185 LEU B CA 1
ATOM 4229 C C . LEU B 1 185 ? 17.5 -27.641 -8.789 1 95.56 185 LEU B C 1
ATOM 4231 O O . LEU B 1 185 ? 16.547 -28.391 -9.047 1 95.56 185 LEU B O 1
ATOM 4235 N N . LYS B 1 186 ? 18.766 -27.969 -8.969 1 91.38 186 LYS B N 1
ATOM 4236 C CA . LYS B 1 186 ? 19.125 -29.281 -9.5 1 91.38 186 LYS B CA 1
ATOM 4237 C C . LYS B 1 186 ? 18.688 -30.406 -8.555 1 91.38 186 LYS B C 1
ATOM 4239 O O . LYS B 1 186 ? 18.562 -31.547 -8.969 1 91.38 186 LYS B O 1
ATOM 4244 N N . LEU B 1 187 ? 18.453 -30.031 -7.316 1 87.56 187 LEU B N 1
ATOM 4245 C CA . LEU B 1 187 ? 18.094 -31.016 -6.301 1 87.56 187 LEU B CA 1
ATOM 4246 C C . LEU B 1 187 ? 16.594 -30.953 -5.988 1 87.56 187 LEU B C 1
ATOM 4248 O O . LEU B 1 187 ? 16.125 -31.625 -5.066 1 87.56 187 LEU B O 1
ATOM 4252 N N . ALA B 1 188 ? 15.867 -30.219 -6.762 1 92.94 188 ALA B N 1
ATOM 4253 C CA . ALA B 1 188 ? 14.445 -30.016 -6.512 1 92.94 188 ALA B CA 1
ATOM 4254 C C . ALA B 1 188 ? 13.656 -31.297 -6.781 1 92.94 188 ALA B C 1
ATOM 4256 O O . ALA B 1 188 ? 14.039 -32.094 -7.645 1 92.94 188 ALA B O 1
ATOM 4257 N N . ASP B 1 189 ? 12.602 -31.453 -5.984 1 93.88 189 ASP B N 1
ATOM 4258 C CA . ASP B 1 189 ? 11.664 -32.531 -6.254 1 93.88 189 ASP B CA 1
ATOM 4259 C C . ASP B 1 189 ? 10.586 -32.094 -7.238 1 93.88 189 ASP B C 1
ATOM 4261 O O . ASP B 1 189 ? 9.945 -32.938 -7.879 1 93.88 189 ASP B O 1
ATOM 4265 N N . TYR B 1 190 ? 10.383 -30.844 -7.324 1 97.19 190 TYR B N 1
ATOM 4266 C CA . TYR B 1 190 ? 9.359 -30.312 -8.211 1 97.19 190 TYR B CA 1
ATOM 4267 C C . TYR B 1 190 ? 9.602 -28.828 -8.484 1 97.19 190 TYR B C 1
ATOM 4269 O O . TYR B 1 190 ? 9.984 -28.078 -7.578 1 97.19 190 TYR B O 1
ATOM 4277 N N . LEU B 1 191 ? 9.438 -28.391 -9.734 1 98.62 191 LEU B N 1
ATOM 4278 C CA . LEU B 1 191 ? 9.492 -26.984 -10.125 1 98.62 191 LEU B CA 1
ATOM 4279 C C . LEU B 1 191 ? 8.133 -26.5 -10.625 1 98.62 191 LEU B C 1
ATOM 4281 O O . LEU B 1 191 ? 7.488 -27.172 -11.43 1 98.62 191 LEU B O 1
ATOM 4285 N N . ILE B 1 192 ? 7.648 -25.391 -10.109 1 98.88 192 ILE B N 1
ATOM 4286 C CA . ILE B 1 192 ? 6.41 -24.766 -10.547 1 98.88 192 ILE B CA 1
ATOM 4287 C C . ILE B 1 192 ? 6.688 -23.328 -10.984 1 98.88 192 ILE B C 1
ATOM 4289 O O . ILE B 1 192 ? 7.176 -22.516 -10.195 1 98.88 192 ILE B O 1
ATOM 4293 N N . LEU B 1 193 ? 6.324 -23 -12.242 1 98.69 193 LEU B N 1
ATOM 4294 C CA . LEU B 1 193 ? 6.66 -21.688 -12.805 1 98.69 193 LEU B CA 1
ATOM 4295 C C . LEU B 1 193 ? 5.406 -20.984 -13.305 1 98.69 193 LEU B C 1
ATOM 4297 O O . LEU B 1 193 ? 4.43 -21.625 -13.688 1 98.69 193 LEU B O 1
ATOM 4301 N N . ASP B 1 194 ? 5.48 -19.672 -13.258 1 98.62 194 ASP B N 1
ATOM 4302 C CA . ASP B 1 194 ? 4.547 -18.922 -14.086 1 98.62 194 ASP B CA 1
ATOM 4303 C C . ASP B 1 194 ? 5.285 -18.078 -15.117 1 98.62 194 ASP B C 1
ATOM 4305 O O . ASP B 1 194 ? 6.516 -18.109 -15.188 1 98.62 194 ASP B O 1
ATOM 4309 N N . LEU B 1 195 ? 4.562 -17.406 -15.953 1 98.5 195 LEU B N 1
ATOM 4310 C CA . LEU B 1 195 ? 5.184 -16.766 -17.109 1 98.5 195 LEU B CA 1
ATOM 4311 C C . LEU B 1 195 ? 5.43 -15.273 -16.828 1 98.5 195 LEU B C 1
ATOM 4313 O O . LEU B 1 195 ? 5.496 -14.477 -17.766 1 98.5 195 LEU B O 1
ATOM 4317 N N . ASN B 1 196 ? 5.441 -14.914 -15.594 1 97.56 196 ASN B N 1
ATOM 4318 C CA . ASN B 1 196 ? 6.074 -13.641 -15.258 1 97.56 196 ASN B CA 1
ATOM 4319 C C . ASN B 1 196 ? 7.578 -13.68 -15.516 1 97.56 196 ASN B C 1
ATOM 4321 O O . ASN B 1 196 ? 8.203 -12.633 -15.727 1 97.56 196 ASN B O 1
ATOM 4325 N N . LEU B 1 197 ? 8.125 -14.883 -15.523 1 98.62 197 LEU B N 1
ATOM 4326 C CA . LEU B 1 197 ? 9.523 -15.086 -15.891 1 98.62 197 LEU B CA 1
ATOM 4327 C C . LEU B 1 197 ? 9.758 -14.766 -17.359 1 98.62 197 LEU B C 1
ATOM 4329 O O . LEU B 1 197 ? 8.93 -15.102 -18.219 1 98.62 197 LEU B O 1
ATOM 4333 N N . PRO B 1 198 ? 10.898 -14.141 -17.672 1 98.38 198 PRO B N 1
ATOM 4334 C CA . PRO B 1 198 ? 11.227 -13.945 -19.078 1 98.38 198 PRO B CA 1
ATOM 4335 C C . PRO B 1 198 ? 11.43 -15.258 -19.844 1 98.38 198 PRO B C 1
ATOM 4337 O O . PRO B 1 198 ? 11.742 -16.281 -19.219 1 98.38 198 PRO B O 1
ATOM 4340 N N . LEU B 1 199 ? 11.312 -15.156 -21.141 1 98.56 199 LEU B N 1
ATOM 4341 C CA . LEU B 1 199 ? 11.422 -16.312 -22.031 1 98.56 199 LEU B CA 1
ATOM 4342 C C . LEU B 1 199 ? 12.711 -17.078 -21.766 1 98.56 199 LEU B C 1
ATOM 4344 O O . LEU B 1 199 ? 12.703 -18.312 -21.672 1 98.56 199 LEU B O 1
ATOM 4348 N N . GLU B 1 200 ? 13.789 -16.375 -21.609 1 98.38 200 GLU B N 1
ATOM 4349 C CA . GLU B 1 200 ? 15.094 -17.031 -21.453 1 98.38 200 GLU B CA 1
ATOM 4350 C C . GLU B 1 200 ? 15.164 -17.812 -20.141 1 98.38 200 GLU B C 1
ATOM 4352 O O . GLU B 1 200 ? 15.766 -18.875 -20.094 1 98.38 200 GLU B O 1
ATOM 4357 N N . THR B 1 201 ? 14.555 -17.266 -19.125 1 98.81 201 THR B N 1
ATOM 4358 C CA . THR B 1 201 ? 14.562 -17.938 -17.828 1 98.81 201 THR B CA 1
ATOM 4359 C C . THR B 1 201 ? 13.68 -19.172 -17.859 1 98.81 201 THR B C 1
ATOM 4361 O O . THR B 1 201 ? 14.062 -20.219 -17.328 1 98.81 201 THR B O 1
ATOM 4364 N N . VAL B 1 202 ? 12.5 -19.078 -18.484 1 98.88 202 VAL B N 1
ATOM 4365 C CA . VAL B 1 202 ? 11.602 -20.219 -18.625 1 98.88 202 VAL B CA 1
ATOM 4366 C C . VAL B 1 202 ? 12.305 -21.328 -19.406 1 98.88 202 VAL B C 1
ATOM 4368 O O . VAL B 1 202 ? 12.281 -22.5 -19 1 98.88 202 VAL B O 1
ATOM 4371 N N . THR B 1 203 ? 12.961 -20.969 -20.469 1 98.75 203 THR B N 1
ATOM 4372 C CA . THR B 1 203 ? 13.68 -21.922 -21.312 1 98.75 203 THR B CA 1
ATOM 4373 C C . THR B 1 203 ? 14.773 -22.625 -20.516 1 98.75 203 THR B C 1
ATOM 4375 O O . THR B 1 203 ? 14.891 -23.844 -20.562 1 98.75 203 THR B O 1
ATOM 4378 N N . TYR B 1 204 ? 15.5 -21.859 -19.766 1 98.62 204 TYR B N 1
ATOM 4379 C CA . TYR B 1 204 ? 16.562 -22.391 -18.922 1 98.62 204 TYR B CA 1
ATOM 4380 C C . TYR B 1 204 ? 16.016 -23.422 -17.938 1 98.62 204 TYR B C 1
ATOM 4382 O O . TYR B 1 204 ? 16.594 -24.5 -17.781 1 98.62 204 TYR B O 1
ATOM 4390 N N . LEU B 1 205 ? 14.93 -23.109 -17.266 1 98.88 205 LEU B N 1
ATOM 4391 C CA . LEU B 1 205 ? 14.359 -23.969 -16.234 1 98.88 205 LEU B CA 1
ATOM 4392 C C . LEU B 1 205 ? 13.805 -25.25 -16.828 1 98.88 205 LEU B C 1
ATOM 4394 O O . LEU B 1 205 ? 13.906 -26.312 -16.234 1 98.88 205 LEU B O 1
ATOM 4398 N N . ILE B 1 206 ? 13.211 -25.156 -18.031 1 98.75 206 ILE B N 1
ATOM 4399 C CA . ILE B 1 206 ? 12.719 -26.344 -18.719 1 98.75 206 ILE B CA 1
ATOM 4400 C C . ILE B 1 206 ? 13.898 -27.266 -19.047 1 98.75 206 ILE B C 1
ATOM 4402 O O . ILE B 1 206 ? 13.828 -28.484 -18.812 1 98.75 206 ILE B O 1
ATOM 4406 N N . GLN B 1 207 ? 14.953 -26.703 -19.531 1 98.25 207 GLN B N 1
ATOM 4407 C CA . GLN B 1 207 ? 16.141 -27.484 -19.859 1 98.25 207 GLN B CA 1
ATOM 4408 C C . GLN B 1 207 ? 16.734 -28.141 -18.625 1 98.25 207 GLN B C 1
ATOM 4410 O O . GLN B 1 207 ? 17.141 -29.297 -18.656 1 98.25 207 GLN B O 1
ATOM 4415 N N . LEU B 1 208 ? 16.859 -27.375 -17.625 1 97.94 208 LEU B N 1
ATOM 4416 C CA . LEU B 1 208 ? 17.375 -27.891 -16.359 1 97.94 208 LEU B CA 1
ATOM 4417 C C . LEU B 1 208 ? 16.531 -29.062 -15.867 1 97.94 208 LEU B C 1
ATOM 4419 O O . LEU B 1 208 ? 17.062 -30.094 -15.461 1 97.94 208 LEU B O 1
ATOM 4423 N N . ALA B 1 209 ? 15.234 -28.891 -15.891 1 98.06 209 ALA B N 1
ATOM 4424 C CA . ALA B 1 209 ? 14.312 -29.922 -15.445 1 98.06 209 ALA B CA 1
ATOM 4425 C C . ALA B 1 209 ? 14.477 -31.188 -16.281 1 98.06 209 ALA B C 1
ATOM 4427 O O . ALA B 1 209 ? 14.492 -32.312 -15.734 1 98.06 209 ALA B O 1
ATOM 4428 N N . LYS B 1 210 ? 14.586 -31.047 -17.562 1 97.62 210 LYS B N 1
ATOM 4429 C CA . LYS B 1 210 ? 14.773 -32.156 -18.484 1 97.62 210 LYS B CA 1
ATOM 4430 C C . LYS B 1 210 ? 16.078 -32.906 -18.188 1 97.62 210 LYS B C 1
ATOM 4432 O O . LYS B 1 210 ? 16.094 -34.125 -18.078 1 97.62 210 LYS B O 1
ATOM 4437 N N . ALA B 1 211 ? 17.094 -32.125 -18.016 1 97.06 211 ALA B N 1
ATOM 4438 C CA . ALA B 1 211 ? 18.422 -32.688 -17.797 1 97.06 211 ALA B CA 1
ATOM 4439 C C . ALA B 1 211 ? 18.484 -33.469 -16.484 1 97.06 211 ALA B C 1
ATOM 4441 O O . ALA B 1 211 ? 19.156 -34.5 -16.391 1 97.06 211 ALA B O 1
ATOM 4442 N N . GLU B 1 212 ? 17.812 -32.969 -15.5 1 95.69 212 GLU B N 1
ATOM 4443 C CA . GLU B 1 212 ? 17.891 -33.562 -14.164 1 95.69 212 GLU B CA 1
ATOM 4444 C C . GLU B 1 212 ? 16.688 -34.438 -13.875 1 95.69 212 GLU B C 1
ATOM 4446 O O . GLU B 1 212 ? 16.547 -34.969 -12.766 1 95.69 212 GLU B O 1
ATOM 4451 N N . SER B 1 213 ? 15.805 -34.656 -14.828 1 96.88 213 SER B N 1
ATOM 4452 C CA . SER B 1 213 ? 14.586 -35.438 -14.703 1 96.88 213 SER B CA 1
ATOM 4453 C C . SER B 1 213 ? 13.727 -34.969 -13.539 1 96.88 213 SER B C 1
ATOM 4455 O O . SER B 1 213 ? 13.273 -35.781 -12.727 1 96.88 213 SER B O 1
ATOM 4457 N N . ILE B 1 214 ? 13.594 -33.688 -13.414 1 96.88 214 ILE B N 1
ATOM 4458 C CA . I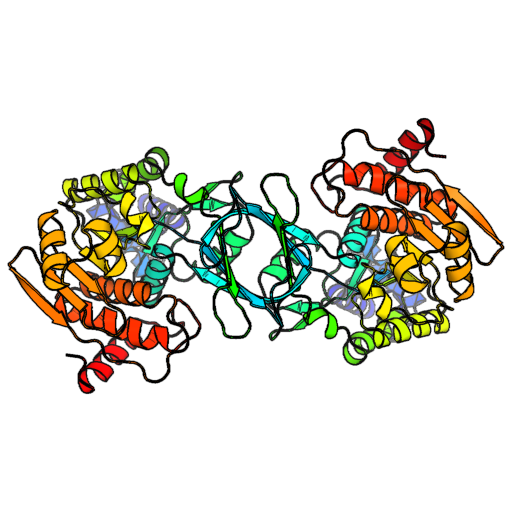LE B 1 214 ? 12.75 -33.062 -12.398 1 96.88 214 ILE B CA 1
ATOM 4459 C C . ILE B 1 214 ? 11.391 -32.719 -13 1 96.88 214 ILE B C 1
ATOM 4461 O O . ILE B 1 214 ? 11.305 -32.062 -14.047 1 96.88 214 ILE B O 1
ATOM 4465 N N . PRO B 1 215 ? 10.25 -33.188 -12.375 1 98.12 215 PRO B N 1
ATOM 4466 C CA . PRO B 1 215 ? 8.945 -32.75 -12.867 1 98.12 215 PRO B CA 1
ATOM 4467 C C . PRO B 1 215 ? 8.766 -31.219 -12.773 1 98.12 215 PRO B C 1
ATOM 4469 O O . PRO B 1 215 ? 9.172 -30.609 -11.781 1 98.12 215 PRO B O 1
ATOM 4472 N N . LEU B 1 216 ? 8.203 -30.641 -13.836 1 98.75 216 LEU B N 1
ATOM 4473 C CA . LEU B 1 216 ? 8.031 -29.188 -13.945 1 98.75 216 LEU B CA 1
ATOM 4474 C C . LEU B 1 216 ? 6.633 -28.844 -14.43 1 98.75 216 LEU B C 1
ATOM 4476 O O . LEU B 1 216 ? 6.148 -29.406 -15.406 1 98.75 216 LEU B O 1
ATOM 4480 N N . ALA B 1 217 ? 5.973 -27.984 -13.672 1 98.88 217 ALA B N 1
ATOM 4481 C CA . ALA B 1 217 ? 4.664 -27.469 -14.078 1 98.88 217 ALA B CA 1
ATOM 4482 C C . ALA B 1 217 ? 4.75 -26 -14.453 1 98.88 217 ALA B C 1
ATOM 4484 O O . ALA B 1 217 ? 5.473 -25.234 -13.82 1 98.88 217 ALA B O 1
ATOM 4485 N N . ILE B 1 218 ? 3.99 -25.594 -15.469 1 98.94 218 ILE B N 1
ATOM 4486 C CA . ILE B 1 218 ? 3.896 -24.188 -15.875 1 98.94 218 ILE B CA 1
ATOM 4487 C C . ILE B 1 218 ? 2.443 -23.734 -15.797 1 98.94 218 ILE B C 1
ATOM 4489 O O . ILE B 1 218 ? 1.546 -24.391 -16.328 1 98.94 218 ILE B O 1
ATOM 4493 N N . ILE B 1 219 ? 2.266 -22.609 -15.133 1 98.69 219 ILE B N 1
ATOM 4494 C CA . ILE B 1 219 ? 0.988 -21.906 -15.047 1 98.69 219 ILE B CA 1
ATOM 4495 C C . ILE B 1 219 ? 1.123 -20.516 -15.656 1 98.69 219 ILE B C 1
ATOM 4497 O O . ILE B 1 219 ? 1.673 -19.609 -15.031 1 98.69 219 ILE B O 1
ATOM 4501 N N . PRO B 1 220 ? 0.748 -20.219 -16.844 1 96.5 220 PRO B N 1
ATOM 4502 C CA . PRO B 1 220 ? 1.148 -19.094 -17.688 1 96.5 220 PRO B CA 1
ATOM 4503 C C . PRO B 1 220 ? 0.755 -17.75 -17.078 1 96.5 220 PRO B C 1
ATOM 4505 O O . PRO B 1 220 ? 1.532 -16.781 -17.141 1 96.5 220 PRO B O 1
ATOM 4508 N N . VAL B 1 221 ? -0.406 -17.359 -16.531 1 92.38 221 VAL B N 1
ATOM 4509 C CA . VAL B 1 221 ? -0.855 -16.109 -15.93 1 92.38 221 VAL B CA 1
ATOM 4510 C C . VAL B 1 221 ? -1.906 -15.453 -16.812 1 92.38 221 VAL B C 1
ATOM 4512 O O . VAL B 1 221 ? -3.031 -15.203 -16.375 1 92.38 221 VAL B O 1
ATOM 4515 N N . SER B 1 222 ? -1.497 -15.109 -18.188 1 90.81 222 SER B N 1
ATOM 4516 C CA . SER B 1 222 ? -2.389 -14.391 -19.094 1 90.81 222 SER B CA 1
ATOM 4517 C C . SER B 1 222 ? -1.992 -14.617 -20.547 1 90.81 222 SER B C 1
ATOM 4519 O O . SER B 1 222 ? -0.906 -15.125 -20.828 1 90.81 222 SER B O 1
ATOM 4521 N N . GLY B 1 223 ? -2.92 -14.203 -21.438 1 91.81 223 GLY B N 1
ATOM 4522 C CA . GLY B 1 223 ? -2.66 -14.281 -22.875 1 91.81 223 GLY B CA 1
ATOM 4523 C C . GLY B 1 223 ? -1.382 -13.578 -23.281 1 91.81 223 GLY B C 1
ATOM 4524 O O . GLY B 1 223 ? -0.508 -14.188 -23.906 1 91.81 223 GLY B O 1
ATOM 4525 N N . PRO B 1 224 ? -1.208 -12.336 -22.922 1 89.25 224 PRO B N 1
ATOM 4526 C CA . PRO B 1 224 ? 0 -11.602 -23.297 1 89.25 224 PRO B CA 1
ATOM 4527 C C . PRO B 1 224 ? 1.279 -12.258 -22.781 1 89.25 224 PRO B C 1
ATOM 4529 O O . PRO B 1 224 ? 2.305 -12.242 -23.469 1 89.25 224 PRO B O 1
ATOM 4532 N N . LYS B 1 225 ? 1.259 -12.93 -21.719 1 94.12 225 LYS B N 1
ATOM 4533 C CA . LYS B 1 225 ? 2.451 -13.531 -21.125 1 94.12 225 LYS B CA 1
ATOM 4534 C C . LYS B 1 225 ? 2.838 -14.812 -21.859 1 94.12 225 LYS B C 1
ATOM 4536 O O . LYS B 1 225 ? 3.941 -15.336 -21.672 1 94.12 225 LYS B O 1
ATOM 4541 N N . MET B 1 226 ? 1.965 -15.266 -22.703 1 97.19 226 MET B N 1
ATOM 4542 C CA . MET B 1 226 ? 2.262 -16.469 -23.484 1 97.19 226 MET B CA 1
ATOM 4543 C C . MET B 1 226 ? 3.482 -16.266 -24.375 1 97.19 226 MET B C 1
ATOM 4545 O O . MET B 1 226 ? 4.117 -17.234 -24.797 1 97.19 226 MET B O 1
ATOM 4549 N N . SER B 1 227 ? 3.852 -15.039 -24.609 1 97.19 227 SER B N 1
ATOM 4550 C CA . SER B 1 227 ? 5.051 -14.734 -25.391 1 97.19 227 SER B CA 1
ATOM 4551 C C . SER B 1 227 ? 6.309 -15.203 -24.672 1 97.19 227 SER B C 1
ATOM 4553 O O . SER B 1 227 ? 7.375 -15.312 -25.281 1 97.19 227 SER B O 1
ATOM 4555 N N . HIS B 1 228 ? 6.223 -15.539 -23.375 1 98.25 228 HIS B N 1
ATOM 4556 C CA . HIS B 1 228 ? 7.363 -15.984 -22.578 1 98.25 228 HIS B CA 1
ATOM 4557 C C . HIS B 1 228 ? 7.488 -17.5 -22.594 1 98.25 228 HIS B C 1
ATOM 4559 O O . HIS B 1 228 ? 8.406 -18.062 -21.984 1 98.25 228 HIS B O 1
ATOM 4565 N N . LEU B 1 229 ? 6.621 -18.219 -23.203 1 98.69 229 LEU B N 1
ATOM 4566 C CA . LEU B 1 229 ? 6.633 -19.672 -23.281 1 98.69 229 LEU B CA 1
ATOM 4567 C C . LEU B 1 229 ? 7.348 -20.141 -24.547 1 98.69 229 LEU B C 1
ATOM 4569 O O . LEU B 1 229 ? 6.961 -19.781 -25.656 1 98.69 229 LEU B O 1
ATOM 4573 N N . PRO B 1 230 ? 8.406 -20.906 -24.438 1 98.62 230 PRO B N 1
ATOM 4574 C CA . PRO B 1 230 ? 9.094 -21.391 -25.641 1 98.62 230 PRO B CA 1
ATOM 4575 C C . PRO B 1 230 ? 8.242 -22.359 -26.453 1 98.62 230 PRO B C 1
ATOM 4577 O O . PRO B 1 230 ? 7.25 -22.891 -25.938 1 98.62 230 PRO B O 1
ATOM 4580 N N . GLU B 1 231 ? 8.609 -22.609 -27.656 1 97.81 231 GLU B N 1
ATOM 4581 C CA . GLU B 1 231 ? 7.855 -23.453 -28.578 1 97.81 231 GLU B CA 1
ATOM 4582 C C . GLU B 1 231 ? 7.953 -24.922 -28.188 1 97.81 231 GLU B C 1
ATOM 4584 O O . GLU B 1 231 ? 6.969 -25.656 -28.281 1 97.81 231 GLU B O 1
ATOM 4589 N N . ASP B 1 232 ? 9.117 -25.312 -27.844 1 98.31 232 ASP B N 1
ATOM 4590 C CA . ASP B 1 232 ? 9.344 -26.688 -27.422 1 98.31 232 ASP B CA 1
ATOM 4591 C C . ASP B 1 232 ? 9.133 -26.844 -25.922 1 98.31 232 ASP B C 1
ATOM 4593 O O . ASP B 1 232 ? 9.883 -26.281 -25.125 1 98.31 232 ASP B O 1
ATOM 4597 N N . LEU B 1 233 ? 8.195 -27.641 -25.547 1 98.75 233 LEU B N 1
ATOM 4598 C CA . LEU B 1 233 ? 7.867 -27.812 -24.141 1 98.75 233 LEU B CA 1
ATOM 4599 C C . LEU B 1 233 ? 8.234 -29.203 -23.656 1 98.75 233 LEU B C 1
ATOM 4601 O O . LEU B 1 233 ? 7.691 -29.688 -22.656 1 98.75 233 LEU B O 1
ATOM 4605 N N . SER B 1 234 ? 9.109 -29.875 -24.5 1 98.19 234 SER B N 1
ATOM 4606 C CA . SER B 1 234 ? 9.664 -31.125 -24 1 98.19 234 SER B CA 1
ATOM 4607 C C . SER B 1 234 ? 10.367 -30.922 -22.656 1 98.19 234 SER B C 1
ATOM 4609 O O . SER B 1 234 ? 11.258 -30.078 -22.531 1 98.19 234 SER B O 1
ATOM 4611 N N . GLY B 1 235 ? 9.984 -31.625 -21.703 1 97.44 235 GLY B N 1
ATOM 4612 C CA . GLY B 1 235 ? 10.516 -31.469 -20.359 1 97.44 235 GLY B CA 1
ATOM 4613 C C . GLY B 1 235 ? 9.5 -30.922 -19.375 1 97.44 235 GLY B C 1
ATOM 4614 O O . GLY B 1 235 ? 9.719 -30.953 -18.156 1 97.44 235 GLY B O 1
ATOM 4615 N N . VAL B 1 236 ? 8.398 -30.406 -19.844 1 98.75 236 VAL B N 1
ATOM 4616 C CA . VAL B 1 236 ? 7.316 -29.906 -19 1 98.75 236 VAL B CA 1
ATOM 4617 C C . VAL B 1 236 ? 6.348 -31.031 -18.672 1 98.75 236 VAL B C 1
ATOM 4619 O O . VAL B 1 236 ? 5.762 -31.641 -19.562 1 98.75 236 VAL B O 1
ATOM 4622 N N . SER B 1 237 ? 6.16 -31.297 -17.406 1 98.38 237 SER B N 1
ATOM 4623 C CA . SER B 1 237 ? 5.312 -32.375 -16.938 1 98.38 237 SER B CA 1
ATOM 4624 C C . SER B 1 237 ? 3.84 -32 -16.969 1 98.38 237 SER B C 1
ATOM 4626 O O . SER B 1 237 ? 2.98 -32.812 -17.328 1 98.38 237 SER B O 1
ATOM 4628 N N . TRP B 1 238 ? 3.545 -30.781 -16.531 1 98.56 238 TRP B N 1
ATOM 4629 C CA . TRP B 1 238 ? 2.174 -30.281 -16.5 1 98.56 238 TRP B CA 1
ATOM 4630 C C . TRP B 1 238 ? 2.096 -28.875 -17.047 1 98.56 238 TRP B C 1
ATOM 4632 O O . TRP B 1 238 ? 2.873 -28 -16.656 1 98.56 238 TRP B O 1
ATOM 4642 N N . LEU B 1 239 ? 1.257 -28.703 -17.953 1 98.88 239 LEU B N 1
ATOM 4643 C CA . LEU B 1 239 ? 0.817 -27.375 -18.359 1 98.88 239 LEU B CA 1
ATOM 4644 C C . LEU B 1 239 ? -0.632 -27.141 -17.953 1 98.88 239 LEU B C 1
ATOM 4646 O O . LEU B 1 239 ? -1.53 -27.859 -18.375 1 98.88 239 LEU B O 1
ATOM 4650 N N . VAL B 1 240 ? -0.854 -26.219 -17.062 1 98.75 240 VAL B N 1
ATOM 4651 C CA . VAL B 1 240 ? -2.199 -25.812 -16.656 1 98.75 240 VAL B CA 1
ATOM 4652 C C . VAL B 1 240 ? -2.545 -24.469 -17.281 1 98.75 240 VAL B C 1
ATOM 4654 O O . VAL B 1 240 ? -2.084 -23.422 -16.828 1 98.75 240 VAL B O 1
ATOM 4657 N N . VAL B 1 241 ? -3.352 -24.469 -18.266 1 98.44 241 VAL B N 1
ATOM 4658 C CA . VAL B 1 241 ? -3.605 -23.297 -19.094 1 98.44 241 VAL B CA 1
ATOM 4659 C C . VAL B 1 241 ? -5.109 -23.062 -19.219 1 98.44 241 VAL B C 1
ATOM 4661 O O . VAL B 1 241 ? -5.906 -23.969 -18.969 1 98.44 241 VAL B O 1
ATOM 4664 N N . ASN B 1 242 ? -5.527 -21.812 -19.516 1 97.12 242 ASN B N 1
ATOM 4665 C CA . ASN B 1 242 ? -6.938 -21.594 -19.812 1 97.12 242 ASN B CA 1
ATOM 4666 C C . ASN B 1 242 ? -7.164 -21.406 -21.312 1 97.12 242 ASN B C 1
ATOM 4668 O O . ASN B 1 242 ? -6.215 -21.391 -22.094 1 97.12 242 ASN B O 1
ATOM 4672 N N . GLU B 1 243 ? -8.383 -21.344 -21.688 1 97.12 243 GLU B N 1
ATOM 4673 C CA . GLU B 1 243 ? -8.742 -21.297 -23.109 1 97.12 243 GLU B CA 1
ATOM 4674 C C . GLU B 1 243 ? -8.219 -20.016 -23.75 1 97.12 243 GLU B C 1
ATOM 4676 O O . GLU B 1 243 ? -7.699 -20.047 -24.875 1 97.12 243 GLU B O 1
ATOM 4681 N N . ASP B 1 244 ? -8.312 -18.875 -23.109 1 94.75 244 ASP B N 1
ATOM 4682 C CA . ASP B 1 244 ? -7.848 -17.609 -23.656 1 94.75 244 ASP B CA 1
ATOM 4683 C C . ASP B 1 244 ? -6.34 -17.641 -23.891 1 94.75 244 ASP B C 1
ATOM 4685 O O . ASP B 1 244 ? -5.855 -17.125 -24.906 1 94.75 244 ASP B O 1
ATOM 4689 N N . GLU B 1 245 ? -5.652 -18.172 -22.953 1 96.62 245 GLU B N 1
ATOM 4690 C CA . GLU B 1 245 ? -4.207 -18.344 -23.078 1 96.62 245 GLU B CA 1
ATOM 4691 C C . GLU B 1 245 ? -3.867 -19.25 -24.25 1 96.62 245 GLU B C 1
ATOM 4693 O O . GLU B 1 245 ? -2.941 -18.969 -25.016 1 96.62 245 GLU B O 1
ATOM 4698 N N . SER B 1 246 ? -4.605 -20.266 -24.422 1 98.38 246 SER B N 1
ATOM 4699 C CA . SER B 1 246 ? -4.391 -21.203 -25.516 1 98.38 246 SER B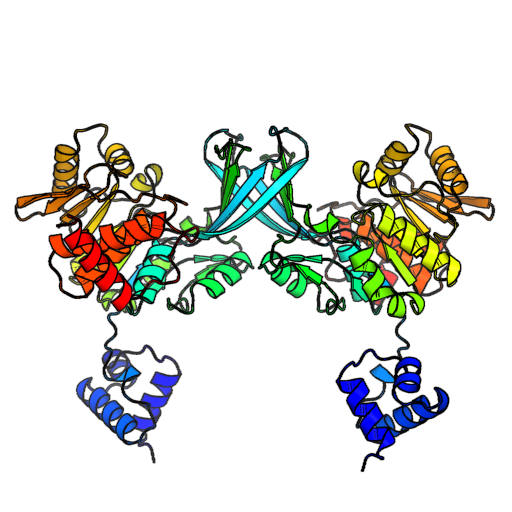 CA 1
ATOM 4700 C C . SER B 1 246 ? -4.684 -20.562 -26.875 1 98.38 246 SER B C 1
ATOM 4702 O 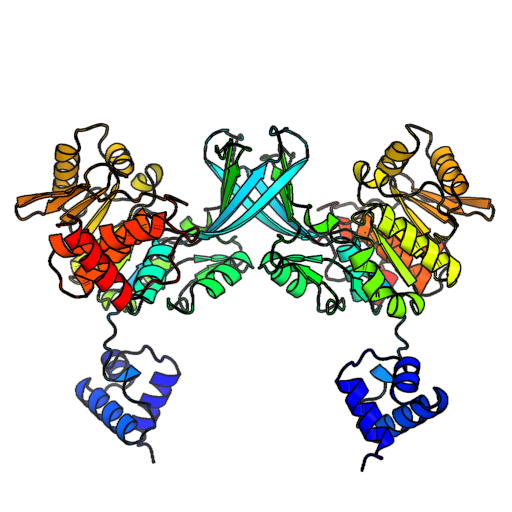O . SER B 1 246 ? -3.92 -20.719 -27.828 1 98.38 246 SER B O 1
ATOM 4704 N N . ILE B 1 247 ? -5.789 -19.812 -26.859 1 97.5 247 ILE B N 1
ATOM 4705 C CA . ILE B 1 247 ? -6.168 -19.109 -28.094 1 97.5 247 ILE B CA 1
ATOM 4706 C C . ILE B 1 247 ? -5.094 -18.078 -28.438 1 97.5 247 ILE B C 1
ATOM 4708 O O . ILE B 1 247 ? -4.777 -17.891 -29.625 1 97.5 247 ILE B O 1
ATOM 4712 N N . SER B 1 248 ? -4.523 -17.453 -27.453 1 96.38 248 SER B N 1
ATOM 4713 C CA . SER B 1 248 ? -3.449 -16.5 -27.672 1 96.38 248 SER B CA 1
ATOM 4714 C C . SER B 1 248 ? -2.246 -17.141 -28.344 1 96.38 248 SER B C 1
ATOM 4716 O O . SER B 1 248 ? -1.545 -16.5 -29.125 1 96.38 248 SER B O 1
ATOM 4718 N N . ARG B 1 249 ? -1.977 -18.375 -28.031 1 97 249 ARG B N 1
ATOM 4719 C CA . ARG B 1 249 ? -0.816 -19.109 -28.531 1 97 249 ARG B CA 1
ATOM 4720 C C . ARG B 1 249 ? -1.091 -19.688 -29.922 1 97 249 ARG B C 1
ATOM 4722 O O . ARG B 1 249 ? -0.228 -19.656 -30.797 1 97 249 ARG B O 1
ATOM 4729 N N . PHE B 1 250 ? -2.332 -20.234 -30.141 1 97.75 250 PHE B N 1
ATOM 4730 C CA . PHE B 1 250 ? -2.539 -21.062 -31.312 1 97.75 250 PHE B CA 1
ATOM 4731 C C . PHE B 1 250 ? -3.627 -20.484 -32.219 1 97.75 250 PHE B C 1
ATOM 4733 O O . PHE B 1 250 ? -3.869 -20.984 -33.312 1 97.75 250 PHE B O 1
ATOM 4740 N N . GLY B 1 251 ? -4.262 -19.391 -31.781 1 96.88 251 GLY B N 1
ATOM 4741 C CA . GLY B 1 251 ? -5.43 -18.891 -32.469 1 96.88 251 GLY B CA 1
ATOM 4742 C C . GLY B 1 251 ? -6.727 -19.547 -32.031 1 96.88 251 GLY B C 1
ATOM 4743 O O . GLY B 1 251 ? -6.719 -20.406 -31.141 1 96.88 251 GLY B O 1
ATOM 4744 N N . ASN B 1 252 ? -7.793 -19.062 -32.656 1 96.38 252 ASN B N 1
ATOM 4745 C CA . ASN B 1 252 ? -9.125 -19.484 -32.25 1 96.38 252 ASN B CA 1
ATOM 4746 C C . ASN B 1 252 ? -9.477 -20.859 -32.844 1 96.38 252 ASN B C 1
ATOM 4748 O O . ASN B 1 252 ? -10.07 -20.938 -33.906 1 96.38 252 ASN B O 1
ATOM 4752 N N . LEU B 1 253 ? -9.148 -21.922 -32.156 1 96.38 253 LEU B N 1
ATOM 4753 C CA . LEU B 1 253 ? -9.43 -23.297 -32.531 1 96.38 253 LEU B CA 1
ATOM 4754 C C . LEU B 1 253 ? -10.391 -23.953 -31.531 1 96.38 253 LEU B C 1
ATOM 4756 O O . LEU B 1 253 ? -10.539 -23.469 -30.406 1 96.38 253 LEU B O 1
ATOM 4760 N N . PRO B 1 254 ? -11.055 -25.031 -32 1 95.44 254 PRO B N 1
ATOM 4761 C CA . PRO B 1 254 ? -11.859 -25.781 -31.031 1 95.44 254 PRO B CA 1
ATOM 4762 C C . PRO B 1 254 ? -11.031 -26.344 -29.875 1 95.44 254 PRO B C 1
ATOM 4764 O O . PRO B 1 254 ? -9.859 -26.672 -30.062 1 95.44 254 PRO B O 1
ATOM 4767 N N . ALA B 1 255 ? -11.664 -26.5 -28.719 1 94.69 255 ALA B N 1
ATOM 4768 C CA . ALA B 1 255 ? -10.992 -26.859 -27.469 1 94.69 255 ALA B CA 1
ATOM 4769 C C . ALA B 1 255 ? -10.18 -28.141 -27.641 1 94.69 255 ALA B C 1
ATOM 4771 O O . ALA B 1 255 ? -9.031 -28.219 -27.188 1 94.69 255 ALA B O 1
ATOM 4772 N N . ALA B 1 256 ? -10.773 -29.141 -28.234 1 94.31 256 ALA B N 1
ATOM 4773 C CA . ALA B 1 256 ? -10.094 -30.422 -28.422 1 94.31 256 ALA B CA 1
ATOM 4774 C C . ALA B 1 256 ? -8.836 -30.25 -29.266 1 94.31 256 ALA B C 1
ATOM 4776 O O . ALA B 1 256 ? -7.816 -30.906 -29.016 1 94.31 256 ALA B O 1
ATOM 4777 N N . GLU B 1 257 ? -8.875 -29.406 -30.281 1 97.44 257 GLU B N 1
ATOM 4778 C CA . GLU B 1 257 ? -7.727 -29.141 -31.156 1 97.44 257 GLU B CA 1
ATOM 4779 C C . GLU B 1 257 ? -6.645 -28.359 -30.406 1 97.44 257 GLU B C 1
ATOM 4781 O O . GLU B 1 257 ? -5.453 -28.547 -30.656 1 97.44 257 GLU B O 1
ATOM 4786 N N . LEU B 1 258 ? -7.098 -27.5 -29.547 1 98.44 258 LEU B N 1
ATOM 4787 C CA . LEU B 1 258 ? -6.137 -26.75 -28.734 1 98.44 258 LEU B CA 1
ATOM 4788 C C . LEU B 1 258 ? -5.324 -27.703 -27.859 1 98.44 258 LEU B C 1
ATOM 4790 O O . LEU B 1 258 ? -4.113 -27.531 -27.703 1 98.44 258 LEU B O 1
ATOM 4794 N N . VAL B 1 259 ? -5.957 -28.688 -27.281 1 98.44 259 VAL B N 1
ATOM 4795 C CA . VAL B 1 259 ? -5.27 -29.672 -26.438 1 98.44 259 VAL B CA 1
ATOM 4796 C C . VAL B 1 259 ? -4.25 -30.438 -27.281 1 98.44 259 VAL B C 1
ATOM 4798 O O . VAL B 1 259 ? -3.121 -30.672 -26.844 1 98.44 259 VAL B O 1
ATOM 4801 N N . GLU B 1 260 ? -4.676 -30.812 -28.5 1 98.5 260 GLU B N 1
ATOM 4802 C CA . GLU B 1 260 ? -3.76 -31.5 -29.391 1 98.5 260 GLU B CA 1
ATOM 4803 C C . GLU B 1 260 ? -2.568 -30.625 -29.75 1 98.5 260 GLU B C 1
ATOM 4805 O O . GLU B 1 260 ? -1.438 -31.109 -29.844 1 98.5 260 GLU B O 1
ATOM 4810 N N . ALA B 1 261 ? -2.873 -29.375 -30.016 1 98.69 261 ALA B N 1
ATOM 4811 C CA . ALA B 1 261 ? -1.807 -28.422 -30.344 1 98.69 261 ALA B CA 1
ATOM 4812 C C . ALA B 1 261 ? -0.799 -28.328 -29.203 1 98.69 261 ALA B C 1
ATOM 4814 O O . ALA B 1 261 ? 0.409 -28.25 -29.438 1 98.69 261 ALA B O 1
ATOM 4815 N N . TRP B 1 262 ? -1.244 -28.328 -27.984 1 98.81 262 TRP B N 1
ATOM 4816 C CA . TRP B 1 262 ? -0.351 -28.281 -26.828 1 98.81 262 TRP B CA 1
ATOM 4817 C C . TRP B 1 262 ? 0.501 -29.547 -26.75 1 98.81 262 TRP B C 1
ATOM 4819 O O . TRP B 1 262 ? 1.712 -29.484 -26.531 1 98.81 262 TRP B O 1
ATOM 4829 N N . LEU B 1 263 ? -0.125 -30.703 -26.953 1 98.75 263 LEU B N 1
ATOM 4830 C CA . LEU B 1 263 ? 0.619 -31.953 -26.891 1 98.75 263 LEU B CA 1
ATOM 4831 C C . LEU B 1 263 ? 1.691 -32 -27.969 1 98.75 263 LEU B C 1
ATOM 4833 O O . LEU B 1 263 ? 2.762 -32.594 -27.766 1 98.75 263 LEU B O 1
ATOM 4837 N N . ALA B 1 264 ? 1.404 -31.375 -29.094 1 98.62 264 ALA B N 1
ATOM 4838 C CA . ALA B 1 264 ? 2.346 -31.344 -30.203 1 98.62 264 ALA B CA 1
ATOM 4839 C C . ALA B 1 264 ? 3.598 -30.547 -29.844 1 98.62 264 ALA B C 1
ATOM 4841 O O . ALA B 1 264 ? 4.641 -30.688 -30.484 1 98.62 264 ALA B O 1
ATOM 4842 N N . THR B 1 265 ? 3.549 -29.688 -28.875 1 98.56 265 THR B N 1
ATOM 4843 C CA . THR B 1 265 ? 4.703 -28.906 -28.453 1 98.56 265 THR B CA 1
ATOM 4844 C C . THR B 1 265 ? 5.672 -29.75 -27.641 1 98.56 265 THR B C 1
ATOM 4846 O O . THR B 1 265 ? 6.793 -29.328 -27.359 1 98.56 265 THR B O 1
ATOM 4849 N N . GLY B 1 266 ? 5.23 -30.938 -27.172 1 98.5 266 GLY B N 1
ATOM 4850 C CA . GLY B 1 266 ? 6.105 -31.828 -26.438 1 98.5 266 GLY B CA 1
ATOM 4851 C C . GLY B 1 266 ? 5.77 -31.906 -24.953 1 98.5 266 GLY B C 1
ATOM 4852 O O . GLY B 1 266 ? 6.363 -32.688 -24.219 1 98.5 266 GLY B O 1
ATOM 4853 N N . VAL B 1 267 ? 4.836 -31.125 -24.469 1 98.69 267 VAL B N 1
ATOM 4854 C CA . VAL B 1 267 ? 4.434 -31.188 -23.078 1 98.69 267 VAL B CA 1
ATOM 4855 C C . VAL B 1 267 ? 3.896 -32.594 -22.75 1 98.69 267 VAL B C 1
ATOM 4857 O O . VAL B 1 267 ? 3.229 -33.188 -23.578 1 98.69 267 VAL B O 1
ATOM 4860 N N . LEU B 1 268 ? 4.176 -33.094 -21.578 1 98.62 268 LEU B N 1
ATOM 4861 C CA . LEU B 1 268 ? 3.766 -34.469 -21.219 1 98.62 268 LEU B CA 1
ATOM 4862 C C . LEU B 1 268 ? 2.252 -34.531 -21.062 1 98.62 268 LEU B C 1
ATOM 4864 O O . LEU B 1 268 ? 1.618 -35.469 -21.562 1 98.62 268 LEU B O 1
ATOM 4868 N N . GLN B 1 269 ? 1.678 -33.625 -20.312 1 98.19 269 GLN B N 1
ATOM 4869 C CA . GLN B 1 269 ? 0.231 -33.562 -20.141 1 98.19 269 GLN B CA 1
ATOM 4870 C C . GLN B 1 269 ? -0.236 -32.125 -19.906 1 98.19 269 GLN B C 1
ATOM 4872 O O . GLN B 1 269 ? 0.523 -31.297 -19.406 1 98.19 269 GLN B O 1
ATOM 4877 N N . VAL B 1 270 ? -1.482 -31.828 -20.359 1 98.75 270 VAL B N 1
ATOM 4878 C CA . VAL B 1 270 ? -2.055 -30.484 -20.312 1 98.75 270 VAL B CA 1
ATOM 4879 C C . VAL B 1 270 ? -3.508 -30.562 -19.859 1 98.75 270 VAL B C 1
ATOM 4881 O O . VAL B 1 270 ? -4.227 -31.5 -20.188 1 98.75 270 VAL B O 1
ATOM 4884 N N . VAL B 1 271 ? -3.863 -29.688 -18.984 1 98.56 271 VAL B N 1
ATOM 4885 C CA . VAL B 1 271 ? -5.273 -29.422 -18.703 1 98.56 271 VAL B CA 1
ATOM 4886 C C . VAL B 1 271 ? -5.621 -27.984 -19.094 1 98.56 271 VAL B C 1
ATOM 4888 O O . VAL B 1 271 ? -4.902 -27.047 -18.75 1 98.56 271 VAL B O 1
ATOM 4891 N N . MET B 1 272 ? -6.625 -27.797 -19.891 1 98.5 272 MET B N 1
ATOM 4892 C CA . MET B 1 272 ? -7.125 -26.5 -20.312 1 98.5 272 MET B CA 1
ATOM 4893 C C . MET B 1 272 ? -8.453 -26.188 -19.641 1 98.5 272 MET B C 1
ATOM 4895 O O . MET B 1 272 ? -9.469 -26.828 -19.922 1 98.5 272 MET B O 1
ATOM 4899 N N . THR B 1 273 ? -8.414 -25.234 -18.75 1 97.38 273 THR B N 1
ATOM 4900 C CA . THR B 1 273 ? -9.633 -24.812 -18.047 1 97.38 273 THR B CA 1
ATOM 4901 C C . THR B 1 273 ? -10.414 -23.812 -18.891 1 97.38 273 THR B C 1
ATOM 4903 O O . THR B 1 273 ? -9.844 -23.125 -19.75 1 97.38 273 THR B O 1
ATOM 4906 N N . ARG B 1 274 ? -11.742 -23.781 -18.672 1 95.5 274 ARG B N 1
ATOM 4907 C CA . ARG B 1 274 ? -12.625 -22.906 -19.453 1 95.5 274 ARG B CA 1
ATOM 4908 C C . ARG B 1 274 ? -13.68 -22.266 -18.562 1 95.5 274 ARG B C 1
ATOM 4910 O O . ARG B 1 274 ? -14.859 -22.234 -18.922 1 95.5 274 ARG B O 1
ATOM 4917 N N . GLY B 1 275 ? -13.32 -21.766 -17.406 1 91.44 275 GLY B N 1
ATOM 4918 C CA . GLY B 1 275 ? -14.273 -21.156 -16.5 1 91.44 275 GLY B CA 1
ATOM 4919 C C . GLY B 1 275 ? -15.344 -22.109 -16.016 1 91.44 275 GLY B C 1
ATOM 4920 O O . GLY B 1 275 ? -15.031 -23.141 -15.406 1 91.44 275 GLY B O 1
ATOM 4921 N N . THR B 1 276 ? -16.609 -21.75 -16.344 1 92.12 276 THR B N 1
ATOM 4922 C CA . THR B 1 276 ? -17.734 -22.578 -15.922 1 92.12 276 THR B CA 1
ATOM 4923 C C . THR B 1 276 ? -18.031 -23.672 -16.938 1 92.12 276 THR B C 1
ATOM 4925 O O . THR B 1 276 ? -18.875 -24.531 -16.719 1 92.12 276 THR B O 1
ATOM 4928 N N . ARG B 1 277 ? -17.266 -23.719 -18.078 1 93.75 277 ARG B N 1
ATOM 4929 C CA . ARG B 1 277 ? -17.422 -24.75 -19.109 1 93.75 277 ARG B CA 1
ATOM 4930 C C . ARG B 1 277 ? -16.484 -25.922 -18.859 1 93.75 277 ARG B C 1
ATOM 4932 O O . ARG B 1 277 ? -15.625 -25.859 -17.984 1 93.75 277 ARG B O 1
ATOM 4939 N N . SER B 1 278 ? -16.578 -26.922 -19.609 1 95.69 278 SER B N 1
ATOM 4940 C CA . SER B 1 278 ? -15.797 -28.141 -19.422 1 95.69 278 SER B CA 1
ATOM 4941 C C . SER B 1 278 ? -14.312 -27.891 -19.688 1 95.69 278 SER B C 1
ATOM 4943 O O . SER B 1 278 ? -13.945 -27.203 -20.641 1 95.69 278 SER B O 1
ATOM 4945 N N . SER B 1 279 ? -13.516 -28.5 -18.828 1 96.38 279 SER B N 1
ATOM 4946 C CA . SER B 1 279 ? -12.07 -28.531 -19.031 1 96.38 279 SER B CA 1
ATOM 4947 C C . SER B 1 279 ? -11.656 -29.719 -19.875 1 96.38 279 SER B C 1
ATOM 4949 O O . SER B 1 279 ? -12.336 -30.75 -19.891 1 96.38 279 SER B O 1
ATOM 4951 N N . PHE B 1 280 ? -10.586 -29.562 -20.562 1 98 280 PHE B N 1
ATOM 4952 C CA . PHE B 1 280 ? -10.07 -30.641 -21.391 1 98 280 PHE B CA 1
ATOM 4953 C C . PHE B 1 280 ? -8.68 -31.047 -20.938 1 98 280 PHE B C 1
ATOM 4955 O O . PHE B 1 280 ? -7.832 -30.203 -20.656 1 98 280 PHE B O 1
ATOM 4962 N N . TYR B 1 281 ? -8.508 -32.375 -20.812 1 98.06 281 TYR B N 1
ATOM 4963 C CA . TYR B 1 281 ? -7.238 -32.969 -20.406 1 98.06 281 TYR B CA 1
ATOM 4964 C C . TYR B 1 281 ? -6.66 -33.844 -21.516 1 98.06 281 TYR B C 1
ATOM 4966 O O . TYR B 1 281 ? -7.402 -34.5 -22.234 1 98.06 281 TYR B O 1
ATOM 4974 N N . GLY B 1 282 ? -5.34 -33.688 -21.734 1 98.5 282 GLY B N 1
ATOM 4975 C CA . GLY B 1 282 ? -4.629 -34.562 -22.656 1 98.5 282 GLY B CA 1
ATOM 4976 C C . GLY B 1 282 ? -3.262 -35 -22.141 1 98.5 282 GLY B C 1
ATOM 4977 O O . GLY B 1 282 ? -2.615 -34.25 -21.406 1 98.5 282 GLY B O 1
ATOM 4978 N N . HIS B 1 283 ? -2.85 -36.125 -22.516 1 98.44 283 HIS B N 1
ATOM 4979 C CA . HIS B 1 283 ? -1.557 -36.719 -22.172 1 98.44 283 HIS B CA 1
ATOM 4980 C C . HIS B 1 283 ? -0.874 -37.312 -23.391 1 98.44 283 HIS B C 1
ATOM 4982 O O . HIS B 1 283 ? -1.544 -37.781 -24.328 1 98.44 283 HIS B O 1
ATOM 4988 N N . GLN B 1 284 ? 0.424 -37.344 -23.406 1 98.25 284 GLN B N 1
ATOM 4989 C CA . GLN B 1 284 ? 1.199 -37.938 -24.5 1 98.25 284 GLN B CA 1
ATOM 4990 C C . GLN B 1 284 ? 0.871 -39.406 -24.688 1 98.25 284 GLN B C 1
ATOM 4992 O O . GLN B 1 284 ? 1.048 -39.938 -25.781 1 98.25 284 GLN B O 1
ATOM 4997 N N . ASP B 1 285 ? 0.349 -40.031 -23.703 1 97.81 285 ASP B N 1
ATOM 4998 C CA . ASP B 1 285 ? 0.062 -41.469 -23.781 1 97.81 285 ASP B CA 1
ATOM 4999 C C . ASP B 1 285 ? -1.248 -41.719 -24.531 1 97.81 285 ASP B C 1
ATOM 5001 O O . ASP B 1 285 ? -1.685 -42.844 -24.656 1 97.81 285 ASP B O 1
ATOM 5005 N N . GLY B 1 286 ? -1.918 -40.656 -24.938 1 97.38 286 GLY B N 1
ATOM 5006 C CA . GLY B 1 286 ? -3.148 -40.781 -25.703 1 97.38 286 GLY B CA 1
ATOM 5007 C C . GLY B 1 286 ? -4.395 -40.531 -24.875 1 97.38 286 GLY B C 1
ATOM 5008 O O . GLY B 1 286 ? -5.488 -40.375 -25.422 1 97.38 286 GLY B O 1
ATOM 5009 N N . SER B 1 287 ? -4.242 -40.406 -23.578 1 97.12 287 SER B N 1
ATOM 5010 C CA . SER B 1 287 ? -5.383 -40.125 -22.703 1 97.12 287 SER B CA 1
ATOM 5011 C C . SER B 1 287 ? -6.004 -38.781 -23.016 1 97.12 287 SER B C 1
ATOM 5013 O O . SER B 1 287 ? -5.289 -37.781 -23.203 1 97.12 287 SER B O 1
ATOM 5015 N N . ARG B 1 288 ? -7.316 -38.812 -23.141 1 97.06 288 ARG B N 1
ATOM 5016 C CA . ARG B 1 288 ? -8.125 -37.594 -23.297 1 97.06 288 ARG B CA 1
ATOM 5017 C C . ARG B 1 288 ? -9.336 -37.625 -22.375 1 97.06 288 ARG B C 1
ATOM 5019 O O . ARG B 1 288 ? -9.977 -38.656 -22.203 1 97.06 288 ARG B O 1
ATOM 5026 N N . GLN B 1 289 ? -9.57 -36.5 -21.781 1 95.44 289 GLN B N 1
ATOM 5027 C CA . GLN B 1 289 ? -10.734 -36.438 -20.906 1 95.44 289 GLN B CA 1
ATOM 5028 C C . GLN B 1 289 ? -11.359 -35.062 -20.938 1 95.44 289 GLN B C 1
ATOM 5030 O O . GLN B 1 289 ? -10.648 -34.031 -21.016 1 95.44 289 GLN B O 1
ATOM 5035 N N . GLU B 1 290 ? -12.617 -35 -21 1 95.38 290 GLU B N 1
ATOM 5036 C CA . GLU B 1 290 ? -13.406 -33.812 -20.766 1 95.38 290 GLU B CA 1
ATOM 5037 C C . GLU B 1 290 ? -14.062 -33.844 -19.391 1 95.38 290 GLU B C 1
ATOM 5039 O O . GLU B 1 290 ? -14.727 -34.812 -19.031 1 95.38 290 GLU B O 1
ATOM 5044 N N . VAL B 1 291 ? -13.82 -32.844 -18.641 1 92.94 291 VAL B N 1
ATOM 5045 C CA . VAL B 1 291 ? -14.32 -32.844 -17.281 1 92.94 291 VAL B CA 1
ATOM 5046 C C . VAL B 1 291 ? -15.188 -31.609 -17.062 1 92.94 291 VAL B C 1
ATOM 5048 O O . VAL B 1 291 ? -14.719 -30.469 -17.203 1 92.94 291 VAL B O 1
ATOM 5051 N N . GLN B 1 292 ? -16.422 -31.766 -16.656 1 92.31 292 GLN B N 1
ATOM 5052 C CA . GLN B 1 292 ? -17.344 -30.672 -16.359 1 92.31 292 GLN B CA 1
ATOM 5053 C C . GLN B 1 292 ? -17.25 -30.25 -14.898 1 92.31 292 GLN B C 1
ATOM 5055 O O . GLN B 1 292 ? -17.438 -31.078 -14 1 92.31 292 GLN B O 1
ATOM 5060 N N . PRO B 1 293 ? -16.953 -29 -14.719 1 91.31 293 PRO B N 1
ATOM 5061 C CA . PRO B 1 293 ? -16.906 -28.547 -13.328 1 91.31 293 PRO B CA 1
ATOM 5062 C C . PRO B 1 293 ? -18.297 -28.422 -12.695 1 91.31 293 PRO B C 1
ATOM 5064 O O . PRO B 1 293 ? -19.281 -28.219 -13.406 1 91.31 293 PRO B O 1
ATOM 5067 N N . LEU B 1 294 ? -18.328 -28.625 -11.391 1 91.69 294 LEU B N 1
ATOM 5068 C CA . LEU B 1 294 ? -19.531 -28.266 -10.648 1 91.69 294 LEU B CA 1
ATOM 5069 C C . LEU B 1 294 ? -19.594 -26.766 -10.406 1 91.69 294 LEU B C 1
ATOM 5071 O O . LEU B 1 294 ? -18.578 -26.141 -10.086 1 91.69 294 LEU B O 1
ATOM 5075 N N . LEU B 1 295 ? -20.75 -26.219 -10.555 1 90.94 295 LEU B N 1
ATOM 5076 C CA . LEU B 1 295 ? -20.891 -24.781 -10.43 1 90.94 295 LEU B CA 1
ATOM 5077 C C . LEU B 1 295 ? -21.312 -24.391 -9.016 1 90.94 295 LEU B C 1
ATOM 5079 O O . LEU B 1 295 ? -22.234 -24.984 -8.461 1 90.94 295 LEU B O 1
ATOM 5083 N N . ALA B 1 296 ? -20.547 -23.484 -8.5 1 90.62 296 ALA B N 1
ATOM 5084 C CA . ALA B 1 296 ? -20.922 -22.969 -7.191 1 90.62 296 ALA B CA 1
ATOM 5085 C C . ALA B 1 296 ? -22.156 -22.062 -7.293 1 90.62 296 ALA B C 1
ATOM 5087 O O . ALA B 1 296 ? -22.297 -21.312 -8.258 1 90.62 296 ALA B O 1
ATOM 5088 N N . GLN B 1 297 ? -23 -22.109 -6.305 1 87.81 297 GLN B N 1
ATOM 5089 C CA . GLN B 1 297 ? -24.234 -21.328 -6.301 1 87.81 297 GLN B CA 1
ATOM 5090 C C . GLN B 1 297 ? -23.953 -19.891 -5.887 1 87.81 297 GLN B C 1
ATOM 5092 O O . GLN B 1 297 ? -24.578 -18.953 -6.406 1 87.81 297 GLN B O 1
ATOM 5097 N N . ASN B 1 298 ? -23.047 -19.688 -4.996 1 92.5 298 ASN B N 1
ATOM 5098 C CA . ASN B 1 298 ? -22.75 -18.359 -4.477 1 92.5 298 ASN B CA 1
ATOM 5099 C C . ASN B 1 298 ? -21.328 -17.922 -4.84 1 92.5 298 ASN B C 1
ATOM 5101 O O . ASN B 1 298 ? -20.422 -18.031 -4.016 1 92.5 298 ASN B O 1
ATOM 5105 N N . VAL B 1 299 ? -21.188 -17.375 -6.031 1 92.19 299 VAL B N 1
ATOM 5106 C CA . VAL B 1 299 ? -19.891 -16.875 -6.465 1 92.19 299 VAL B CA 1
ATOM 5107 C C . VAL B 1 299 ? -19.641 -15.484 -5.895 1 92.19 299 VAL B C 1
ATOM 5109 O O . VAL B 1 299 ? -20.438 -14.57 -6.121 1 92.19 299 VAL B O 1
ATOM 5112 N N . VAL B 1 300 ? -18.625 -15.352 -5.129 1 89.88 300 VAL B N 1
ATOM 5113 C CA . VAL B 1 300 ? -18.281 -14.086 -4.488 1 89.88 300 VAL B CA 1
ATOM 5114 C C . VAL B 1 300 ? -17.188 -13.383 -5.289 1 89.88 300 VAL B C 1
ATOM 5116 O O . VAL B 1 300 ? -17.312 -12.188 -5.59 1 89.88 300 VAL B O 1
ATOM 5119 N N . ASP B 1 301 ? -16.172 -14.07 -5.664 1 87.44 301 ASP B N 1
ATOM 5120 C CA . ASP B 1 301 ? -15.039 -13.539 -6.402 1 87.44 301 ASP B CA 1
ATOM 5121 C C . ASP B 1 301 ? -14.297 -14.648 -7.145 1 87.44 301 ASP B C 1
ATOM 5123 O O . ASP B 1 301 ? -13.938 -15.672 -6.551 1 87.44 301 ASP B O 1
ATOM 5127 N N . VAL B 1 302 ? -14.055 -14.367 -8.422 1 88.19 302 VAL B N 1
ATOM 5128 C CA . VAL B 1 302 ? -13.461 -15.43 -9.219 1 88.19 302 VAL B CA 1
ATOM 5129 C C . VAL B 1 302 ? -11.938 -15.281 -9.234 1 88.19 302 VAL B C 1
ATOM 5131 O O . VAL B 1 302 ? -11.234 -16.109 -9.812 1 88.19 302 VAL B O 1
ATOM 5134 N N . THR B 1 303 ? -11.461 -14.219 -8.555 1 85.5 303 THR B N 1
ATOM 5135 C CA . THR B 1 303 ? -10.023 -14.008 -8.5 1 85.5 303 THR B CA 1
ATOM 5136 C C . THR B 1 303 ? -9.336 -15.141 -7.75 1 85.5 303 THR B C 1
ATOM 5138 O O . THR B 1 303 ? -9.758 -15.508 -6.652 1 85.5 303 THR B O 1
ATOM 5141 N N . GLY B 1 304 ? -8.414 -15.852 -8.305 1 92.81 304 GLY B N 1
ATOM 5142 C CA . GLY B 1 304 ? -7.645 -16.906 -7.664 1 92.81 304 GLY B CA 1
ATOM 5143 C C . GLY B 1 304 ? -8.172 -18.297 -7.973 1 92.81 304 GLY B C 1
ATOM 5144 O O . GLY B 1 304 ? -7.551 -19.297 -7.609 1 92.81 304 GLY B O 1
ATOM 5145 N N . ALA B 1 305 ? -9.32 -18.359 -8.656 1 94.88 305 ALA B N 1
ATOM 5146 C CA . ALA B 1 305 ? -9.93 -19.656 -8.961 1 94.88 305 ALA B CA 1
ATOM 5147 C C . ALA B 1 305 ? -8.961 -20.547 -9.742 1 94.88 305 ALA B C 1
ATOM 5149 O O . ALA B 1 305 ? -8.805 -21.719 -9.43 1 94.88 305 ALA B O 1
ATOM 5150 N N . GLY B 1 306 ? -8.32 -19.969 -10.734 1 96.62 306 GLY B N 1
ATOM 5151 C CA . GLY B 1 306 ? -7.352 -20.719 -11.523 1 96.62 306 GLY B CA 1
ATOM 5152 C C . GLY B 1 306 ? -6.141 -21.141 -10.719 1 96.62 306 GLY B C 1
ATOM 5153 O O . GLY B 1 306 ? -5.633 -22.25 -10.898 1 96.62 306 GLY B O 1
ATOM 5154 N N . ASP B 1 307 ? -5.672 -20.297 -9.844 1 98.06 307 ASP B N 1
ATOM 5155 C CA . ASP B 1 307 ? -4.543 -20.641 -8.977 1 98.06 307 ASP B CA 1
ATOM 5156 C C . ASP B 1 307 ? -4.898 -21.781 -8.031 1 98.06 307 ASP B C 1
ATOM 5158 O O . ASP B 1 307 ? -4.09 -22.672 -7.801 1 98.06 307 ASP B O 1
ATOM 5162 N N . ALA B 1 308 ? -6.109 -21.688 -7.473 1 98.44 308 ALA B N 1
ATOM 5163 C CA . ALA B 1 308 ? -6.605 -22.75 -6.586 1 98.44 308 ALA B CA 1
ATOM 5164 C C . ALA B 1 308 ? -6.715 -24.078 -7.324 1 98.44 308 ALA B C 1
ATOM 5166 O O . ALA B 1 308 ? -6.332 -25.125 -6.793 1 98.44 308 ALA B O 1
ATOM 5167 N N . PHE B 1 309 ? -7.207 -24.047 -8.547 1 98.38 309 PHE B N 1
ATOM 5168 C CA . PHE B 1 309 ? -7.277 -25.234 -9.375 1 98.38 309 PHE B CA 1
ATOM 5169 C C . PHE B 1 309 ? -5.891 -25.844 -9.578 1 98.38 309 PHE B C 1
ATOM 5171 O O . PHE B 1 309 ? -5.691 -27.031 -9.344 1 98.38 309 PHE B O 1
ATOM 5178 N N . SER B 1 310 ? -4.988 -24.984 -9.977 1 98.81 310 SER B N 1
ATOM 5179 C CA . SER B 1 310 ? -3.625 -25.438 -10.242 1 98.81 310 SER B CA 1
ATOM 5180 C C . SER B 1 310 ? -2.998 -26.062 -9 1 98.81 310 SER B C 1
ATOM 5182 O O . SER B 1 310 ? -2.387 -27.141 -9.086 1 98.81 310 SER B O 1
ATOM 5184 N N . ALA B 1 311 ? -3.158 -25.422 -7.871 1 98.88 311 ALA B N 1
ATOM 5185 C CA . ALA B 1 311 ? -2.57 -25.906 -6.629 1 98.88 311 ALA B CA 1
ATOM 5186 C C . ALA B 1 311 ? -3.189 -27.25 -6.223 1 98.88 311 ALA B C 1
ATOM 5188 O O . ALA B 1 311 ? -2.484 -28.156 -5.773 1 98.88 311 ALA B O 1
ATOM 5189 N N . GLY B 1 312 ? -4.547 -27.344 -6.324 1 98.69 312 GLY B N 1
ATOM 5190 C CA . GLY B 1 312 ? -5.199 -28.625 -6.035 1 98.69 312 GLY B CA 1
ATOM 5191 C C . GLY B 1 312 ? -4.715 -29.75 -6.914 1 98.69 312 GLY B C 1
ATOM 5192 O O . GLY B 1 312 ? -4.445 -30.859 -6.422 1 98.69 312 GLY B O 1
ATOM 5193 N N . LEU B 1 313 ? -4.633 -29.5 -8.18 1 98.56 313 LEU B N 1
ATOM 5194 C CA . LEU B 1 313 ? -4.121 -30.484 -9.141 1 98.56 313 LEU B CA 1
ATOM 5195 C C . LEU B 1 313 ? -2.709 -30.922 -8.766 1 98.56 313 LEU B C 1
ATOM 5197 O O . LEU B 1 313 ? -2.424 -32.125 -8.695 1 98.56 313 LEU B O 1
ATOM 5201 N N . LEU B 1 314 ? -1.831 -29.953 -8.523 1 98.62 314 LEU B N 1
ATOM 5202 C CA . LEU B 1 314 ? -0.439 -30.25 -8.211 1 98.62 314 LEU B CA 1
ATOM 5203 C C . LEU B 1 314 ? -0.331 -31 -6.879 1 98.62 314 LEU B C 1
ATOM 5205 O O . LEU B 1 314 ? 0.52 -31.875 -6.715 1 98.62 314 LEU B O 1
ATOM 5209 N N . TYR B 1 315 ? -1.168 -30.609 -5.914 1 97.94 315 TYR B N 1
ATOM 5210 C CA . TYR B 1 315 ? -1.228 -31.328 -4.652 1 97.94 315 TYR B CA 1
ATOM 5211 C C . TYR B 1 315 ? -1.553 -32.812 -4.883 1 97.94 315 TYR B C 1
ATOM 5213 O O . TYR B 1 315 ? -0.92 -33.688 -4.297 1 97.94 315 TYR B O 1
ATOM 5221 N N . GLY B 1 316 ? -2.604 -33.094 -5.707 1 97.31 316 GLY B N 1
ATOM 5222 C CA . GLY B 1 316 ? -2.922 -34.469 -6.062 1 97.31 316 GLY B CA 1
ATOM 5223 C C . GLY B 1 316 ? -1.742 -35.219 -6.645 1 97.31 316 GLY B C 1
ATOM 5224 O O . GLY B 1 316 ? -1.44 -36.344 -6.219 1 97.31 316 GLY B O 1
ATOM 5225 N N . GLN B 1 317 ? -1.056 -34.531 -7.531 1 95.75 317 GLN B N 1
ATOM 5226 C CA . GLN B 1 317 ? 0.12 -35.156 -8.141 1 95.75 317 GLN B CA 1
ATOM 5227 C C . GLN B 1 317 ? 1.212 -35.406 -7.109 1 95.75 317 GLN B C 1
ATOM 5229 O O . GLN B 1 317 ? 1.8 -36.5 -7.07 1 95.75 317 GLN B O 1
ATOM 5234 N N . LEU B 1 318 ? 1.485 -34.438 -6.297 1 94.25 318 LEU B N 1
ATOM 5235 C CA . LEU B 1 318 ? 2.549 -34.5 -5.301 1 94.25 318 LEU B CA 1
ATOM 5236 C C . LEU B 1 318 ? 2.26 -35.562 -4.254 1 94.25 318 LEU B C 1
ATOM 5238 O O . LEU B 1 318 ? 3.186 -36.125 -3.652 1 94.25 318 LEU B O 1
ATOM 5242 N N . THR B 1 319 ? 1.004 -35.875 -4.078 1 93.06 319 THR B N 1
ATOM 5243 C CA . THR B 1 319 ? 0.634 -36.844 -3.057 1 93.06 319 THR B CA 1
ATOM 5244 C C . THR B 1 319 ? 0.323 -38.219 -3.688 1 93.06 319 THR B C 1
ATOM 5246 O O . THR B 1 319 ? -0.279 -39.062 -3.047 1 93.06 319 THR B O 1
ATOM 5249 N N . GLY B 1 320 ? 0.584 -38.344 -4.965 1 93.69 320 GLY B N 1
ATOM 5250 C CA . GLY B 1 320 ? 0.629 -39.656 -5.586 1 93.69 320 GLY B CA 1
ATOM 5251 C C . GLY B 1 320 ? -0.668 -40.031 -6.273 1 93.69 320 GLY B C 1
ATOM 5252 O O . GLY B 1 320 ? -0.839 -41.188 -6.699 1 93.69 320 GLY B O 1
ATOM 5253 N N . HIS B 1 321 ? -1.56 -39.188 -6.492 1 94.69 321 HIS B N 1
ATOM 5254 C CA . HIS B 1 321 ? -2.816 -39.469 -7.172 1 94.69 321 HIS B CA 1
ATOM 5255 C C . HIS B 1 321 ? -2.645 -39.438 -8.688 1 94.69 321 HIS B C 1
ATOM 5257 O O . HIS B 1 321 ? -1.71 -38.812 -9.195 1 94.69 321 HIS B O 1
ATOM 5263 N N . ASP B 1 322 ? -3.529 -40.125 -9.414 1 95.12 322 ASP B N 1
ATOM 5264 C CA . ASP B 1 322 ? -3.5 -40.094 -10.875 1 95.12 322 ASP B CA 1
ATOM 5265 C C . ASP B 1 322 ? -4.004 -38.75 -11.406 1 95.12 322 ASP B C 1
ATOM 5267 O O . ASP B 1 322 ? -4.445 -37.906 -10.633 1 95.12 322 ASP B O 1
ATOM 5271 N N . ALA B 1 323 ? -3.93 -38.531 -12.695 1 96.44 323 ALA B N 1
ATOM 5272 C CA . ALA B 1 323 ? -4.258 -37.25 -13.32 1 96.44 323 ALA B CA 1
ATOM 5273 C C . ALA B 1 323 ? -5.727 -36.906 -13.109 1 96.44 323 ALA B C 1
ATOM 5275 O O . ALA B 1 323 ? -6.055 -35.75 -12.789 1 96.44 323 ALA B O 1
ATOM 5276 N N . LYS B 1 324 ? -6.559 -37.875 -13.266 1 94.44 324 LYS B N 1
ATOM 5277 C CA . LYS B 1 324 ? -7.996 -37.656 -13.125 1 94.44 324 LYS B CA 1
ATOM 5278 C C . LYS B 1 324 ? -8.344 -37.156 -11.727 1 94.44 324 LYS B C 1
ATOM 5280 O O . LYS B 1 324 ? -8.984 -36.125 -11.57 1 94.44 324 LYS B O 1
ATOM 5285 N N . THR B 1 325 ? -7.891 -37.938 -10.742 1 95.31 325 THR B N 1
ATOM 5286 C CA . THR B 1 325 ? -8.133 -37.531 -9.352 1 95.31 325 THR B CA 1
ATOM 5287 C C . THR B 1 325 ? -7.508 -36.188 -9.047 1 95.31 325 THR B C 1
ATOM 5289 O O . THR B 1 325 ? -8.094 -35.375 -8.344 1 95.31 325 THR B O 1
ATOM 5292 N N . SER B 1 326 ? -6.309 -35.906 -9.539 1 97.69 326 SER B N 1
ATOM 5293 C CA . SER B 1 326 ? -5.621 -34.625 -9.344 1 97.69 326 SER B CA 1
ATOM 5294 C C . SER B 1 326 ? -6.438 -33.469 -9.906 1 97.69 326 SER B C 1
ATOM 5296 O O . SER B 1 326 ? -6.551 -32.438 -9.266 1 97.69 326 SER B O 1
ATOM 5298 N N . ILE B 1 327 ? -7.031 -33.656 -11.07 1 97.5 327 ILE B N 1
ATOM 5299 C CA . ILE B 1 327 ? -7.863 -32.625 -11.695 1 97.5 327 ILE B CA 1
ATOM 5300 C C . ILE B 1 327 ? -9.086 -32.344 -10.82 1 97.5 327 ILE B C 1
ATOM 5302 O O . ILE B 1 327 ? -9.469 -31.188 -10.625 1 97.5 327 ILE B O 1
ATOM 5306 N N . TYR B 1 328 ? -9.602 -33.406 -10.195 1 97 328 TYR B N 1
ATOM 5307 C CA . TYR B 1 328 ? -10.773 -33.25 -9.344 1 97 328 TYR B CA 1
ATOM 5308 C C . TYR B 1 328 ? -10.414 -32.5 -8.062 1 97 328 TYR B C 1
ATOM 5310 O O . TYR B 1 328 ? -11.219 -31.734 -7.535 1 97 328 TYR B O 1
ATOM 5318 N N . TYR B 1 329 ? -9.211 -32.75 -7.508 1 97.69 329 TYR B N 1
ATOM 5319 C CA . TYR B 1 329 ? -8.734 -31.953 -6.391 1 97.69 329 TYR B CA 1
ATOM 5320 C C . TYR B 1 329 ? -8.672 -30.484 -6.773 1 97.69 329 TYR B C 1
ATOM 5322 O O . TYR B 1 329 ? -9.062 -29.609 -5.992 1 97.69 329 TYR B O 1
ATOM 5330 N N . GLY B 1 330 ? -8.148 -30.203 -7.992 1 98.31 330 GLY B N 1
ATOM 5331 C CA . GLY B 1 330 ? -8.117 -28.844 -8.492 1 98.31 330 GLY B CA 1
ATOM 5332 C C . GLY B 1 330 ? -9.5 -28.219 -8.594 1 98.31 330 GLY B C 1
ATOM 5333 O O . GLY B 1 330 ? -9.711 -27.094 -8.164 1 98.31 330 GLY B O 1
ATOM 5334 N N . MET B 1 331 ? -10.453 -28.984 -9.102 1 97.19 331 MET B N 1
ATOM 5335 C CA . MET B 1 331 ? -11.828 -28.5 -9.266 1 97.19 331 MET B CA 1
ATOM 5336 C C . MET B 1 331 ? -12.469 -28.219 -7.91 1 97.19 331 MET B C 1
ATOM 5338 O O . MET B 1 331 ? -13.148 -27.203 -7.742 1 97.19 331 MET B O 1
ATOM 5342 N N . ALA B 1 332 ? -12.234 -29.094 -6.984 1 97.19 332 ALA B N 1
ATOM 5343 C CA . ALA B 1 332 ? -12.805 -28.922 -5.648 1 97.19 332 ALA B CA 1
ATOM 5344 C C . ALA B 1 332 ? -12.25 -27.672 -4.98 1 97.19 332 ALA B C 1
ATOM 5346 O O . ALA B 1 332 ? -13 -26.906 -4.367 1 97.19 332 ALA B O 1
ATOM 5347 N N . ASN B 1 333 ? -10.945 -27.5 -5.062 1 98.12 333 ASN B N 1
ATOM 5348 C CA . ASN B 1 333 ? -10.328 -26.328 -4.469 1 98.12 333 ASN B CA 1
ATOM 5349 C C . ASN B 1 333 ? -10.836 -25.031 -5.113 1 98.12 333 ASN B C 1
ATOM 5351 O O . ASN B 1 333 ? -11.148 -24.078 -4.418 1 98.12 333 ASN B O 1
ATOM 5355 N N . SER B 1 334 ? -10.953 -25.016 -6.434 1 97.5 334 SER B N 1
ATOM 5356 C CA . SER B 1 334 ? -11.469 -23.859 -7.168 1 97.5 334 SER B CA 1
ATOM 5357 C C . SER B 1 334 ? -12.922 -23.578 -6.805 1 97.5 334 SER B C 1
ATOM 5359 O O . SER B 1 334 ? -13.305 -22.422 -6.598 1 97.5 334 SER B O 1
ATOM 5361 N N . TYR B 1 335 ? -13.719 -24.625 -6.66 1 96.5 335 TYR B N 1
ATOM 5362 C CA . TYR B 1 335 ? -15.133 -24.547 -6.324 1 96.5 335 TYR B CA 1
ATOM 5363 C C . TYR B 1 335 ? -15.336 -23.766 -5.031 1 96.5 335 TYR B C 1
ATOM 5365 O O . TYR B 1 335 ? -16.203 -22.891 -4.953 1 96.5 335 TYR B O 1
ATOM 5373 N N . HIS B 1 336 ? -14.586 -24.031 -4.102 1 97.12 336 HIS B N 1
ATOM 5374 C CA . HIS B 1 336 ? -14.75 -23.406 -2.799 1 97.12 336 HIS B CA 1
ATOM 5375 C C . HIS B 1 336 ? -14.086 -22.031 -2.76 1 97.12 336 HIS B C 1
ATOM 5377 O O . HIS B 1 336 ? -14.539 -21.141 -2.053 1 97.12 336 HIS B O 1
ATOM 5383 N N . THR B 1 337 ? -13 -21.828 -3.541 1 96.94 337 THR B N 1
ATOM 5384 C CA . THR B 1 337 ? -12.281 -20.547 -3.555 1 96.94 337 THR B CA 1
ATOM 5385 C C . THR B 1 337 ? -13.156 -19.438 -4.129 1 96.94 337 THR B C 1
ATOM 5387 O O . THR B 1 337 ? -13.133 -18.312 -3.641 1 96.94 337 THR B O 1
ATOM 5390 N N . VAL B 1 338 ? -14.023 -19.719 -5.117 1 95.56 338 VAL B N 1
ATOM 5391 C CA . VAL B 1 338 ? -14.82 -18.688 -5.777 1 95.56 338 VAL B CA 1
ATOM 5392 C C . VAL B 1 338 ? -15.938 -18.219 -4.84 1 95.56 338 VAL B C 1
ATOM 5394 O O . VAL B 1 338 ? -16.625 -17.25 -5.125 1 95.56 338 VAL B O 1
ATOM 5397 N N . GLN B 1 339 ? -16.125 -18.938 -3.689 1 95.62 339 GLN B N 1
ATOM 5398 C CA . GLN B 1 339 ? -17.219 -18.656 -2.766 1 95.62 339 GLN B CA 1
ATOM 5399 C C . GLN B 1 339 ? -16.75 -17.781 -1.606 1 95.62 339 GLN B C 1
ATOM 5401 O O . GLN B 1 339 ? -17.5 -17.531 -0.67 1 95.62 339 GLN B O 1
ATOM 5406 N N . VAL B 1 340 ? -15.508 -17.344 -1.659 1 91.94 340 VAL B N 1
ATOM 5407 C CA . VAL B 1 340 ? -14.969 -16.469 -0.625 1 91.94 340 VAL B CA 1
ATOM 5408 C C . VAL B 1 340 ? -14.305 -15.258 -1.271 1 91.94 340 VAL B C 1
ATOM 5410 O O . VAL B 1 340 ? -14.078 -15.234 -2.482 1 91.94 340 VAL B O 1
ATOM 5413 N N . LYS B 1 341 ? -13.984 -14.203 -0.482 1 86.12 341 LYS B N 1
ATOM 5414 C CA . LYS B 1 341 ? -13.406 -12.961 -0.976 1 86.12 341 LYS B CA 1
ATOM 5415 C C . LYS B 1 341 ? -11.898 -13.078 -1.148 1 86.12 341 LYS B C 1
ATOM 5417 O O . LYS B 1 341 ? -11.305 -12.383 -1.975 1 86.12 341 LYS B O 1
ATOM 5422 N N . GLN B 1 342 ? -11.305 -14.023 -0.376 1 89.62 342 GLN B N 1
ATOM 5423 C CA . GLN B 1 342 ? -9.852 -14.188 -0.4 1 89.62 342 GLN B CA 1
ATOM 5424 C C . GLN B 1 342 ? -9.398 -14.93 -1.653 1 89.62 342 GLN B C 1
ATOM 5426 O O . GLN B 1 342 ? -10.062 -15.867 -2.096 1 89.62 342 GLN B O 1
ATOM 5431 N N . THR B 1 343 ? -8.281 -14.516 -2.18 1 92.31 343 THR B N 1
ATOM 5432 C CA . THR B 1 343 ? -7.707 -15.18 -3.344 1 92.31 343 THR B CA 1
ATOM 5433 C C . THR B 1 343 ? -7.281 -16.609 -2.998 1 92.31 343 THR B C 1
ATOM 5435 O O . THR B 1 343 ? -7.293 -17.484 -3.857 1 92.31 343 THR B O 1
ATOM 5438 N N . VAL B 1 344 ? -6.809 -16.812 -1.784 1 96.44 344 VAL B N 1
ATOM 5439 C CA . VAL B 1 344 ? -6.551 -18.125 -1.199 1 96.44 344 VAL B CA 1
ATOM 5440 C C . VAL B 1 344 ? -7.445 -18.328 0.022 1 96.44 344 VAL B C 1
ATOM 5442 O O . VAL B 1 344 ? -7.395 -17.547 0.975 1 96.44 344 VAL B O 1
ATOM 5445 N N . ARG B 1 345 ? -8.297 -19.344 -0.071 1 95.25 345 ARG B N 1
ATOM 5446 C CA . ARG B 1 345 ? -9.258 -19.516 1.016 1 95.25 345 ARG B CA 1
ATOM 5447 C C . ARG B 1 345 ? -8.547 -19.828 2.328 1 95.25 345 ARG B C 1
ATOM 5449 O O . ARG B 1 345 ? -7.594 -20.609 2.35 1 95.25 345 ARG B O 1
ATOM 5456 N N . LEU B 1 346 ? -9 -19.281 3.377 1 91.94 346 LEU B N 1
ATOM 5457 C CA . LEU B 1 346 ? -8.312 -19.297 4.664 1 91.94 346 LEU B CA 1
ATOM 5458 C C . LEU B 1 346 ? -8.523 -20.641 5.371 1 91.94 346 LEU B C 1
ATOM 5460 O O . LEU B 1 346 ? -7.719 -21.031 6.223 1 91.94 346 LEU B O 1
ATOM 5464 N N . ASN B 1 347 ? -9.547 -21.328 5.086 1 94.44 347 ASN B N 1
ATOM 5465 C CA . ASN B 1 347 ? -9.852 -22.578 5.773 1 94.44 347 ASN B CA 1
ATOM 5466 C C . ASN B 1 347 ? -9.211 -23.766 5.07 1 94.44 347 ASN B C 1
ATOM 5468 O O . ASN B 1 347 ? -9.508 -24.922 5.398 1 94.44 347 ASN B O 1
ATOM 5472 N N . LEU B 1 348 ? -8.359 -23.516 4.121 1 97.56 348 LEU B N 1
ATOM 5473 C CA . LEU B 1 348 ? -7.758 -24.594 3.332 1 97.56 348 LEU B CA 1
ATOM 5474 C C . LEU B 1 348 ? -6.766 -25.391 4.172 1 97.56 348 LEU B C 1
ATOM 5476 O O . LEU B 1 348 ? -5.949 -24.812 4.895 1 97.56 348 LEU B O 1
ATOM 5480 N N . SER B 1 349 ? -6.902 -26.672 4.137 1 96.31 349 SER B N 1
ATOM 5481 C CA . SER B 1 349 ? -5.988 -27.688 4.652 1 96.31 349 SER B CA 1
ATOM 5482 C C . SER B 1 349 ? -6.117 -28.984 3.885 1 96.31 349 SER B C 1
ATOM 5484 O O . SER B 1 349 ? -7.062 -29.172 3.115 1 96.31 349 SER B O 1
ATOM 5486 N N . ALA B 1 350 ? -5.109 -29.844 4.066 1 95.44 350 ALA B N 1
ATOM 5487 C CA . ALA B 1 350 ? -5.168 -31.125 3.381 1 95.44 350 ALA B CA 1
ATOM 5488 C C . ALA B 1 350 ? -6.441 -31.891 3.742 1 95.44 350 ALA B C 1
ATOM 5490 O O . ALA B 1 350 ? -7.121 -32.438 2.863 1 95.44 350 ALA B O 1
ATOM 5491 N N . SER B 1 351 ? -6.766 -31.859 4.988 1 96.06 351 SER B N 1
ATOM 5492 C CA . SER B 1 351 ? -7.961 -32.562 5.449 1 96.06 351 SER B CA 1
ATOM 5493 C C . SER B 1 351 ? -9.227 -31.906 4.906 1 96.06 351 SER B C 1
ATOM 5495 O O . SER B 1 351 ? -10.164 -32.594 4.492 1 96.06 351 SER B O 1
ATOM 5497 N N . GLN B 1 352 ? -9.25 -30.594 4.91 1 96.88 352 GLN B N 1
ATOM 5498 C CA . GLN B 1 352 ? -10.422 -29.875 4.41 1 96.88 352 GLN B CA 1
ATOM 5499 C C . GLN B 1 352 ? -10.617 -30.125 2.918 1 96.88 352 GLN B C 1
ATOM 5501 O O . GLN B 1 352 ? -11.75 -30.297 2.459 1 96.88 352 GLN B O 1
ATOM 5506 N N . LEU B 1 353 ? -9.531 -30.125 2.145 1 97.94 353 LEU B N 1
ATOM 5507 C CA . LEU B 1 353 ? -9.648 -30.344 0.709 1 97.94 353 LEU B CA 1
ATOM 5508 C C . LEU B 1 353 ? -10.164 -31.75 0.425 1 97.94 353 LEU B C 1
ATOM 5510 O O . LEU B 1 353 ? -10.984 -31.953 -0.478 1 97.94 353 LEU B O 1
ATOM 5514 N N . GLU B 1 354 ? -9.664 -32.719 1.188 1 96.38 354 GLU B N 1
ATOM 5515 C CA . GLU B 1 354 ? -10.148 -34.094 1.029 1 96.38 354 GLU B CA 1
ATOM 5516 C C . GLU B 1 354 ? -11.648 -34.156 1.3 1 96.38 354 GLU B C 1
ATOM 5518 O O . GLU B 1 354 ? -12.383 -34.812 0.546 1 96.38 354 GLU B O 1
ATOM 5523 N N . SER B 1 355 ? -12.062 -33.531 2.346 1 96.5 355 SER B N 1
ATOM 5524 C CA . SER B 1 355 ? -13.484 -33.5 2.678 1 96.5 355 SER B CA 1
ATOM 5525 C C . SER B 1 355 ? -14.289 -32.812 1.58 1 96.5 355 SER B C 1
ATOM 5527 O O . SER B 1 355 ? -15.367 -33.281 1.214 1 96.5 355 SER B O 1
ATOM 5529 N N . ASP B 1 356 ? -13.773 -31.688 1.113 1 96.5 356 ASP B N 1
ATOM 5530 C CA . ASP B 1 356 ? -14.414 -30.969 0.024 1 96.5 356 ASP B CA 1
ATOM 5531 C C . ASP B 1 356 ? -14.586 -31.844 -1.207 1 96.5 356 ASP B C 1
ATOM 5533 O O . ASP B 1 356 ? -15.656 -31.891 -1.809 1 96.5 356 ASP B O 1
ATOM 5537 N N . TYR B 1 357 ? -13.523 -32.562 -1.548 1 96.12 357 TYR B N 1
ATOM 5538 C CA . TYR B 1 357 ? -13.508 -33.438 -2.713 1 96.12 357 TYR B CA 1
ATOM 5539 C C . TYR B 1 357 ? -14.539 -34.531 -2.568 1 96.12 357 TYR B C 1
ATOM 5541 O O . TYR B 1 357 ? -15.328 -34.781 -3.48 1 96.12 357 TYR B O 1
ATOM 5549 N N . GLN B 1 358 ? -14.609 -35.156 -1.428 1 95.56 358 GLN B N 1
ATOM 5550 C CA . GLN B 1 358 ? -15.539 -36.25 -1.192 1 95.56 358 GLN B CA 1
ATOM 5551 C C . GLN B 1 358 ? -16.984 -35.781 -1.26 1 95.56 358 GLN B C 1
ATOM 5553 O O . GLN B 1 358 ? -17.844 -36.469 -1.828 1 95.56 358 GLN B O 1
ATOM 5558 N N . THR B 1 359 ? -17.234 -34.656 -0.705 1 95.19 359 THR B N 1
ATOM 5559 C CA . THR B 1 359 ? -18.562 -34.094 -0.719 1 95.19 359 THR B CA 1
ATOM 5560 C C . THR B 1 359 ? -19.016 -33.781 -2.146 1 95.19 359 THR B C 1
ATOM 5562 O O . THR B 1 359 ? -20.141 -34.062 -2.525 1 95.19 359 THR B O 1
ATOM 5565 N N . LEU B 1 360 ? -18.141 -33.219 -2.895 1 94.5 360 LEU B N 1
ATOM 5566 C CA . LEU B 1 360 ? -18.484 -32.875 -4.266 1 94.5 360 LEU B CA 1
ATOM 5567 C C . LEU B 1 360 ? -18.609 -34.094 -5.137 1 94.5 360 LEU B C 1
ATOM 5569 O O . LEU B 1 360 ? -19.406 -34.125 -6.086 1 94.5 360 LEU B O 1
ATOM 5573 N N . LYS B 1 361 ? -17.797 -35.094 -4.852 1 92.19 361 LYS B N 1
ATOM 5574 C CA . LYS B 1 361 ? -17.906 -36.375 -5.551 1 92.19 361 LYS B CA 1
ATOM 5575 C C . LYS B 1 361 ? -19.312 -36.969 -5.383 1 92.19 361 LYS B C 1
ATOM 5577 O O . LYS B 1 361 ? -19.875 -37.5 -6.34 1 92.19 361 LYS B O 1
ATOM 5582 N N . GLU B 1 362 ? -19.859 -36.812 -4.223 1 89.88 362 GLU B N 1
ATOM 5583 C CA . GLU B 1 362 ? -21.203 -37.281 -3.945 1 89.88 362 GLU B CA 1
ATOM 5584 C C . GLU B 1 362 ? -22.234 -36.469 -4.723 1 89.88 362 GLU B C 1
ATOM 5586 O O . GLU B 1 362 ? -23.344 -36.938 -5 1 89.88 362 GLU B O 1
ATOM 5591 N N . ARG B 1 363 ? -21.844 -35.281 -5.094 1 89.69 363 ARG B N 1
ATOM 5592 C CA . ARG B 1 363 ? -22.766 -34.406 -5.812 1 89.69 363 ARG B CA 1
ATOM 5593 C C . ARG B 1 363 ? -22.562 -34.531 -7.32 1 89.69 363 ARG B C 1
ATOM 5595 O O . ARG B 1 363 ? -23.203 -33.812 -8.094 1 89.69 363 ARG B O 1
ATOM 5602 N N . GLY B 1 364 ? -21.609 -35.344 -7.758 1 84.88 364 GLY B N 1
ATOM 5603 C CA . GLY B 1 364 ? -21.516 -35.625 -9.18 1 84.88 364 GLY B CA 1
ATOM 5604 C C . GLY B 1 364 ? -20.203 -35.188 -9.789 1 84.88 364 GLY B C 1
ATOM 5605 O O . GLY B 1 364 ? -20.016 -35.219 -11.008 1 84.88 364 GLY B O 1
ATOM 5606 N N . LEU B 1 365 ? -19.375 -34.562 -8.688 1 78.31 365 LEU B N 1
ATOM 5607 C CA . LEU B 1 365 ? -18.031 -34.281 -9.172 1 78.31 365 LEU B CA 1
ATOM 5608 C C . LEU B 1 365 ? -17.281 -35.594 -9.445 1 78.31 365 LEU B C 1
ATOM 5610 O O . LEU B 1 365 ? -17.203 -36.469 -8.578 1 78.31 365 LEU B O 1
ATOM 5614 N N . ALA B 1 366 ? -17.391 -36.5 -10.312 1 64.69 366 ALA B N 1
ATOM 5615 C CA . ALA B 1 366 ? -16.656 -37.688 -10.688 1 64.69 366 ALA B CA 1
ATOM 5616 C C . ALA B 1 366 ? -17.578 -38.719 -11.336 1 64.69 366 ALA B C 1
ATOM 5618 O O . ALA B 1 366 ? -18.766 -38.781 -11.039 1 64.69 366 ALA B O 1
#

Solvent-accessible surface area (backbone atoms only — not comparable to full-atom values): 37024 Å² total; per-residue (Å²): 136,73,49,73,67,41,46,50,50,48,50,49,35,68,76,36,69,77,61,44,53,58,52,48,9,61,76,66,70,47,51,46,68,55,39,50,50,38,50,53,48,33,28,74,64,63,70,35,77,41,64,66,67,73,62,54,68,52,54,43,30,39,29,36,27,38,49,29,41,35,34,41,33,35,27,81,53,80,89,50,75,67,36,78,30,57,29,47,65,47,79,47,72,37,32,59,30,43,46,22,35,38,47,34,14,42,45,70,43,52,31,36,38,41,38,63,30,15,73,45,66,67,37,53,49,46,46,70,75,36,48,90,34,23,47,56,86,60,44,44,67,38,76,93,39,53,42,27,35,38,37,39,34,20,36,77,86,62,50,62,48,33,28,41,31,26,55,71,47,41,66,61,46,28,57,75,57,55,57,74,44,42,80,61,57,70,67,34,60,31,41,37,35,25,29,53,26,36,38,67,28,47,48,50,52,35,50,49,21,45,77,60,72,24,51,25,35,42,38,46,88,45,41,81,33,49,78,22,57,66,74,68,32,58,38,30,46,35,37,51,41,39,51,65,36,47,29,60,74,74,41,96,61,58,69,72,56,47,49,51,54,48,45,70,29,41,26,41,26,39,39,36,41,43,84,86,42,58,24,43,37,35,35,74,86,68,52,70,46,76,46,70,61,73,80,63,90,61,74,64,30,68,61,37,24,67,32,32,20,52,24,24,23,49,49,24,47,76,72,70,43,53,70,69,60,5,48,46,36,5,49,38,41,18,43,56,21,19,52,33,86,43,50,62,54,84,80,56,27,51,68,50,50,51,51,46,33,55,56,39,35,76,73,61,46,114,134,74,49,73,67,40,46,49,51,50,51,49,35,68,75,36,70,77,60,44,53,58,52,49,9,61,76,67,72,46,51,45,68,53,38,48,50,39,52,53,49,33,28,74,65,62,70,34,76,41,66,66,67,74,64,54,71,52,55,42,30,39,28,36,28,37,50,28,40,35,34,42,33,35,29,81,54,81,88,50,75,67,38,77,30,56,29,48,65,49,79,48,70,38,33,58,31,42,46,23,36,37,48,33,14,42,45,70,43,53,32,36,39,42,36,64,30,16,74,47,67,69,37,53,50,44,46,69,75,37,48,91,34,24,48,55,88,61,46,44,66,39,76,92,41,55,41,27,36,38,37,40,35,20,36,77,88,64,50,63,48,33,28,40,30,24,55,70,48,41,65,61,46,29,56,77,55,53,57,75,45,42,79,60,58,69,66,34,60,30,41,37,35,25,28,52,27,36,40,67,29,47,48,48,53,33,51,49,22,46,75,61,70,26,51,25,34,42,40,46,86,45,42,81,32,47,78,22,55,67,75,70,32,58,39,30,45,34,37,53,42,40,51,64,37,47,29,61,73,74,42,95,63,59,69,73,56,48,49,51,55,49,46,72,30,39,26,42,26,39,38,35,42,44,84,86,41,56,24,42,36,35,35,73,88,68,52,69,47,76,47,70,62,73,79,64,88,60,72,65,30,68,59,38,23,68,32,33,21,51,25,25,22,49,49,25,48,76,72,69,43,55,70,69,60,6,48,45,35,4,48,38,41,17,43,57,22,18,52,33,87,43,50,63,54,83,78,55,27,50,67,48,49,52,51,48,33,54,54,39,37,75,72,58,49,114

Sequence (732 aa):
MLTPNEAKVLALIEEDPFRTQQELAVLMGISRSTVASLISSLMQKHQLRGRAYILNEARRIYCIGGMNIDRKFRLTGAIQFGTSNPVTSTLSVGGVVRNVAENLGRLGQSVQLLSVAGLDQDYDWIKQQTQAYVDMSQVTQIPEAATSTYSAILDESGDMQLALADMAIADQMDLDWISQFAPRLKLADYLILDLNLPLETVTYLIQLAKAESIPLAIIPVSGPKMSHLPEDLSGVSWLVVNEDESISRFGNLPAAELVEAWLATGVLQVVMTRGTRSSFYGHQDGSRQEVQPLLAQNVVDVTGAGDAFSAGLLYGQLTGHDAKTSIYYGMANSYHTVQVKQTVRLNLSASQLESDYQTLKERGLAMLTPNEAKVLALIEEDPFRTQQELAVLMGISRSTVASLISSLMQKHQLRGRAYILNEARRIYCIGGMNIDRKFRLTGAIQFGTSNPVTSTLSVGGVVRNVAENLGRLGQSVQLLSVAGLDQDYDWIKQQTQAYVDMSQVTQIPEAATSTYSAILDESGDMQLALADMAIADQMDLDWISQFAPRLKLADYLILDLNLPLETVTYLIQLAKAESIPLAIIPVSGPKMSHLPEDLSGVSWLVVNEDESISRFGNLPAAELVEAWLATGVLQVVMTRGTRSSFYGHQDGSRQEVQPLLAQNVVDVTGAGDAFSAGLLYGQLTGHDAKTSIYYGMANSYHTVQVKQTVRLNLSASQLESDYQTLKERGLA

Organism: NCBI:txid592010

Foldseek 3Di:
DQDPLLVLLLVVCVVPVVQALVNSCVVVVHDSVVSLVSLVVCCVVVNPVRDPHNPCPQFEEEQEAAKEKEKEWEFPDDDDPPDDTDTDMDIAIDDLSLLLQQLLLQQPGAYEYEEEAEPDVRVVVSCVVRVVRYPDVRHHYDHVAHRWYKYFYAYPVRHTPDIDTDLVRLAVLAPVNVVVCLVVLLVGQEYEYELSHALRNQVVSLVSQQVSVHEYEYEHRALVSLVSHDQANASHAEYEEEPRNLCSVVNDDDQVVSLVSVVVSNHQKYWYHYVQAWIWIDGVVGDIDTFGADAAPAFDAQQLLSSQLVSQLVSCVVVPHDNLVSNLLSSLRSRVCRNDPHSHDPPDYSVVSVVSSVVVVVVVRD/DQDPLLVLLLVVCVVPVVQALVNSCVVVVHDSVVSLVSLVVCCVVVNPVRDPHNPCPQFEEEQEAAKEKEKEWEFPDDDDPPDDTDTDMDIAIDDLSLLLQQLLLQQPGAYEYEEEAEPDVRVVVSCVVRVVRYPDVRHHYDHVAHRWYKYFYAYPVRHTPDIDTDLVCLAVLAPVRVVVCLVVLLVGQEYEYELSHALRNQVVSLVSQQVSVHEYEYEHRALVSLVSHDQANASHAEYEEEPRNLCSVVNDDDQVVSLVSVVVSNHQKYWYHYVQAWIWIDGPVGDIDTFGADAAPAFDAQQLLSSQLVSQLVSCVVVPHDNLVSNLLSRLRSRVCRNDPHSHDPPDYSVVSVVSSVVVVVVVRD

Nearest PDB structures (foldseek):
  7vtd-assembly2_C  TM=9.364E-01  e=1.500E-29  Escherichia coli
  7vtg-assembly2_C  TM=9.244E-01  e=2.439E-27  Escherichia coli
  2nwh-assembly1_A  TM=8.665E-01  e=6.180E-28  Agrobacterium fabrum str. C58
  8iwl-assembly1_B  TM=8.172E-01  e=9.231E-20  Acinetobacter baumannii
  3ry7-assembly1_A-2  TM=8.426E-01  e=5.677E-18  Staphylococcus aureus subsp. aureus COL

pLDDT: mean 90.84, std 11.66, range [35.75, 98.94]

Radius of gyration: 31.58 Å; Cα contacts (8 Å, |Δi|>4): 1565; chains: 2; bounding box: 57×89×82 Å

Secondary structure (DSSP, 8-state):
---HHHHHHHHHHHH-TT--HHHHHHHHTS-HHHHHHHHHHHHHTTSS-HIIIII-----EEEES--EEEEEEEESS---TTSEEEEEEEEEEE-HHHHHHHHHHHTT--EEEE-EEESSHHHHHHHHHHTTTSB-TTPEEETTSPPPEEEEEE-TTS-EEEEEEE-GGGGGSSHHHHHTTHHHHTT-SEEEEETTS-HHHHHHHHHHHHHHT--EEEE--STGGGGGS-S--TT-SEEEEEHHHHHHHH-S--HHHHHHHHHHTT-SEEEEEETTEEEEEEETTS-EEEEPPPPPSS----TTHHHHHHHHHHHHHHTT--HHHHHHHHHHHHHHHTTSSSSS-TT--HHHHHHHHHHHHHTT--/---HHHHHHHHHHHH-TT--HHHHHHHHTS-HHHHHHHHHHHHHTTSS-HHHHTT-----EEEES--EEEEEEEESS---TTSEEEEEEEEEEE-HHHHHHHHHHHTT--EEEE-EEESSHHHHHHHHHHTTTSB-TTPEEETTSPPPEEEEEE-TTS-EEEEEEE-GGGGGSSHHHHHTTHHHHTT-SEEEEETTS-HHHHHHHHHHHHHHT--EEEE--STGGGGGS-S--TT-SEEEEEHHHHHHHH-S--HHHHHHHHHHTT-SEEEEEETTEEEEEEETTS-EEEEPPPPPSS----TTHHHHHHHHHHHHHHTT--HHHHHHHHHHHHHHHTTSSSSS-TT--HHHHHHHHHHHHHTT--

InterPro domains:
  IPR000792 Transcription regulator LuxR, C-terminal [PS50043] (1-62)
  IPR002173 Carbohydrate/purine kinase, PfkB, conserved site [PS00584] (301-314)
  IPR011611 Carbohydrate kinase PfkB [PF00294] (60-343)
  IPR029056 Ribokinase-like [G3DSA:3.40.1190.20] (61-364)
  IPR029056 Ribokinase-like [SSF53613] (60-346)
  IPR036388 Winged helix-like DNA-binding domain superfamily [G3DSA:1.10.10.10] (1-60)
  IPR036390 Winged helix DNA-binding domain superfamily [SSF46785] (2-64)